Protein 5EQW (pdb70)

Secondary structure (DSSP, 8-state):
-HHHHHHHHHHHHHT---BTHHHHHHHHHHH--TT--HHHHHHH--HHHHHHHTTT-SS-SSSS--EESS---TTPPTT-EE--HHHHHHHHHHHHH--HHHHH-HHHHHHHHHHH-/-HHHHHHHHHHHHHT---BTHHHHHHHHHHH--TT--HHHHHHH--HHHHHHHGGG-SS-SSSS--EESS---TTPPTT-EE--HHHHHHHHHHHHH--HHHHH-HHHHHHHHHHHH-/-HHHHHHHHHHHHHT---BTHHHHHHHHHHH--TT--HHHHHHH--HHHHHHHGGG-SS-SSSS--EESS---TTPPTT-EE--HHHHHHHHHHHHH--HHHHHSHHHHHHHHHHH-/-HHHHHHHHHHHHHT---BTHHHHHHHHHHH--TT--HHHHHHH--HHHHHHHGGG-SS-SSSS--EESS---TTPPTT-EE--HHHHHHHHHHHHH--HHHHHSHHHHHHHHHHH-/-HHHHHHHHHHHHHT---BTHHHHHHHHHHH--TT--HHHHHHH--HHHHHHHGGG-SS-SSSS--EESS---TTPPTT-EE--HHHHHHHHHHHHH--HHHHH-HHHHHHHHHHHH-

Solvent-accessible surface area: 28548 Å² total

Organism: NCBI:txid1797140

Nearest PDB structures (foldseek):
  5eqw-assembly2_B  TM=1.005E+00  e=5.609E-17  Acidianus tailed spindle virus
  7kzt-assembly1_B  TM=2.880E-01  e=4.302E+00  Homo sapiens
  5eqw-assembly2_B  TM=1.004E+00  e=5.416E-17  Acidianus tailed spindle virus
  5eqw-assembly2_B  TM=1.005E+00  e=1.153E-17  Acidianus tailed spindle virus
  7kzt-assembly1_B  TM=2.924E-01  e=6.254E+00  Homo sapiens

Radius of gyration: 39.7 Å; Cα contacts (8 Å, |Δi|>4): 879; chains: 5; bounding box: 91×104×75 Å

Sequence (587 aa):
DYAGGVLAILTQYFNNVVGYPEVSLKLAGEEANSREGINQKEIVHQVETIRRASEPIRQGRGFHDAYVYFASVPENAPPNSIALPPQAQSEVQAKLTELQQKLANRNPQGVAEEEQELADYAGGVLAILTQYFNNVVGYPEVSLKLAGEEANSREGINQKEIVHQVEETIRRASEPIRQGRGFHDAYVYFASVPENAPPNSIALPPQAQSEVQAKLTELQKLANRNPQGVAEEEQELATDYAGGVLAILTQYFNNVVGYPEVSLKLAGEEANSREGINQKEIVHQVETIRRASEPIRQGRGFHDAYVYFASVPENAPPNSIALPPQAQSEVQAKLTELQQKLANRNPQGVAEEEQELADYAGGVLAILTQYFNNVVGYPEVSLKLAGEEANSREGINQKEIVHQVEETIRRASEPIRQGRGFHDAYVYFASVPENAPPNSIALPPQAQSEVQAKLTELQQKLANRNPQGVAEEEQELADYAGGVLAILTQYFNNVVGYPEVSLKLAGEEANSREGINQKEIVHQVEETIRRASEPIRQGRGFHDAYVYFASVPENAPPNSIALPPQAQSEVQAKLTELQQKLANRNPQGVAEEEQELAT

InterPro domains:
  IPR054511 RNAP inhibitory protein/P131-like [PF22238] (11-118)

Structure (mmCIF, N/CA/C/O backbone):
data_5EQW
#
_entry.id   5EQW
#
_cell.length_a   97.780
_cell.length_b   41.672
_cell.length_c   97.690
_cell.angle_alpha   90.00
_cell.angle_beta   108.64
_cell.angle_gamma   90.00
#
_symmetry.space_group_name_H-M   'P 1 2 1'
#
loop_
_entity.id
_entity.type
_entity.pdbx_description
1 polymer 'Putative major coat protein'
2 non-polymer 'NITRATE ION'
3 water water
#
loop_
_atom_site.group_PDB
_atom_site.id
_atom_site.type_symbol
_atom_site.label_atom_id
_atom_site.label_alt_id
_atom_site.label_comp_id
_atom_site.label_asym_id
_atom_site.label_entity_id
_atom_site.label_seq_id
_atom_site.pdbx_PDB_ins_code
_atom_site.Cartn_x
_atom_site.Cartn_y
_atom_site.Cartn_z
_atom_site.occupancy
_atom_site.B_iso_or_equiv
_atom_site.auth_seq_id
_atom_site.auth_comp_id
_atom_site.auth_asym_id
_atom_site.auth_atom_id
_atom_site.pdbx_PDB_model_num
ATOM 1 N N . ASP A 1 17 ? 34.698 54.710 18.773 1.00 31.71 10 ASP A N 1
ATOM 2 C CA . ASP A 1 17 ? 34.678 54.655 20.234 1.00 24.61 10 ASP A CA 1
ATOM 3 C C . ASP A 1 17 ? 33.509 55.475 20.757 1.00 28.12 10 ASP A C 1
ATOM 4 O O . ASP A 1 17 ? 33.688 56.543 21.345 1.00 22.48 10 ASP A O 1
ATOM 9 N N . TYR A 1 18 ? 32.302 54.971 20.537 1.00 22.64 11 TYR A N 1
ATOM 10 C CA . TYR A 1 18 ? 31.110 55.738 20.845 1.00 17.24 11 TYR A CA 1
ATOM 11 C C . TYR A 1 18 ? 30.926 55.916 22.349 1.00 21.85 11 TYR A C 1
ATOM 12 O O . TYR A 1 18 ? 30.475 56.963 22.792 1.00 18.46 11 TYR A O 1
ATOM 21 N N . ALA A 1 19 ? 31.262 54.892 23.130 1.00 16.19 12 ALA A N 1
ATOM 22 C CA . ALA A 1 19 ? 31.208 55.013 24.583 1.00 15.29 12 ALA A CA 1
ATOM 23 C C . ALA A 1 19 ? 32.158 56.101 25.067 1.00 19.63 12 ALA A C 1
ATOM 24 O O . ALA A 1 19 ? 31.834 56.852 25.983 1.00 17.37 12 ALA A O 1
ATOM 26 N N . GLY A 1 20 ? 33.337 56.177 24.457 1.00 18.11 13 GLY A N 1
ATOM 27 C CA . GLY A 1 20 ? 34.287 57.233 24.789 1.00 14.85 13 GLY A CA 1
ATOM 28 C C . GLY A 1 20 ? 33.724 58.596 24.431 1.00 18.87 13 GLY A C 1
ATOM 29 O O . GLY A 1 20 ? 33.906 59.584 25.170 1.00 13.34 13 GLY A O 1
ATOM 30 N N . GLY A 1 21 ? 33.055 58.658 23.285 1.00 15.62 14 GLY A N 1
ATOM 31 C CA . GLY A 1 21 ? 32.423 59.891 22.836 1.00 15.43 14 GLY A CA 1
ATOM 32 C C . GLY A 1 21 ? 31.394 60.363 23.842 1.00 18.03 14 GLY A C 1
ATOM 33 O O . GLY A 1 21 ? 31.263 61.567 24.093 1.00 15.68 14 GLY A O 1
ATOM 34 N N . VAL A 1 22 ? 30.646 59.417 24.410 1.00 12.44 15 VAL A N 1
ATOM 35 C CA . VAL A 1 22 ? 29.663 59.770 25.429 1.00 15.13 15 VAL A CA 1
ATOM 36 C C . VAL A 1 22 ? 30.332 60.368 26.670 1.00 15.62 15 VAL A C 1
ATOM 37 O O . VAL A 1 22 ? 29.851 61.374 27.210 1.00 13.60 15 VAL A O 1
ATOM 41 N N . LEU A 1 23 ? 31.447 59.776 27.098 1.00 11.22 16 LEU A N 1
ATOM 42 C CA . LEU A 1 23 ? 32.186 60.286 28.244 1.00 11.15 16 LEU A CA 1
ATOM 43 C C . LEU A 1 23 ? 32.609 61.729 27.996 1.00 13.06 16 LEU A C 1
ATOM 44 O O . LEU A 1 23 ? 32.488 62.577 28.887 1.00 12.36 16 LEU A O 1
ATOM 49 N N . ALA A 1 24 ? 33.088 62.004 26.785 1.00 11.71 17 ALA A N 1
ATOM 50 C CA . ALA A 1 24 ? 33.559 63.357 26.464 1.00 11.74 17 ALA A CA 1
ATOM 51 C C . ALA A 1 24 ? 32.412 64.352 26.558 1.00 16.52 17 ALA A C 1
ATOM 52 O O . ALA A 1 24 ? 32.595 65.464 27.057 1.00 14.37 17 ALA A O 1
ATOM 54 N N . ILE A 1 25 ? 31.236 63.938 26.089 1.00 11.17 18 ILE A N 1
ATOM 55 C CA . ILE A 1 25 ? 30.044 64.773 26.128 1.00 12.52 18 ILE A CA 1
ATOM 56 C C . ILE A 1 25 ? 29.627 65.043 27.571 1.00 13.02 18 ILE A C 1
ATOM 57 O O . ILE A 1 25 ? 29.345 66.177 27.940 1.00 12.11 18 ILE A O 1
ATOM 62 N N . LEU A 1 26 ? 29.610 64.005 28.400 1.00 11.85 19 LEU A N 1
ATOM 63 C CA . LEU A 1 26 ? 29.254 64.198 29.809 1.00 12.00 19 LEU A CA 1
ATOM 64 C C . LEU A 1 26 ? 30.254 65.077 30.543 1.00 10.42 19 LEU A C 1
ATOM 65 O O . LEU A 1 26 ? 29.881 65.835 31.436 1.00 13.99 19 LEU A O 1
ATOM 70 N N . THR A 1 27 ? 31.528 64.985 30.167 1.00 10.48 20 THR A N 1
ATOM 71 C CA . THR A 1 27 ? 32.557 65.823 30.764 1.00 11.39 20 THR A CA 1
ATOM 72 C C . THR A 1 27 ? 32.243 67.298 30.481 1.00 11.58 20 THR A C 1
ATOM 73 O O . THR A 1 27 ? 32.278 68.131 31.382 1.00 12.83 20 THR A O 1
ATOM 77 N N . GLN A 1 28 ? 31.898 67.607 29.235 1.00 15.27 21 GLN A N 1
ATOM 78 C CA . GLN A 1 28 ? 31.562 68.987 28.880 1.00 13.93 21 GLN A CA 1
ATOM 79 C C . GLN A 1 28 ? 30.309 69.460 29.607 1.00 11.53 21 GLN A C 1
ATOM 80 O O . GLN A 1 28 ? 30.205 70.627 29.988 1.00 17.15 21 GLN A O 1
ATOM 86 N N . TYR A 1 29 ? 29.353 68.558 29.791 1.00 10.37 22 TYR A N 1
ATOM 87 C CA . TYR A 1 29 ? 28.101 68.907 30.462 1.00 15.31 22 TYR A CA 1
ATOM 88 C C . TYR A 1 29 ? 28.344 69.222 31.932 1.00 16.17 22 TYR A C 1
ATOM 89 O O . TYR A 1 29 ? 27.901 70.256 32.439 1.00 14.52 22 TYR A O 1
ATOM 98 N N . PHE A 1 30 ? 29.076 68.343 32.613 1.00 12.06 23 PHE A N 1
ATOM 99 C CA . PHE A 1 30 ? 29.341 68.532 34.033 1.00 14.82 23 PHE A CA 1
ATOM 100 C C . PHE A 1 30 ? 30.243 69.728 34.305 1.00 19.10 23 PHE A C 1
ATOM 101 O O . PHE A 1 30 ? 30.267 70.237 35.425 1.00 18.25 23 PHE A O 1
ATOM 109 N N . ASN A 1 31 ? 30.980 70.169 33.285 1.00 16.40 24 ASN A N 1
ATOM 110 C CA . ASN A 1 31 ? 31.844 71.325 33.415 1.00 14.76 24 ASN A CA 1
ATOM 111 C C . ASN A 1 31 ? 31.169 72.596 32.897 1.00 17.22 24 ASN A C 1
ATOM 112 O O . ASN A 1 31 ? 31.824 73.627 32.731 1.00 16.78 24 ASN A O 1
ATOM 117 N N . ASN A 1 32 ? 29.864 72.496 32.640 1.00 16.97 25 ASN A N 1
ATOM 118 C CA . ASN A 1 32 ? 29.032 73.645 32.269 1.00 15.79 25 ASN A CA 1
ATOM 119 C C . ASN A 1 32 ? 29.486 74.303 30.978 1.00 19.36 25 ASN A C 1
ATOM 120 O O . ASN A 1 32 ? 29.313 75.508 30.789 1.00 22.00 25 ASN A O 1
ATOM 138 N N . VAL A 1 34 ? 28.620 72.777 27.926 1.00 15.45 27 VAL A N 1
ATOM 139 C CA A VAL A 1 34 ? 27.506 72.456 27.038 0.55 14.93 27 VAL A CA 1
ATOM 140 C CA B VAL A 1 34 ? 27.502 72.495 27.037 0.45 14.06 27 VAL A CA 1
ATOM 141 C C . VAL A 1 34 ? 26.232 72.299 27.864 1.00 15.99 27 VAL A C 1
ATOM 142 O O . VAL A 1 34 ? 26.246 71.652 28.901 1.00 15.00 27 VAL A O 1
ATOM 149 N N . GLY A 1 35 ? 25.133 72.892 27.416 1.00 16.71 28 GLY A N 1
ATOM 150 C CA . GLY A 1 35 ? 23.880 72.740 28.128 1.00 17.31 28 GLY A CA 1
ATOM 151 C C . GLY A 1 35 ? 22.877 71.921 27.329 1.00 14.46 28 GLY A C 1
ATOM 152 O O . GLY A 1 35 ? 23.164 71.460 26.233 1.00 15.13 28 GLY A O 1
ATOM 153 N N . TYR A 1 36 ? 21.703 71.752 27.901 1.00 12.15 29 TYR A N 1
ATOM 154 C CA . TYR A 1 36 ? 20.544 71.210 27.194 1.00 15.16 29 TYR A CA 1
ATOM 155 C C . TYR A 1 36 ? 19.895 72.334 26.372 1.00 17.37 29 TYR A C 1
ATOM 156 O O . TYR A 1 36 ? 19.743 73.457 26.871 1.00 16.94 29 TYR A O 1
ATOM 165 N N . PRO A 1 37 ? 19.463 72.051 25.132 1.00 14.62 30 PRO A N 1
ATOM 166 C CA . PRO A 1 37 ? 19.363 70.744 24.479 1.00 16.39 30 PRO A CA 1
ATOM 167 C C . PRO A 1 37 ? 20.604 70.285 23.722 1.00 17.88 30 PRO A C 1
ATOM 168 O O . PRO A 1 37 ? 20.555 69.177 23.187 1.00 16.59 30 PRO A O 1
ATOM 172 N N . GLU A 1 38 ? 21.680 71.071 23.663 1.00 16.08 31 GLU A N 1
ATOM 173 C CA . GLU A 1 38 ? 22.846 70.640 22.882 1.00 15.94 31 GLU A CA 1
ATOM 174 C C . GLU A 1 38 ? 23.390 69.295 23.363 1.00 17.98 31 GLU A C 1
ATOM 175 O O . GLU A 1 38 ? 23.672 68.413 22.558 1.00 14.80 31 GLU A O 1
ATOM 181 N N . VAL A 1 39 ? 23.489 69.129 24.677 1.00 13.68 32 VAL A N 1
ATOM 182 C CA . VAL A 1 39 ? 24.031 67.900 25.238 1.00 14.60 32 VAL A CA 1
ATOM 183 C C . VAL A 1 39 ? 23.188 66.696 24.806 1.00 12.72 32 VAL A C 1
ATOM 184 O O . VAL A 1 39 ? 23.732 65.620 24.525 1.00 15.68 32 VAL A O 1
ATOM 188 N N . SER A 1 40 ? 21.878 66.867 24.710 1.00 13.14 33 SER A N 1
ATOM 189 C CA . SER A 1 40 ? 21.007 65.739 24.366 1.00 17.17 33 SER A CA 1
ATOM 190 C C . SER A 1 40 ? 21.126 65.387 22.884 1.00 16.16 33 SER A C 1
ATOM 191 O O . SER A 1 40 ? 21.021 64.224 22.498 1.00 16.27 33 SER A O 1
ATOM 194 N N . LEU A 1 41 ? 21.326 66.405 22.054 1.00 14.95 34 LEU A N 1
ATOM 195 C CA . LEU A 1 41 ? 21.563 66.193 20.636 1.00 16.06 34 LEU A CA 1
ATOM 196 C C . LEU A 1 41 ? 22.885 65.461 20.416 1.00 15.95 34 LEU A C 1
ATOM 197 O O . LEU A 1 41 ? 22.967 64.581 19.573 1.00 16.74 34 LEU A O 1
ATOM 202 N N . LYS A 1 42 ? 23.922 65.840 21.155 1.00 15.26 35 LYS A N 1
ATOM 203 C CA . LYS A 1 42 ? 25.219 65.177 21.007 1.00 15.42 35 LYS A CA 1
ATOM 204 C C . LYS A 1 42 ? 25.094 63.720 21.428 1.00 15.89 35 LYS A C 1
ATOM 205 O O . LYS A 1 42 ? 25.633 62.825 20.760 1.00 15.90 35 LYS A O 1
ATOM 211 N N . LEU A 1 43 ? 24.380 63.475 22.522 1.00 13.98 36 LEU A N 1
ATOM 212 C CA . LEU A 1 43 ? 24.175 62.081 22.969 1.00 13.84 36 LEU A CA 1
ATOM 213 C C . LEU A 1 43 ? 23.345 61.300 21.965 1.00 16.99 36 LEU A C 1
ATOM 214 O O . LEU A 1 43 ? 23.602 60.116 21.725 1.00 18.01 36 LEU A O 1
ATOM 219 N N . ALA A 1 44 ? 22.337 61.947 21.386 1.00 15.24 37 ALA A N 1
ATOM 220 C CA . ALA A 1 44 ? 21.514 61.285 20.382 1.00 18.22 37 ALA A CA 1
ATOM 221 C C . ALA A 1 44 ? 22.345 60.917 19.161 1.00 18.25 37 ALA A C 1
ATOM 222 O O . ALA A 1 44 ? 22.056 59.934 18.482 1.00 20.91 37 ALA A O 1
ATOM 224 N N . GLY A 1 45 ? 23.357 61.725 18.865 1.00 17.84 38 GLY A N 1
ATOM 225 C CA . GLY A 1 45 ? 24.268 61.411 17.781 1.00 19.40 38 GLY A CA 1
ATOM 226 C C . GLY A 1 45 ? 24.990 60.097 18.037 1.00 21.30 38 GLY A C 1
ATOM 227 O O . GLY A 1 45 ? 25.121 59.261 17.146 1.00 21.90 38 GLY A O 1
ATOM 228 N N . GLU A 1 46 ? 25.456 59.918 19.265 1.00 18.50 39 GLU A N 1
ATOM 229 C CA . GLU A 1 46 ? 26.150 58.687 19.632 1.00 19.02 39 GLU A CA 1
ATOM 230 C C . GLU A 1 46 ? 25.198 57.500 19.681 1.00 19.42 39 GLU A C 1
ATOM 231 O O . GLU A 1 46 ? 25.562 56.400 19.291 1.00 20.88 39 GLU A O 1
ATOM 237 N N . GLU A 1 47 ? 23.983 57.746 20.156 1.00 21.47 40 GLU A N 1
ATOM 238 C CA . GLU A 1 47 ? 22.933 56.739 20.233 1.00 23.85 40 GLU A CA 1
ATOM 239 C C . GLU A 1 47 ? 22.656 56.124 18.858 1.00 29.14 40 GLU A C 1
ATOM 240 O O . GLU A 1 47 ? 22.488 54.908 18.727 1.00 29.00 40 GLU A O 1
ATOM 246 N N . ALA A 1 48 ? 22.630 56.976 17.837 1.00 21.31 41 ALA A N 1
ATOM 247 C CA . ALA A 1 48 ? 22.414 56.545 16.462 1.00 26.71 41 ALA A CA 1
ATOM 248 C C . ALA A 1 48 ? 23.596 55.732 15.945 1.00 27.18 41 ALA A C 1
ATOM 249 O O . ALA A 1 48 ? 23.413 54.756 15.215 1.00 28.49 41 ALA A O 1
ATOM 251 N N . ASN A 1 49 ? 24.808 56.152 16.299 1.00 24.69 42 ASN A N 1
ATOM 252 C CA . ASN A 1 49 ? 26.012 55.410 15.924 1.00 26.53 42 ASN A CA 1
ATOM 253 C C . ASN A 1 49 ? 25.986 53.999 16.504 1.00 27.13 42 ASN A C 1
ATOM 254 O O . ASN A 1 49 ? 26.311 53.015 15.830 1.00 29.49 42 ASN A O 1
ATOM 267 N N . SER A 1 51 ? 23.340 52.317 17.531 1.00 26.46 44 SER A N 1
ATOM 268 C CA . SER A 1 51 ? 22.250 51.552 16.931 1.00 28.62 44 SER A CA 1
ATOM 269 C C . SER A 1 51 ? 22.621 51.053 15.534 1.00 38.38 44 SER A C 1
ATOM 270 O O . SER A 1 51 ? 22.242 49.953 15.128 1.00 32.58 44 SER A O 1
ATOM 273 N N . ARG A 1 52 ? 23.364 51.866 14.793 1.00 33.30 45 ARG A N 1
ATOM 274 C CA . ARG A 1 52 ? 23.797 51.473 13.458 1.00 33.81 45 ARG A CA 1
ATOM 275 C C . ARG A 1 52 ? 24.723 50.261 13.525 1.00 40.26 45 ARG A C 1
ATOM 276 O O . ARG A 1 52 ? 24.709 49.411 12.635 1.00 51.31 45 ARG A O 1
ATOM 284 N N . GLU A 1 53 ? 25.521 50.176 14.586 1.00 34.80 46 GLU A N 1
ATOM 285 C CA . GLU A 1 53 ? 26.475 49.080 14.724 1.00 37.00 46 GLU A CA 1
ATOM 286 C C . GLU A 1 53 ? 25.904 47.953 15.565 1.00 37.14 46 GLU A C 1
ATOM 287 O O . GLU A 1 53 ? 26.624 47.029 15.943 1.00 38.78 46 GLU A O 1
ATOM 293 N N . GLY A 1 54 ? 24.609 48.025 15.856 1.00 37.74 47 GLY A N 1
ATOM 294 C CA . GLY A 1 54 ? 23.932 46.957 16.570 1.00 36.16 47 GLY A CA 1
ATOM 295 C C . GLY A 1 54 ? 24.300 46.866 18.043 1.00 34.58 47 GLY A C 1
ATOM 296 O O . GLY A 1 54 ? 24.093 45.839 18.685 1.00 35.60 47 GLY A O 1
ATOM 305 N N . ILE A 1 56 ? 23.031 47.502 20.959 1.00 29.68 49 ILE A N 1
ATOM 306 C CA . ILE A 1 56 ? 21.739 47.822 21.565 1.00 28.25 49 ILE A CA 1
ATOM 307 C C . ILE A 1 56 ? 21.796 48.153 23.067 1.00 26.55 49 ILE A C 1
ATOM 308 O O . ILE A 1 56 ? 21.128 49.082 23.518 1.00 24.71 49 ILE A O 1
ATOM 313 N N . ASN A 1 57 ? 22.579 47.400 23.836 1.00 21.69 50 ASN A N 1
ATOM 314 C CA . ASN A 1 57 ? 22.736 47.693 25.256 1.00 21.62 50 ASN A CA 1
ATOM 315 C C . ASN A 1 57 ? 23.233 49.093 25.472 1.00 19.34 50 ASN A C 1
ATOM 316 O O . ASN A 1 57 ? 22.682 49.850 26.280 1.00 19.18 50 ASN A O 1
ATOM 321 N N . GLN A 1 58 ? 24.282 49.438 24.735 1.00 18.41 51 GLN A N 1
ATOM 322 C CA . GLN A 1 58 ? 24.833 50.790 24.823 1.00 16.15 51 GLN A CA 1
ATOM 323 C C . GLN A 1 58 ? 23.837 51.835 24.344 1.00 15.68 51 GLN A C 1
ATOM 324 O O . GLN A 1 58 ? 23.724 52.885 24.963 1.00 16.68 51 GLN A O 1
ATOM 330 N N . LYS A 1 59 ? 23.127 51.558 23.251 1.00 16.36 52 LYS A N 1
ATOM 331 C CA . LYS A 1 59 ? 22.124 52.500 22.759 1.00 16.82 52 LYS A CA 1
ATOM 332 C C . LYS A 1 59 ? 21.082 52.790 23.832 1.00 21.45 52 LYS A C 1
ATOM 333 O O . LYS A 1 59 ? 20.700 53.944 24.062 1.00 19.86 52 LYS A O 1
ATOM 339 N N . GLU A 1 60 ? 20.614 51.727 24.478 1.00 18.45 53 GLU A N 1
ATOM 340 C CA . GLU A 1 60 ? 19.571 51.850 25.491 1.00 19.49 53 GLU A CA 1
ATOM 341 C C . GLU A 1 60 ? 20.057 52.648 26.697 1.00 18.29 53 GLU A C 1
ATOM 342 O O . GLU A 1 60 ? 19.296 53.419 27.282 1.00 18.43 53 GLU A O 1
ATOM 348 N N . ILE A 1 61 ? 21.328 52.478 27.055 1.00 17.44 54 ILE A N 1
ATOM 349 C CA . ILE A 1 61 ? 21.902 53.238 28.159 1.00 16.64 54 ILE A CA 1
ATOM 350 C C . ILE A 1 61 ? 21.920 54.724 27.829 1.00 16.85 54 ILE A C 1
ATOM 351 O O . ILE A 1 61 ? 21.524 55.566 28.649 1.00 16.28 54 ILE A O 1
ATOM 356 N N . VAL A 1 62 ? 22.365 55.060 26.624 1.00 14.42 55 VAL A N 1
ATOM 357 C CA . VAL A 1 62 ? 22.437 56.485 26.249 1.00 13.57 55 VAL A CA 1
ATOM 358 C C . VAL A 1 62 ? 21.039 57.102 26.116 1.00 15.43 55 VAL A C 1
ATOM 359 O O . VAL A 1 62 ? 20.827 58.281 26.456 1.00 16.69 55 VAL A O 1
ATOM 363 N N . HIS A 1 63 ? 20.084 56.313 25.634 1.00 16.08 56 HIS A N 1
ATOM 364 C CA . HIS A 1 63 ? 18.689 56.754 25.578 1.00 17.47 56 HIS A CA 1
ATOM 365 C C . HIS A 1 63 ? 18.224 57.169 26.976 1.00 17.67 56 HIS A C 1
ATOM 366 O O . HIS A 1 63 ? 17.559 58.181 27.146 1.00 20.41 56 HIS A O 1
ATOM 373 N N . GLN A 1 64 ? 18.588 56.384 27.984 1.00 16.47 57 GLN A N 1
ATOM 374 C CA . GLN A 1 64 ? 18.210 56.728 29.352 1.00 17.13 57 GLN A CA 1
ATOM 375 C C . GLN A 1 64 ? 18.900 58.003 29.821 1.00 16.56 57 GLN A C 1
ATOM 376 O O . GLN A 1 64 ? 18.321 58.770 30.591 1.00 18.96 57 GLN A O 1
ATOM 390 N N . VAL A 1 66 ? 19.682 60.538 27.896 1.00 14.03 59 VAL A N 1
ATOM 391 C CA . VAL A 1 66 ? 18.928 61.632 27.276 1.00 16.92 59 VAL A CA 1
ATOM 392 C C . VAL A 1 66 ? 17.630 61.920 28.020 1.00 16.98 59 VAL A C 1
ATOM 393 O O . VAL A 1 66 ? 17.316 63.091 28.296 1.00 17.76 59 VAL A O 1
ATOM 397 N N . GLU A 1 67 ? 16.888 60.862 28.352 1.00 16.78 60 GLU A N 1
ATOM 398 C CA . GLU A 1 67 ? 15.643 60.991 29.100 1.00 24.02 60 GLU A CA 1
ATOM 399 C C . GLU A 1 67 ? 15.878 61.644 30.458 1.00 19.85 60 GLU A C 1
ATOM 400 O O . GLU A 1 67 ? 15.101 62.500 30.880 1.00 24.37 60 GLU A O 1
ATOM 406 N N . THR A 1 68 ? 16.964 61.256 31.122 1.00 15.38 61 THR A N 1
ATOM 407 C CA . THR A 1 68 ? 17.302 61.816 32.432 1.00 15.41 61 THR A CA 1
ATOM 408 C C . THR A 1 68 ? 17.506 63.330 32.359 1.00 17.05 61 THR A C 1
ATOM 409 O O . THR A 1 68 ? 16.942 64.090 33.155 1.00 18.22 61 THR A O 1
ATOM 413 N N . ILE A 1 69 ? 18.296 63.765 31.388 1.00 15.93 62 ILE A N 1
ATOM 414 C CA . ILE A 1 69 ? 18.567 65.190 31.242 1.00 13.99 62 ILE A CA 1
ATOM 415 C C . ILE A 1 69 ? 17.306 65.925 30.773 1.00 15.85 62 ILE A C 1
ATOM 416 O O . ILE A 1 69 ? 16.995 67.029 31.264 1.00 16.61 62 ILE A O 1
ATOM 421 N N . ARG A 1 70 ? 16.562 65.324 29.845 1.00 15.61 63 ARG A N 1
ATOM 422 C CA . ARG A 1 70 ? 15.347 65.978 29.335 1.00 17.17 63 ARG A CA 1
ATOM 423 C C . ARG A 1 70 ? 14.317 66.194 30.444 1.00 23.04 63 ARG A C 1
ATOM 424 O O . ARG A 1 70 ? 13.737 67.276 30.571 1.00 24.01 63 ARG A O 1
ATOM 432 N N . ARG A 1 71 ? 14.073 65.162 31.242 1.00 23.42 64 ARG A N 1
ATOM 433 C CA . ARG A 1 71 ? 13.035 65.257 32.268 1.00 21.15 64 ARG A CA 1
ATOM 434 C C . ARG A 1 71 ? 13.379 66.270 33.371 1.00 25.02 64 ARG A C 1
ATOM 435 O O . ARG A 1 71 ? 12.484 66.850 33.972 1.00 29.69 64 ARG A O 1
ATOM 443 N N . ALA A 1 72 ? 14.664 66.522 33.602 1.00 22.47 65 ALA A N 1
ATOM 444 C CA . ALA A 1 72 ? 15.074 67.493 34.610 1.00 19.57 65 ALA A CA 1
ATOM 445 C C . ALA A 1 72 ? 15.097 68.907 34.045 1.00 20.96 65 ALA A C 1
ATOM 446 O O . ALA A 1 72 ? 14.925 69.877 34.782 1.00 26.27 65 ALA A O 1
ATOM 448 N N . SER A 1 73 ? 15.300 69.021 32.735 1.00 16.43 66 SER A N 1
ATOM 449 C CA . SER A 1 73 ? 15.567 70.318 32.104 1.00 17.14 66 SER A CA 1
ATOM 450 C C . SER A 1 73 ? 14.362 70.943 31.422 1.00 21.78 66 SER A C 1
ATOM 451 O O . SER A 1 73 ? 14.107 72.144 31.546 1.00 19.53 66 SER A O 1
ATOM 454 N N . GLU A 1 74 ? 13.632 70.119 30.681 1.00 22.69 67 GLU A N 1
ATOM 455 C CA . GLU A 1 74 ? 12.460 70.584 29.939 1.00 25.07 67 GLU A CA 1
ATOM 456 C C . GLU A 1 74 ? 11.396 71.281 30.801 1.00 30.87 67 GLU A C 1
ATOM 457 O O . GLU A 1 74 ? 10.869 72.316 30.392 1.00 52.20 67 GLU A O 1
ATOM 463 N N . PRO A 1 75 ? 11.079 70.742 31.996 1.00 24.17 68 PRO A N 1
ATOM 464 C CA . PRO A 1 75 ? 9.988 71.398 32.729 1.00 30.42 68 PRO A CA 1
ATOM 465 C C . PRO A 1 75 ? 10.331 72.764 33.336 1.00 29.53 68 PRO A C 1
ATOM 466 O O . PRO A 1 75 ? 9.409 73.530 33.612 1.00 33.33 68 PRO A O 1
ATOM 470 N N . ILE A 1 76 ? 11.611 73.071 33.525 1.00 27.09 69 ILE A N 1
ATOM 471 C CA . ILE A 1 76 ? 12.003 74.330 34.166 1.00 27.36 69 ILE A CA 1
ATOM 472 C C . ILE A 1 76 ? 12.586 75.342 33.197 1.00 24.12 69 ILE A C 1
ATOM 473 O O . ILE A 1 76 ? 12.899 76.479 33.564 1.00 26.52 69 ILE A O 1
ATOM 478 N N . ARG A 1 77 ? 12.713 74.913 31.953 1.00 22.85 70 ARG A N 1
ATOM 479 C CA . ARG A 1 77 ? 13.307 75.716 30.908 1.00 21.86 70 ARG A CA 1
ATOM 480 C C . ARG A 1 77 ? 12.531 77.012 30.676 1.00 23.16 70 ARG A C 1
ATOM 481 O O . ARG A 1 77 ? 11.306 76.993 30.617 1.00 22.34 70 ARG A O 1
ATOM 489 N N . GLN A 1 78 ? 13.242 78.134 30.550 1.00 22.30 71 GLN A N 1
ATOM 490 C CA . GLN A 1 78 ? 12.599 79.439 30.378 1.00 20.53 71 GLN A CA 1
ATOM 491 C C . GLN A 1 78 ? 12.425 79.791 28.904 1.00 21.44 71 GLN A C 1
ATOM 492 O O . GLN A 1 78 ? 12.647 80.927 28.479 1.00 23.99 71 GLN A O 1
ATOM 498 N N . GLY A 1 79 ? 11.997 78.803 28.126 1.00 23.41 72 GLY A N 1
ATOM 499 C CA . GLY A 1 79 ? 11.849 78.978 26.698 1.00 26.07 72 GLY A CA 1
ATOM 500 C C . GLY A 1 79 ? 11.721 77.632 26.018 1.00 26.27 72 GLY A C 1
ATOM 501 O O . GLY A 1 79 ? 11.421 76.624 26.651 1.00 23.22 72 GLY A O 1
ATOM 502 N N . ARG A 1 80 ? 11.953 77.626 24.715 1.00 23.66 73 ARG A N 1
ATOM 503 C CA . ARG A 1 80 ? 11.828 76.420 23.914 1.00 19.85 73 ARG A CA 1
ATOM 504 C C . ARG A 1 80 ? 12.742 76.514 22.701 1.00 25.29 73 ARG A C 1
ATOM 505 O O . ARG A 1 80 ? 13.288 77.575 22.412 1.00 26.41 73 ARG A O 1
ATOM 513 N N . GLY A 1 81 ? 12.905 75.405 21.988 1.00 18.79 74 GLY A N 1
ATOM 514 C CA . GLY A 1 81 ? 13.686 75.428 20.769 1.00 23.26 74 GLY A CA 1
ATOM 515 C C . GLY A 1 81 ? 15.161 75.149 20.973 1.00 18.02 74 GLY A C 1
ATOM 516 O O . GLY A 1 81 ? 15.557 74.499 21.945 1.00 17.13 74 GLY A O 1
ATOM 517 N N . PHE A 1 82 ? 15.982 75.666 20.067 1.00 16.37 75 PHE A N 1
ATOM 518 C CA . PHE A 1 82 ? 17.354 75.200 19.952 1.00 16.57 75 PHE A CA 1
ATOM 519 C C . PHE A 1 82 ? 18.405 76.293 19.854 1.00 16.31 75 PHE A C 1
ATOM 520 O O . PHE A 1 82 ? 19.574 75.998 19.615 1.00 15.64 75 PHE A O 1
ATOM 528 N N . HIS A 1 83 ? 18.009 77.550 20.038 1.00 20.53 76 HIS A N 1
ATOM 529 C CA . HIS A 1 83 ? 18.985 78.632 19.949 1.00 15.73 76 HIS A CA 1
ATOM 530 C C . HIS A 1 83 ? 19.062 79.491 21.206 1.00 21.71 76 HIS A C 1
ATOM 531 O O . HIS A 1 83 ? 19.954 80.331 21.309 1.00 19.66 76 HIS A O 1
ATOM 538 N N . ASP A 1 84 ? 18.145 79.300 22.157 1.00 15.65 77 ASP A N 1
ATOM 539 C CA . ASP A 1 84 ? 18.292 79.999 23.432 1.00 14.56 77 ASP A CA 1
ATOM 540 C C . ASP A 1 84 ? 17.630 79.258 24.581 1.00 13.89 77 ASP A C 1
ATOM 541 O O . ASP A 1 84 ? 17.194 78.111 24.428 1.00 14.10 77 ASP A O 1
ATOM 546 N N . ALA A 1 85 ? 17.591 79.902 25.746 1.00 13.93 78 ALA A N 1
ATOM 547 C CA . ALA A 1 85 ? 16.984 79.296 26.933 1.00 15.83 78 ALA A CA 1
ATOM 548 C C . ALA A 1 85 ? 17.566 77.921 27.265 1.00 15.12 78 ALA A C 1
ATOM 549 O O . ALA A 1 85 ? 16.821 76.988 27.576 1.00 18.63 78 ALA A O 1
ATOM 551 N N . TYR A 1 86 ? 18.889 77.791 27.211 1.00 12.12 79 TYR A N 1
ATOM 552 C CA . TYR A 1 86 ? 19.519 76.510 27.507 1.00 15.52 79 TYR A CA 1
ATOM 553 C C . TYR A 1 86 ? 19.429 76.207 28.991 1.00 13.87 79 TYR A C 1
ATOM 554 O O . TYR A 1 86 ? 19.244 77.110 29.805 1.00 15.80 79 TYR A O 1
ATOM 563 N N . VAL A 1 87 ? 19.543 74.934 29.345 1.00 14.74 80 VAL A N 1
ATOM 564 C CA . VAL A 1 87 ? 19.597 74.552 30.751 1.00 15.05 80 VAL A CA 1
ATOM 565 C C . VAL A 1 87 ? 20.928 73.869 31.021 1.00 16.05 80 VAL A C 1
ATOM 566 O O . VAL A 1 87 ? 21.171 72.761 30.561 1.00 14.99 80 VAL A O 1
ATOM 570 N N . TYR A 1 88 ? 21.804 74.555 31.740 1.00 14.44 81 TYR A N 1
ATOM 571 C CA . TYR A 1 88 ? 23.123 74.027 32.052 1.00 15.16 81 TYR A CA 1
ATOM 572 C C . TYR A 1 88 ? 23.101 73.197 33.328 1.00 12.19 81 TYR A C 1
ATOM 573 O O . TYR A 1 88 ? 22.160 73.294 34.129 1.00 14.30 81 TYR A O 1
ATOM 582 N N . PHE A 1 89 ? 24.131 72.377 33.523 1.00 11.84 82 PHE A N 1
ATOM 583 C CA . PHE A 1 89 ? 24.136 71.505 34.683 1.00 16.43 82 PHE A CA 1
ATOM 584 C C . PHE A 1 89 ? 24.178 72.288 35.992 1.00 16.20 82 PHE A C 1
ATOM 585 O O . PHE A 1 89 ? 23.285 72.130 36.821 1.00 16.50 82 PHE A O 1
ATOM 593 N N . ALA A 1 90 ? 25.182 73.137 36.194 1.00 16.20 83 ALA A N 1
ATOM 594 C CA . ALA A 1 90 ? 25.299 73.756 37.517 1.00 18.27 83 ALA A CA 1
ATOM 595 C C . ALA A 1 90 ? 25.594 75.241 37.471 1.00 20.41 83 ALA A C 1
ATOM 596 O O . ALA A 1 90 ? 25.388 75.946 38.463 1.00 21.99 83 ALA A O 1
ATOM 598 N N . SER A 1 91 ? 26.085 75.713 36.333 1.00 19.35 84 SER A N 1
ATOM 599 C CA . SER A 1 91 ? 26.432 77.121 36.192 1.00 17.89 84 SER A CA 1
ATOM 600 C C . SER A 1 91 ? 26.229 77.600 34.761 1.00 17.91 84 SER A C 1
ATOM 601 O O . SER A 1 91 ? 26.450 76.838 33.826 1.00 20.55 84 SER A O 1
ATOM 604 N N . VAL A 1 92 ? 25.799 78.855 34.592 1.00 15.46 85 VAL A N 1
ATOM 605 C CA . VAL A 1 92 ? 25.581 79.391 33.245 1.00 14.30 85 VAL A CA 1
ATOM 606 C C . VAL A 1 92 ? 26.816 80.145 32.781 1.00 21.62 85 VAL A C 1
ATOM 607 O O . VAL A 1 92 ? 27.168 81.165 33.359 1.00 17.58 85 VAL A O 1
ATOM 611 N N . PRO A 1 93 ? 27.470 79.657 31.721 1.00 16.27 86 PRO A N 1
ATOM 612 C CA . PRO A 1 93 ? 28.692 80.286 31.213 1.00 16.82 86 PRO A CA 1
ATOM 613 C C . PRO A 1 93 ? 28.403 81.613 30.492 1.00 19.37 86 PRO A C 1
ATOM 614 O O . PRO A 1 93 ? 27.268 81.874 30.092 1.00 20.76 86 PRO A O 1
ATOM 618 N N . GLU A 1 94 ? 29.430 82.429 30.302 1.00 17.81 87 GLU A N 1
ATOM 619 C CA . GLU A 1 94 ? 29.209 83.762 29.739 1.00 23.19 87 GLU A CA 1
ATOM 620 C C . GLU A 1 94 ? 28.911 83.740 28.240 1.00 22.74 87 GLU A C 1
ATOM 621 O O . GLU A 1 94 ? 28.579 84.771 27.664 1.00 27.90 87 GLU A O 1
ATOM 627 N N . ASN A 1 95 ? 29.025 82.578 27.603 1.00 17.98 88 ASN A N 1
ATOM 628 C CA . ASN A 1 95 ? 28.689 82.480 26.186 1.00 26.91 88 ASN A CA 1
ATOM 629 C C . ASN A 1 95 ? 27.300 81.887 25.974 1.00 23.46 88 ASN A C 1
ATOM 630 O O . ASN A 1 95 ? 26.895 81.615 24.845 1.00 26.10 88 ASN A O 1
ATOM 635 N N . ALA A 1 96 ? 26.571 81.682 27.070 1.00 15.98 89 ALA A N 1
ATOM 636 C CA . ALA A 1 96 ? 25.210 81.153 26.989 1.00 18.58 89 ALA A CA 1
ATOM 637 C C . ALA A 1 96 ? 24.256 82.156 26.346 1.00 14.32 89 ALA A C 1
ATOM 638 O O . ALA A 1 96 ? 24.385 83.353 26.525 1.00 15.92 89 ALA A O 1
ATOM 640 N N . PRO A 1 97 ? 23.285 81.654 25.583 1.00 13.95 90 PRO A N 1
ATOM 641 C CA . PRO A 1 97 ? 22.281 82.531 24.969 1.00 14.38 90 PRO A CA 1
ATOM 642 C C . PRO A 1 97 ? 21.282 83.076 25.995 1.00 19.31 90 PRO A C 1
ATOM 643 O O . PRO A 1 97 ? 21.268 82.632 27.139 1.00 14.91 90 PRO A O 1
ATOM 647 N N . PRO A 1 98 ? 20.457 84.053 25.596 1.00 16.28 91 PRO A N 1
ATOM 648 C CA . PRO A 1 98 ? 19.507 84.664 26.536 1.00 21.01 91 PRO A CA 1
ATOM 649 C C . PRO A 1 98 ? 18.598 83.649 27.231 1.00 25.48 91 PRO A C 1
ATOM 650 O O . PRO A 1 98 ? 18.299 82.613 26.642 1.00 17.16 91 PRO A O 1
ATOM 654 N N . ASN A 1 99 ? 18.174 83.963 28.454 1.00 18.86 92 ASN A N 1
ATOM 655 C CA . ASN A 1 99 ? 17.220 83.148 29.209 1.00 21.59 92 ASN A CA 1
ATOM 656 C C . ASN A 1 99 ? 17.733 81.767 29.585 1.00 17.63 92 ASN A C 1
ATOM 657 O O . ASN A 1 99 ? 16.949 80.898 29.934 1.00 19.60 92 ASN A O 1
ATOM 662 N N . SER A 1 100 ? 19.046 81.573 29.541 1.00 15.87 93 SER A N 1
ATOM 663 C CA . SER A 1 100 ? 19.620 80.312 29.994 1.00 15.41 93 SER A CA 1
ATOM 664 C C . SER A 1 100 ? 19.659 80.265 31.517 1.00 16.45 93 SER A C 1
ATOM 665 O O . SER A 1 100 ? 19.844 81.296 32.177 1.00 17.54 93 SER A O 1
ATOM 668 N N . ILE A 1 101 ? 19.466 79.066 32.060 1.00 15.47 94 ILE A N 1
ATOM 669 C CA . ILE A 1 101 ? 19.486 78.805 33.495 1.00 16.87 94 ILE A CA 1
ATOM 670 C C . ILE A 1 101 ? 20.304 77.563 33.771 1.00 19.41 94 ILE A C 1
ATOM 671 O O . ILE A 1 101 ? 20.779 76.892 32.848 1.00 18.22 94 ILE A O 1
ATOM 676 N N . ALA A 1 102 ? 20.480 77.267 35.049 1.00 14.44 95 ALA A N 1
ATOM 677 C CA . ALA A 1 102 ? 21.091 76.012 35.445 1.00 16.75 95 ALA A CA 1
ATOM 678 C C . ALA A 1 102 ? 20.110 75.215 36.302 1.00 17.77 95 ALA A C 1
ATOM 679 O O . ALA A 1 102 ? 19.153 75.768 36.861 1.00 18.19 95 ALA A O 1
ATOM 681 N N . LEU A 1 103 ? 20.339 73.906 36.385 1.00 19.87 96 LEU A N 1
ATOM 682 C CA . LEU A 1 103 ? 19.547 73.047 37.254 1.00 21.27 96 LEU A CA 1
ATOM 683 C C . LEU A 1 103 ? 19.658 73.523 38.685 1.00 16.92 96 LEU A C 1
ATOM 684 O O . LEU A 1 103 ? 20.703 74.030 39.091 1.00 19.04 96 LEU A O 1
ATOM 689 N N . PRO A 1 104 ? 18.571 73.394 39.452 1.00 18.49 97 PRO A N 1
ATOM 690 C CA . PRO A 1 104 ? 18.622 73.660 40.893 1.00 22.65 97 PRO A CA 1
ATOM 691 C C . PRO A 1 104 ? 19.456 72.590 41.595 1.00 28.95 97 PRO A C 1
ATOM 692 O O . PRO A 1 104 ? 19.591 71.491 41.051 1.00 20.03 97 PRO A O 1
ATOM 696 N N . PRO A 1 105 ? 20.007 72.899 42.779 1.00 27.89 98 PRO A N 1
ATOM 697 C CA . PRO A 1 105 ? 20.907 71.981 43.487 1.00 23.98 98 PRO A CA 1
ATOM 698 C C . PRO A 1 105 ? 20.379 70.548 43.613 1.00 21.90 98 PRO A C 1
ATOM 699 O O . PRO A 1 105 ? 21.143 69.608 43.368 1.00 23.82 98 PRO A O 1
ATOM 703 N N . GLN A 1 106 ? 19.107 70.373 43.961 1.00 25.89 99 GLN A N 1
ATOM 704 C CA . GLN A 1 106 ? 18.577 69.023 44.148 1.00 31.80 99 GLN A CA 1
ATOM 705 C C . GLN A 1 106 ? 18.541 68.251 42.834 1.00 28.57 99 GLN A C 1
ATOM 706 O O . 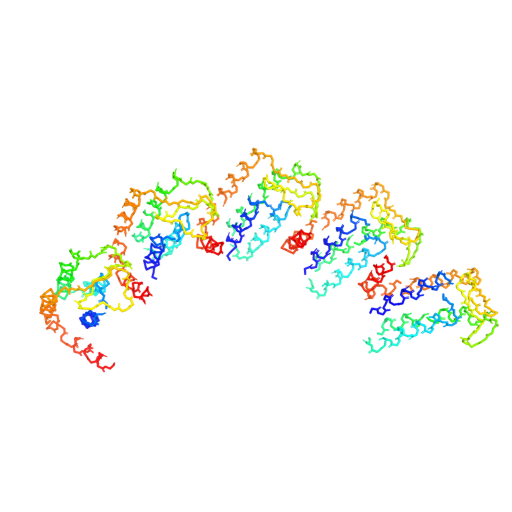GLN A 1 106 ? 18.877 67.068 42.798 1.00 23.87 99 GLN A O 1
ATOM 712 N N . ALA A 1 107 ? 18.148 68.927 41.759 1.00 24.19 100 ALA A N 1
ATOM 713 C CA . ALA A 1 107 ? 18.149 68.323 40.429 1.00 21.95 100 ALA A CA 1
ATOM 714 C C . ALA A 1 107 ? 19.574 68.002 39.981 1.00 20.38 100 ALA A C 1
ATOM 715 O O . ALA A 1 107 ? 19.802 66.984 39.322 1.00 20.09 100 ALA A O 1
ATOM 717 N N . GLN A 1 108 ? 20.533 68.867 40.325 1.00 16.55 101 GLN A N 1
ATOM 718 C CA . GLN A 1 108 ? 21.933 68.581 40.000 1.00 17.46 101 GLN A CA 1
ATOM 719 C C . GLN A 1 108 ? 22.340 67.230 40.572 1.00 17.40 101 GLN A C 1
ATOM 720 O O . GLN A 1 108 ? 22.905 66.388 39.862 1.00 15.90 101 GLN A O 1
ATOM 726 N N . SER A 1 109 ? 22.053 67.034 41.860 1.00 15.54 102 SER A N 1
ATOM 727 C CA . SER A 1 109 ? 22.426 65.791 42.524 1.00 15.56 102 SER A CA 1
ATOM 728 C C . SER A 1 109 ? 21.749 64.573 41.903 1.00 23.03 102 SER A C 1
ATOM 729 O O . SER A 1 109 ? 22.393 63.542 41.685 1.00 16.00 102 SER A O 1
ATOM 732 N N . GLU A 1 110 ? 20.461 64.699 41.596 1.00 17.46 103 GLU A N 1
ATOM 733 C CA . GLU A 1 110 ? 19.706 63.581 41.049 1.00 17.60 103 GLU A CA 1
ATOM 734 C C . GLU A 1 110 ? 20.188 63.229 39.651 1.00 16.72 103 GLU A C 1
ATOM 735 O O . GLU A 1 110 ? 20.417 62.052 39.337 1.00 16.28 103 GLU A O 1
ATOM 741 N N . VAL A 1 111 ? 20.379 64.246 38.819 1.00 14.56 104 VAL A N 1
ATOM 742 C CA . VAL A 1 111 ? 20.848 64.018 37.454 1.00 17.24 104 VAL A CA 1
ATOM 743 C C . VAL A 1 111 ? 22.250 63.398 37.442 1.00 16.97 104 VAL A C 1
ATOM 744 O O . VAL A 1 111 ? 22.521 62.460 36.688 1.00 16.61 104 VAL A O 1
ATOM 748 N N . GLN A 1 112 ? 23.147 63.904 38.277 1.00 13.01 105 GLN A N 1
ATOM 749 C CA . GLN A 1 112 ? 24.512 63.396 38.243 1.00 15.90 105 GLN A CA 1
ATOM 750 C C . GLN A 1 112 ? 24.590 61.963 38.757 1.00 13.63 105 GLN A C 1
ATOM 751 O O . GLN A 1 112 ? 25.362 61.159 38.240 1.00 15.50 105 GLN A O 1
ATOM 757 N N . ALA A 1 113 ? 23.801 61.642 39.776 1.00 14.88 106 ALA A N 1
ATOM 758 C CA . ALA A 1 113 ? 23.831 60.283 40.307 1.00 14.64 106 ALA A CA 1
ATOM 759 C C . ALA A 1 113 ? 23.382 59.286 39.244 1.00 15.49 106 ALA A C 1
ATOM 760 O O . ALA A 1 113 ? 24.010 58.242 39.045 1.00 16.52 106 ALA A O 1
ATOM 762 N N . LYS A 1 114 ? 22.296 59.621 38.559 1.00 14.17 107 LYS A N 1
ATOM 763 C CA . LYS A 1 114 ? 21.756 58.744 37.531 1.00 15.24 107 LYS A CA 1
ATOM 764 C C . LYS A 1 114 ? 22.707 58.639 36.356 1.00 14.01 107 LYS A C 1
ATOM 765 O O . LYS A 1 114 ? 22.932 57.552 35.837 1.00 13.32 107 LYS A O 1
ATOM 771 N N . LEU A 1 115 ? 23.256 59.771 35.922 1.00 12.32 108 LEU A N 1
ATOM 772 C CA . LEU A 1 115 ? 24.181 59.754 34.780 1.00 11.84 108 LEU A CA 1
ATOM 773 C C . LEU A 1 115 ? 25.447 58.974 35.133 1.00 14.56 108 LEU A C 1
ATOM 774 O O . LEU A 1 115 ? 26.014 58.279 34.281 1.00 13.44 108 LEU A O 1
ATOM 779 N N . THR A 1 116 ? 25.873 59.065 36.391 1.00 11.94 109 THR A N 1
ATOM 780 C CA . THR A 1 116 ? 27.073 58.344 36.821 1.00 14.22 109 THR A CA 1
ATOM 781 C C . THR A 1 116 ? 26.804 56.847 36.779 1.00 14.19 109 THR A C 1
ATOM 782 O O . THR A 1 116 ? 27.642 56.074 36.310 1.00 18.22 109 THR A O 1
ATOM 786 N N . GLU A 1 117 ? 25.624 56.431 37.241 1.00 13.54 110 GLU A N 1
ATOM 787 C CA . GLU A 1 117 ? 25.247 55.024 37.151 1.00 14.68 110 GLU A CA 1
ATOM 788 C C . GLU A 1 117 ? 25.231 54.524 35.720 1.00 14.41 110 GLU A C 1
ATOM 789 O O . GLU A 1 117 ? 25.705 53.414 35.426 1.00 14.78 110 GLU A O 1
ATOM 795 N N . LEU A 1 118 ? 24.673 55.344 34.836 1.00 14.07 111 LEU A N 1
ATOM 796 C CA . LEU A 1 118 ? 24.543 54.970 33.437 1.00 13.30 111 LEU A CA 1
ATOM 797 C C . LEU A 1 118 ? 25.918 54.914 32.801 1.00 12.47 111 LEU A C 1
ATOM 798 O O . LEU A 1 118 ? 26.208 54.016 32.013 1.00 12.77 111 LEU A O 1
ATOM 811 N N . GLN A 1 120 ? 28.656 54.212 34.312 1.00 12.78 113 GLN A N 1
ATOM 812 C CA A GLN A 1 120 ? 29.320 53.006 34.800 0.54 13.95 113 GLN A CA 1
ATOM 813 C CA B GLN A 1 120 ? 29.307 53.004 34.809 0.46 13.95 113 GLN A CA 1
ATOM 814 C C . GLN A 1 120 ? 28.884 51.800 33.988 1.00 19.76 113 GLN A C 1
ATOM 815 O O . GLN A 1 120 ? 29.696 50.947 33.666 1.00 14.97 113 GLN A O 1
ATOM 826 N N . LYS A 1 121 ? 27.599 51.738 33.656 1.00 15.35 114 LYS A N 1
ATOM 827 C CA . LYS A 1 121 ? 27.118 50.616 32.862 1.00 16.50 114 LYS A CA 1
ATOM 828 C C . LYS A 1 121 ? 27.787 50.631 31.492 1.00 19.09 114 LYS A C 1
ATOM 829 O O . LYS A 1 121 ? 28.181 49.584 30.988 1.00 17.82 114 LYS A O 1
ATOM 835 N N . LEU A 1 122 ? 27.943 51.822 30.906 1.00 13.68 115 LEU A N 1
ATOM 836 C CA . LEU A 1 122 ? 28.600 51.940 29.600 1.00 13.52 115 LEU A CA 1
ATOM 837 C C . LEU A 1 122 ? 30.061 51.526 29.662 1.00 15.26 115 LEU A C 1
ATOM 838 O O . LEU A 1 122 ? 30.555 50.809 28.784 1.00 18.73 115 LEU A O 1
ATOM 843 N N . ALA A 1 123 ? 30.749 51.975 30.708 1.00 12.77 116 ALA A N 1
ATOM 844 C CA . ALA A 1 123 ? 32.160 51.656 30.868 1.00 14.11 116 ALA A CA 1
ATOM 845 C C . ALA A 1 123 ? 32.336 50.158 31.030 1.00 19.71 116 ALA A C 1
ATOM 846 O O . ALA A 1 123 ? 33.308 49.594 30.534 1.00 18.48 116 ALA A O 1
ATOM 848 N N . ASN A 1 124 ? 31.389 49.506 31.704 1.00 15.11 117 ASN A N 1
ATOM 849 C CA . ASN A 1 124 ? 31.479 48.056 31.880 1.00 16.81 117 ASN A CA 1
ATOM 850 C C . ASN A 1 124 ? 31.270 47.291 30.575 1.00 21.77 117 ASN A C 1
ATOM 851 O O . ASN A 1 124 ? 31.826 46.206 30.403 1.00 22.28 117 ASN A O 1
ATOM 856 N N . ARG A 1 125 ? 30.484 47.856 29.660 1.00 21.32 118 ARG A N 1
ATOM 857 C CA . ARG A 1 125 ? 30.258 47.239 28.357 1.00 20.57 118 ARG A CA 1
ATOM 858 C C . ARG A 1 125 ? 31.461 47.426 27.432 1.00 23.09 118 ARG A C 1
ATOM 859 O O . ARG A 1 125 ? 31.796 46.532 26.636 1.00 20.00 118 ARG A O 1
ATOM 867 N N . ASN A 1 126 ? 32.090 48.597 27.516 1.00 16.82 119 ASN A N 1
ATOM 868 C CA . ASN A 1 126 ? 33.239 48.905 26.674 1.00 15.06 119 ASN A CA 1
ATOM 869 C C . ASN A 1 126 ? 34.352 49.529 27.496 1.00 18.37 119 ASN A C 1
ATOM 870 O O . ASN A 1 126 ? 34.609 50.729 27.376 1.00 15.31 119 ASN A O 1
ATOM 875 N N . PRO A 1 127 ? 35.004 48.732 28.360 1.00 15.21 120 PRO A N 1
ATOM 876 C CA . PRO A 1 127 ? 36.041 49.307 29.220 1.00 17.99 120 PRO A CA 1
ATOM 877 C C . PRO A 1 127 ? 37.229 49.825 28.416 1.00 18.87 120 PRO A C 1
ATOM 878 O O . PRO A 1 127 ? 37.760 50.867 28.788 1.00 18.65 120 PRO A O 1
ATOM 882 N N . GLN A 1 128 ? 37.639 49.128 27.354 1.00 16.61 121 GLN A N 1
ATOM 883 C CA . GLN A 1 128 ? 38.770 49.614 26.568 1.00 18.15 121 GLN A CA 1
ATOM 884 C C . GLN A 1 128 ? 38.430 50.960 25.927 1.00 17.82 121 GLN A C 1
ATOM 885 O O . GLN A 1 128 ? 39.256 51.872 25.918 1.00 21.13 121 GLN A O 1
ATOM 891 N N . GLY A 1 129 ? 37.200 51.100 25.435 1.00 18.24 122 GLY A N 1
ATOM 892 C CA . GLY A 1 129 ? 36.793 52.325 24.768 1.00 23.69 122 GLY A CA 1
ATOM 893 C C . GLY A 1 129 ? 36.759 53.500 25.730 1.00 18.73 122 GLY A C 1
ATOM 894 O O . GLY A 1 129 ? 37.175 54.615 25.411 1.00 14.95 122 GLY A O 1
ATOM 895 N N . VAL A 1 130 ? 36.274 53.254 26.932 1.00 14.82 123 VAL A N 1
ATOM 896 C CA . VAL A 1 130 ? 36.215 54.340 27.915 1.00 15.32 123 VAL A CA 1
ATOM 897 C C . VAL A 1 130 ? 37.603 54.704 28.439 1.00 12.63 123 VAL A C 1
ATOM 898 O O . VAL A 1 130 ? 37.913 55.902 28.620 1.00 14.93 123 VAL A O 1
ATOM 902 N N . ALA A 1 131 ? 38.447 53.697 28.652 1.00 13.96 124 ALA A N 1
ATOM 903 C CA . ALA A 1 131 ? 39.823 53.931 29.100 1.00 14.87 124 ALA A CA 1
ATOM 904 C C . ALA A 1 131 ? 40.583 54.769 28.076 1.00 20.04 124 ALA A C 1
ATOM 905 O O . ALA A 1 131 ? 41.337 55.688 28.432 1.00 17.57 124 ALA A O 1
ATOM 907 N N . GLU A 1 132 ? 40.352 54.474 26.800 1.00 19.42 125 GLU A N 1
ATOM 908 C CA . GLU A 1 132 ? 41.011 55.220 25.733 1.00 23.56 125 GLU A CA 1
ATOM 909 C C . GLU A 1 132 ? 40.575 56.671 25.760 1.00 20.16 125 GLU A C 1
ATOM 910 O O . GLU A 1 132 ? 41.386 57.562 25.518 1.00 24.45 125 GLU A O 1
ATOM 916 N N . GLU A 1 133 ? 39.303 56.914 26.060 1.00 15.08 126 GLU A N 1
ATOM 917 C CA . GLU A 1 133 ? 38.830 58.286 26.141 1.00 15.26 126 GLU A CA 1
ATOM 918 C C . GLU A 1 133 ? 39.469 58.973 27.332 1.00 16.41 126 GLU A C 1
ATOM 919 O O . GLU A 1 133 ? 39.850 60.131 27.249 1.00 20.61 126 GLU A O 1
ATOM 925 N N . GLU A 1 134 ? 39.599 58.257 28.446 1.00 15.88 127 GLU A N 1
ATOM 926 C CA . GLU A 1 134 ? 40.254 58.846 29.613 1.00 19.66 127 GLU A CA 1
ATOM 927 C C . GLU A 1 134 ? 41.708 59.199 29.287 1.00 20.33 127 GLU A C 1
ATOM 928 O O . GLU A 1 134 ? 42.211 60.249 29.694 1.00 25.86 127 GLU A O 1
ATOM 934 N N . GLN A 1 135 ? 42.368 58.339 28.514 1.00 19.02 128 GLN A N 1
ATOM 935 C CA . GLN A 1 135 ? 43.728 58.610 28.047 1.00 24.86 128 GLN A CA 1
ATOM 936 C C . GLN A 1 135 ? 43.772 59.844 27.137 1.00 27.27 128 GLN A C 1
ATOM 937 O O . GLN A 1 135 ? 44.661 60.694 27.266 1.00 29.12 128 GLN A O 1
ATOM 943 N N . GLU A 1 136 ? 42.833 59.918 26.197 1.00 22.32 129 GLU A N 1
ATOM 944 C CA . GLU A 1 136 ? 42.753 61.040 25.268 1.00 29.43 129 GLU A CA 1
ATOM 945 C C . GLU A 1 136 ? 42.468 62.347 25.998 1.00 29.10 129 GLU A C 1
ATOM 946 O O . GLU A 1 136 ? 43.014 63.393 25.642 1.00 32.77 129 GLU A O 1
ATOM 952 N N . LEU A 1 137 ? 41.605 62.289 27.010 1.00 25.08 130 LEU A N 1
ATOM 953 C CA . LEU A 1 137 ? 41.271 63.488 27.783 1.00 28.17 130 LEU A CA 1
ATOM 954 C C . LEU A 1 137 ? 42.495 64.014 28.522 1.00 34.97 130 LEU A C 1
ATOM 955 O O . LEU A 1 137 ? 42.627 65.220 28.746 1.00 38.06 130 LEU A O 1
ATOM 960 N N . ALA A 1 138 ? 43.381 63.104 28.913 1.00 38.89 131 ALA A N 1
ATOM 961 C CA . ALA A 1 138 ? 44.632 63.492 29.556 1.00 36.85 131 ALA A CA 1
ATOM 962 C C . ALA A 1 138 ? 45.672 63.877 28.511 1.00 30.65 131 ALA A C 1
ATOM 963 O O . ALA A 1 138 ? 46.360 64.887 28.655 1.00 36.66 131 ALA A O 1
ATOM 965 N N . ASP B 1 17 ? 48.654 37.947 23.813 1.00 29.11 10 ASP B N 1
ATOM 966 C CA . ASP B 1 17 ? 49.476 37.885 25.016 1.00 26.24 10 ASP B CA 1
ATOM 967 C C . ASP B 1 17 ? 48.826 38.697 26.123 1.00 28.94 10 ASP B C 1
ATOM 968 O O . ASP B 1 17 ? 49.292 39.782 26.491 1.00 22.04 10 ASP B O 1
ATOM 973 N N . TYR B 1 18 ? 47.732 38.173 26.659 1.00 18.96 11 TYR B N 1
ATOM 974 C CA . TYR B 1 18 ? 46.955 38.937 27.616 1.00 15.68 11 TYR B CA 1
ATOM 975 C C . TYR B 1 18 ? 47.703 39.141 28.932 1.00 16.73 11 TYR B C 1
ATOM 976 O O . TYR B 1 18 ? 47.622 40.215 29.529 1.00 17.75 11 TYR B O 1
ATOM 985 N N . ALA B 1 19 ? 48.435 38.127 29.383 1.00 16.50 12 ALA B N 1
ATOM 986 C CA . ALA B 1 19 ? 49.242 38.273 30.591 1.00 14.64 12 ALA B CA 1
ATOM 987 C C . ALA B 1 19 ? 50.287 39.372 30.400 1.00 17.26 12 ALA B C 1
ATOM 988 O O . ALA B 1 19 ? 50.573 40.127 31.326 1.00 16.05 12 ALA B O 1
ATOM 990 N N . GLY B 1 20 ? 50.865 39.435 29.205 1.00 16.07 13 GLY B N 1
ATOM 991 C CA . GLY B 1 20 ? 51.816 40.491 28.882 1.00 18.48 13 GLY B CA 1
ATOM 992 C C . GLY B 1 20 ? 51.130 41.846 28.928 1.00 18.53 13 GLY B C 1
ATOM 993 O O . GLY B 1 20 ? 51.688 42.823 29.435 1.00 17.26 13 GLY B O 1
ATOM 994 N N . GLY B 1 21 ? 49.908 41.909 28.411 1.00 17.10 14 GLY B N 1
ATOM 995 C CA . GLY B 1 21 ? 49.145 43.147 28.437 1.00 21.44 14 GLY B CA 1
ATOM 996 C C . GLY B 1 21 ? 48.901 43.661 29.845 1.00 19.88 14 GLY B C 1
ATOM 997 O O . GLY B 1 21 ? 48.965 44.866 30.109 1.00 15.41 14 GLY B O 1
ATOM 998 N N . VAL B 1 22 ? 48.608 42.740 30.755 1.00 12.66 15 VAL B N 1
ATOM 999 C CA . VAL B 1 22 ? 48.395 43.084 32.155 1.00 10.20 15 VAL B CA 1
ATOM 1000 C C . VAL B 1 22 ? 49.688 43.637 32.769 1.00 11.26 15 VAL B C 1
ATOM 1001 O O . VAL B 1 22 ? 49.654 44.632 33.492 1.00 11.55 15 VAL B O 1
ATOM 1005 N N . LEU B 1 23 ? 50.828 43.009 32.473 1.00 11.87 16 LEU B N 1
ATOM 1006 C CA . LEU B 1 23 ? 52.102 43.537 32.966 1.00 10.67 16 LEU B CA 1
ATOM 1007 C C . LEU B 1 23 ? 52.312 44.970 32.477 1.00 13.86 16 LEU B C 1
ATOM 1008 O O . LEU B 1 23 ? 52.759 45.829 33.240 1.00 15.30 16 LEU B O 1
ATOM 1013 N N . ALA B 1 24 ? 51.974 45.231 31.219 1.00 12.89 17 ALA B N 1
ATOM 1014 C CA . ALA B 1 24 ? 52.158 46.572 30.666 1.00 12.75 17 ALA B CA 1
ATOM 1015 C C . ALA B 1 24 ? 51.297 47.566 31.427 1.00 15.05 17 ALA B C 1
ATOM 1016 O O . ALA B 1 24 ? 51.734 48.669 31.721 1.00 16.11 17 ALA B O 1
ATOM 1018 N N . ILE B 1 25 ? 50.081 47.148 31.752 1.00 11.14 18 ILE B N 1
ATOM 1019 C CA . ILE B 1 25 ? 49.147 47.990 32.493 1.00 13.44 18 ILE B CA 1
ATOM 1020 C C . ILE B 1 25 ? 49.670 48.274 33.896 1.00 17.54 18 ILE B C 1
ATOM 1021 O O . ILE B 1 25 ? 49.673 49.419 34.341 1.00 11.87 18 ILE B O 1
ATOM 1026 N N . LEU B 1 26 ? 50.134 47.242 34.594 1.00 10.65 19 LEU B N 1
ATOM 1027 C CA . LEU B 1 26 ? 50.658 47.446 35.942 1.00 10.42 19 LEU B CA 1
ATOM 1028 C C . LEU B 1 26 ? 51.895 48.325 35.952 1.00 13.04 19 LEU B C 1
ATOM 1029 O O . LEU B 1 26 ? 52.123 49.060 36.911 1.00 14.25 19 LEU B O 1
ATOM 1034 N N . THR B 1 27 ? 52.711 48.215 34.907 1.00 11.58 20 THR B N 1
ATOM 1035 C CA . THR B 1 27 ? 53.909 49.047 34.786 1.00 11.25 20 THR B CA 1
ATOM 1036 C C . THR B 1 27 ? 53.501 50.506 34.714 1.00 14.36 20 THR B C 1
ATOM 1037 O O . THR B 1 27 ? 54.089 51.350 35.389 1.00 14.77 20 THR B O 1
ATOM 1041 N N . GLN B 1 28 ? 52.482 50.794 33.909 1.00 12.20 21 GLN B N 1
ATOM 1042 C CA . GLN B 1 28 ? 51.999 52.171 33.792 1.00 13.55 21 GLN B CA 1
ATOM 1043 C C . GLN B 1 28 ? 51.419 52.658 35.112 1.00 14.62 21 GLN B C 1
ATOM 1044 O O . GLN B 1 28 ? 51.590 53.816 35.491 1.00 16.56 21 GLN B O 1
ATOM 1050 N N . TYR B 1 29 ? 50.748 51.763 35.823 1.00 10.86 22 TYR B N 1
ATOM 1051 C CA . TYR B 1 29 ? 50.143 52.116 37.100 1.00 11.09 22 TYR B CA 1
ATOM 1052 C C . TYR B 1 29 ? 51.213 52.439 38.147 1.00 10.64 22 TYR B C 1
ATOM 1053 O O . TYR B 1 29 ? 51.166 53.477 38.823 1.00 12.40 22 TYR B O 1
ATOM 1062 N N . PHE B 1 30 ? 52.202 51.567 38.276 1.00 10.58 23 PHE B N 1
ATOM 1063 C CA . PHE B 1 30 ? 53.241 51.769 39.282 1.00 12.20 23 PHE B CA 1
ATOM 1064 C C . PHE B 1 30 ? 54.115 52.975 38.964 1.00 18.10 23 PHE B C 1
ATOM 1065 O O . PHE B 1 30 ? 54.757 53.520 39.853 1.00 20.39 23 PHE B O 1
ATOM 1073 N N . ASN B 1 31 ? 54.125 53.395 37.700 1.00 15.73 24 ASN B N 1
ATOM 1074 C CA . ASN B 1 31 ? 54.904 54.567 37.292 1.00 16.45 24 ASN B CA 1
ATOM 1075 C C . ASN B 1 31 ? 54.038 55.825 37.268 1.00 17.23 24 ASN B C 1
ATOM 1076 O O . ASN B 1 31 ? 54.459 56.867 36.751 1.00 16.37 24 ASN B O 1
ATOM 1081 N N . ASN B 1 32 ? 52.842 55.712 37.842 1.00 15.75 25 ASN B N 1
ATOM 1082 C CA . ASN B 1 32 ? 51.933 56.846 38.025 1.00 16.09 25 ASN B CA 1
ATOM 1083 C C . ASN B 1 32 ? 51.497 57.495 36.711 1.00 19.99 25 ASN B C 1
ATOM 1084 O O . ASN B 1 32 ? 51.256 58.711 36.654 1.00 25.60 25 ASN B O 1
ATOM 1102 N N . VAL B 1 34 ? 48.975 55.963 34.758 1.00 16.06 27 VAL B N 1
ATOM 1103 C CA A VAL B 1 34 ? 47.553 55.678 34.670 0.56 15.28 27 VAL B CA 1
ATOM 1104 C CA B VAL B 1 34 ? 47.562 55.631 34.661 0.44 16.31 27 VAL B CA 1
ATOM 1105 C C . VAL B 1 34 ? 47.003 55.482 36.078 1.00 17.72 27 VAL B C 1
ATOM 1106 O O . VAL B 1 34 ? 47.627 54.837 36.921 1.00 13.94 27 VAL B O 1
ATOM 1113 N N . GLY B 1 35 ? 45.850 56.078 36.356 1.00 13.95 28 GLY B N 1
ATOM 1114 C CA . GLY B 1 35 ? 45.249 55.936 37.669 1.00 13.10 28 GLY B CA 1
ATOM 1115 C C . GLY B 1 35 ? 43.982 55.108 37.632 1.00 16.43 28 GLY B C 1
ATOM 1116 O O . GLY B 1 35 ? 43.578 54.605 36.584 1.00 15.96 28 GLY B O 1
ATOM 1117 N N . TYR B 1 36 ? 43.369 54.946 38.795 1.00 9.91 29 TYR B N 1
ATOM 1118 C CA . TYR B 1 36 ? 42.025 54.378 38.913 1.00 9.47 29 TYR B CA 1
ATOM 1119 C C . TYR B 1 36 ? 41.031 55.501 38.608 1.00 14.13 29 TYR B C 1
ATOM 1120 O O . TYR B 1 36 ? 41.230 56.609 39.090 1.00 13.26 29 TYR B O 1
ATOM 1129 N N . PRO B 1 37 ? 39.947 55.229 37.855 1.00 10.03 30 PRO B N 1
ATOM 1130 C CA . PRO B 1 37 ? 39.469 53.918 37.383 1.00 11.78 30 PRO B CA 1
ATOM 1131 C C . PRO B 1 37 ? 40.035 53.458 36.039 1.00 18.41 30 PRO B C 1
ATOM 1132 O O . PRO B 1 37 ? 39.713 52.330 35.647 1.00 13.33 30 PRO B O 1
ATOM 1136 N N . GLU B 1 38 ? 40.861 54.259 35.360 1.00 12.05 31 GLU B N 1
ATOM 1137 C CA . GLU B 1 38 ? 41.357 53.836 34.043 1.00 13.98 31 GLU B CA 1
ATOM 1138 C C . GLU B 1 38 ? 42.099 52.497 34.115 1.00 11.90 31 GLU B C 1
ATOM 1139 O O . GLU B 1 38 ? 41.870 51.609 33.288 1.00 13.31 31 GLU B O 1
ATOM 1145 N N . VAL B 1 39 ? 42.952 52.325 35.123 1.00 10.20 32 VAL B N 1
ATOM 1146 C CA . VAL B 1 39 ? 43.727 51.088 35.237 1.00 16.00 32 VAL B CA 1
ATOM 1147 C C . VAL B 1 39 ? 42.799 49.878 35.359 1.00 13.79 32 VAL B C 1
ATOM 1148 O O . VAL B 1 39 ? 43.064 48.815 34.779 1.00 14.68 32 VAL B O 1
ATOM 1152 N N . SER B 1 40 ? 41.684 50.050 36.060 1.00 11.88 33 SER B N 1
ATOM 1153 C CA . SER B 1 40 ? 40.739 48.959 36.290 1.00 11.90 33 SER B CA 1
ATOM 1154 C C . SER B 1 40 ? 39.966 48.624 35.018 1.00 12.04 33 SER B C 1
ATOM 1155 O O . SER B 1 40 ? 39.653 47.463 34.746 1.00 13.10 33 SER B O 1
ATOM 1158 N N . LEU B 1 41 ? 39.657 49.635 34.223 1.00 11.34 34 LEU B N 1
ATOM 1159 C CA . LEU B 1 41 ? 39.010 49.388 32.946 1.00 11.44 34 LEU B CA 1
ATOM 1160 C C . LEU B 1 41 ? 39.950 48.639 32.002 1.00 12.77 34 LEU B C 1
ATOM 1161 O O . LEU B 1 41 ? 39.517 47.743 31.274 1.00 15.75 34 LEU B O 1
ATOM 1166 N N . LYS B 1 42 ? 41.221 49.028 31.992 1.00 13.42 35 LYS B N 1
ATOM 1167 C CA . LYS B 1 42 ? 42.181 48.349 31.124 1.00 11.69 35 LYS B CA 1
ATOM 1168 C C . LYS B 1 42 ? 42.340 46.891 31.558 1.00 16.66 35 LYS B C 1
ATOM 1169 O O . LYS B 1 42 ? 42.371 45.994 30.697 1.00 14.15 35 LYS B O 1
ATOM 1175 N N . LEU B 1 43 ? 42.411 46.648 32.869 1.00 14.08 36 LEU B N 1
ATOM 1176 C CA . LEU B 1 43 ? 42.530 45.277 33.370 1.00 13.53 36 LEU B CA 1
ATOM 1177 C C . LEU B 1 43 ? 41.266 44.474 33.044 1.00 16.27 36 LEU B C 1
ATOM 1178 O O . LEU B 1 43 ? 41.349 43.301 32.672 1.00 15.91 36 LEU B O 1
ATOM 1183 N N . ALA B 1 44 ? 40.099 45.103 33.174 1.00 12.31 37 ALA B N 1
ATOM 1184 C CA . ALA B 1 44 ? 38.842 44.453 32.818 1.00 14.35 37 ALA B CA 1
ATOM 1185 C C . ALA B 1 44 ? 38.811 44.113 31.332 1.00 15.31 37 ALA B C 1
ATOM 1186 O O . ALA B 1 44 ? 38.214 43.101 30.945 1.00 21.80 37 ALA B O 1
ATOM 1188 N N . GLY B 1 45 ? 39.450 44.941 30.503 1.00 15.95 38 GLY B N 1
ATOM 1189 C CA . GLY B 1 45 ? 39.556 44.657 29.078 1.00 16.37 38 GLY B CA 1
ATOM 1190 C C . GLY B 1 45 ? 40.304 43.352 28.862 1.00 23.08 38 GLY B C 1
ATOM 1191 O O . GLY B 1 45 ? 39.866 42.492 28.095 1.00 23.42 38 GLY B O 1
ATOM 1192 N N . GLU B 1 46 ? 41.414 43.182 29.576 1.00 16.62 39 GLU B N 1
ATOM 1193 C CA . GLU B 1 46 ? 42.179 41.934 29.483 1.00 16.78 39 GLU B CA 1
ATOM 1194 C C . GLU B 1 46 ? 41.426 40.753 30.091 1.00 20.29 39 GLU B C 1
ATOM 1195 O O . GLU B 1 46 ? 41.502 39.625 29.584 1.00 20.95 39 GLU B O 1
ATOM 1201 N N . GLU B 1 47 ? 40.715 41.007 31.184 1.00 16.91 40 GLU B N 1
ATOM 1202 C CA . GLU B 1 47 ? 39.908 39.985 31.840 1.00 23.75 40 GLU B CA 1
ATOM 1203 C C . GLU B 1 47 ? 38.882 39.418 30.860 1.00 27.47 40 GLU B C 1
ATOM 1204 O O . GLU B 1 47 ? 38.635 38.212 30.833 1.00 27.59 40 GLU B O 1
ATOM 1210 N N . ALA B 1 48 ? 38.292 40.296 30.053 1.00 25.38 41 ALA B N 1
ATOM 1211 C CA . ALA B 1 48 ? 37.326 39.867 29.044 1.00 30.22 41 ALA B CA 1
ATOM 1212 C C . ALA B 1 48 ? 38.004 39.049 27.959 1.00 24.39 41 ALA B C 1
ATOM 1213 O O . ALA B 1 48 ? 37.442 38.051 27.492 1.00 28.49 41 ALA B O 1
ATOM 1215 N N . ASN B 1 49 ? 39.208 39.460 27.561 1.00 19.98 42 ASN B N 1
ATOM 1216 C CA . ASN B 1 49 ? 39.961 38.714 26.553 1.00 24.82 42 ASN B CA 1
ATOM 1217 C C . ASN B 1 49 ? 40.212 37.288 27.024 1.00 27.41 42 ASN B C 1
ATOM 1218 O O . ASN B 1 49 ? 40.037 36.320 26.274 1.00 25.44 42 ASN B O 1
ATOM 1231 N N . SER B 1 51 ? 38.697 35.544 29.461 1.00 24.79 44 SER B N 1
ATOM 1232 C CA . SER B 1 51 ? 37.465 34.778 29.642 1.00 31.53 44 SER B CA 1
ATOM 1233 C C . SER B 1 51 ? 36.960 34.181 28.328 1.00 38.91 44 SER B C 1
ATOM 1234 O O . SER B 1 51 ? 36.534 33.029 28.284 1.00 31.17 44 SER B O 1
ATOM 1237 N N . ARG B 1 52 ? 37.017 34.964 27.256 1.00 25.35 45 ARG B N 1
ATOM 1238 C CA . ARG B 1 52 ? 36.538 34.507 25.957 1.00 27.81 45 ARG B CA 1
ATOM 1239 C C . ARG B 1 52 ? 37.398 33.388 25.386 1.00 36.30 45 ARG B C 1
ATOM 1240 O O . ARG B 1 52 ? 36.914 32.570 24.602 1.00 43.96 45 ARG B O 1
ATOM 1248 N N . GLU B 1 53 ? 38.669 33.335 25.772 1.00 30.99 46 GLU B N 1
ATOM 1249 C CA . GLU B 1 53 ? 39.526 32.246 25.303 1.00 32.86 46 GLU B CA 1
ATOM 1250 C C . GLU B 1 53 ? 39.663 31.139 26.340 1.00 34.94 46 GLU B C 1
ATOM 1251 O O . GLU B 1 53 ? 40.516 30.256 26.211 1.00 37.37 46 GLU B O 1
ATOM 1257 N N . GLY B 1 54 ? 38.812 31.189 27.359 1.00 31.13 47 GLY B N 1
ATOM 1258 C CA . GLY B 1 54 ? 38.723 30.117 28.337 1.00 31.85 47 GLY B CA 1
ATOM 1259 C C . GLY B 1 54 ? 39.894 30.042 29.295 1.00 31.17 47 GLY B C 1
ATOM 1260 O O . GLY B 1 54 ? 40.155 28.998 29.897 1.00 32.87 47 GLY B O 1
ATOM 1269 N N . ILE B 1 56 ? 40.473 30.749 32.404 1.00 28.09 49 ILE B N 1
ATOM 1270 C CA . ILE B 1 56 ? 39.777 31.071 33.643 1.00 25.20 49 ILE B CA 1
ATOM 1271 C C . ILE B 1 56 ? 40.710 31.375 34.814 1.00 24.25 49 ILE B C 1
ATOM 1272 O O . ILE B 1 56 ? 40.451 32.280 35.597 1.00 22.15 49 ILE B O 1
ATOM 1277 N N . ASN B 1 57 ? 41.790 30.615 34.960 1.00 18.41 50 ASN B N 1
ATOM 1278 C CA . ASN B 1 57 ? 42.751 30.920 36.015 1.00 18.25 50 ASN B CA 1
ATOM 1279 C C . ASN B 1 57 ? 43.284 32.333 35.893 1.00 16.10 50 ASN B C 1
ATOM 1280 O O . ASN B 1 57 ? 43.311 33.092 36.858 1.00 16.05 50 ASN B O 1
ATOM 1285 N N . GLN B 1 58 ? 43.712 32.676 34.689 1.00 14.68 51 GLN B N 1
ATOM 1286 C CA . GLN B 1 58 ? 44.250 34.025 34.447 1.00 13.20 51 GLN B CA 1
ATOM 1287 C C . GLN B 1 58 ? 43.174 35.086 34.669 1.00 16.35 51 GLN B C 1
ATOM 1288 O O . GLN B 1 58 ? 43.446 36.119 35.279 1.00 15.33 51 GLN B O 1
ATOM 1294 N N . LYS B 1 59 ? 41.958 34.830 34.197 1.00 13.66 52 LYS B N 1
ATOM 1295 C CA . LYS B 1 59 ? 40.845 35.760 34.417 1.00 14.07 52 LYS B CA 1
ATOM 1296 C C . LYS B 1 59 ? 40.629 36.005 35.907 1.00 16.22 52 LYS B C 1
ATOM 1297 O O . LYS B 1 59 ? 40.442 37.135 36.343 1.00 17.10 52 LYS B O 1
ATOM 1303 N N . GLU B 1 60 ? 40.634 34.932 36.693 1.00 15.80 53 GLU B N 1
ATOM 1304 C CA . GLU B 1 60 ? 40.394 35.060 38.122 1.00 16.73 53 GLU B CA 1
ATOM 1305 C C . GLU B 1 60 ? 41.481 35.846 38.828 1.00 15.52 53 GLU B C 1
ATOM 1306 O O . GLU B 1 60 ? 41.203 36.567 39.770 1.00 16.49 53 GLU B O 1
ATOM 1312 N N . ILE B 1 61 ? 42.720 35.693 38.383 1.00 14.69 54 ILE B N 1
ATOM 1313 C CA . ILE B 1 61 ? 43.824 36.459 38.945 1.00 14.03 54 ILE B CA 1
ATOM 1314 C C . ILE B 1 61 ? 43.641 37.949 38.656 1.00 16.36 54 ILE B C 1
ATOM 1315 O O . ILE B 1 61 ? 43.800 38.780 39.547 1.00 12.69 54 ILE B O 1
ATOM 1320 N N . VAL B 1 62 ? 43.290 38.286 37.419 1.00 12.20 55 VAL B N 1
ATOM 1321 C CA . VAL B 1 62 ? 43.107 39.699 37.056 1.00 11.66 55 VAL B CA 1
ATOM 1322 C C . VAL B 1 62 ? 41.905 40.303 37.785 1.00 15.40 55 VAL B C 1
ATOM 1323 O O . VAL B 1 62 ? 41.947 41.479 38.166 1.00 12.25 55 VAL B O 1
ATOM 1327 N N . HIS B 1 63 ? 40.850 39.510 37.990 1.00 13.79 56 HIS B N 1
ATOM 1328 C CA . HIS B 1 63 ? 39.702 39.949 38.782 1.00 14.44 56 HIS B CA 1
ATOM 1329 C C . HIS B 1 63 ? 40.156 40.367 40.176 1.00 16.24 56 HIS B C 1
ATOM 1330 O O . HIS B 1 63 ? 39.737 41.410 40.694 1.00 15.84 56 HIS B O 1
ATOM 1337 N N . GLN B 1 64 ? 41.045 39.575 40.771 1.00 13.75 57 GLN B N 1
ATOM 1338 C CA . GLN B 1 64 ? 41.566 39.890 42.098 1.00 13.87 57 GLN B CA 1
ATOM 1339 C C . GLN B 1 64 ? 42.382 41.188 42.081 1.00 12.71 57 GLN B C 1
ATOM 1340 O O . GLN B 1 64 ? 42.309 41.982 43.025 1.00 16.30 57 GLN B O 1
ATOM 1354 N N . VAL B 1 66 ? 41.876 43.758 40.073 1.00 11.93 59 VAL B N 1
ATOM 1355 C CA . VAL B 1 66 ? 40.886 44.815 40.002 1.00 13.18 59 VAL B CA 1
ATOM 1356 C C . VAL B 1 66 ? 40.267 45.117 41.366 1.00 14.45 59 VAL B C 1
ATOM 1357 O O . VAL B 1 66 ? 40.140 46.287 41.756 1.00 16.61 59 VAL B O 1
ATOM 1361 N N . GLU B 1 67 ? 39.873 44.074 42.094 1.00 15.73 60 GLU B N 1
ATOM 1362 C CA A GLU B 1 67 ? 39.276 44.252 43.417 0.42 15.08 60 GLU B CA 1
ATOM 1363 C CA B GLU B 1 67 ? 39.259 44.297 43.399 0.58 14.16 60 GLU B CA 1
ATOM 1364 C C . GLU B 1 67 ? 40.267 44.907 44.364 1.00 16.06 60 GLU B C 1
ATOM 1365 O O . GLU B 1 67 ? 39.898 45.747 45.188 1.00 16.51 60 GLU B O 1
ATOM 1376 N N . THR B 1 68 ? 41.528 44.505 44.244 1.00 14.57 61 THR B N 1
ATOM 1377 C CA . THR B 1 68 ? 42.589 45.042 45.100 1.00 13.54 61 THR B CA 1
ATOM 1378 C C . THR B 1 68 ? 42.719 46.552 44.899 1.00 14.91 61 THR B C 1
ATOM 1379 O O . THR B 1 68 ? 42.768 47.314 45.869 1.00 16.03 61 THR B O 1
ATOM 1383 N N . ILE B 1 69 ? 42.773 46.977 43.641 1.00 13.53 62 ILE B N 1
ATOM 1384 C CA . ILE B 1 69 ? 42.888 48.405 43.343 1.00 11.99 62 ILE B CA 1
ATOM 1385 C C . ILE B 1 69 ? 41.597 49.121 43.714 1.00 14.01 62 ILE B C 1
ATOM 1386 O O . ILE B 1 69 ? 41.630 50.230 44.267 1.00 12.99 62 ILE B O 1
ATOM 1391 N N . ARG B 1 70 ? 40.456 48.499 43.427 1.00 12.54 63 ARG B N 1
ATOM 1392 C CA . ARG B 1 70 ? 39.177 49.135 43.759 1.00 15.87 63 ARG B CA 1
ATOM 1393 C C . ARG B 1 70 ? 39.028 49.371 45.253 1.00 13.13 63 ARG B C 1
ATOM 1394 O O . ARG B 1 70 ? 38.625 50.464 45.671 1.00 13.55 63 ARG B O 1
ATOM 1402 N N . ARG B 1 71 ? 39.333 48.355 46.059 1.00 13.57 64 ARG B N 1
ATOM 1403 C CA . ARG B 1 71 ? 39.109 48.461 47.504 1.00 17.10 64 ARG B CA 1
ATOM 1404 C C . ARG B 1 71 ? 40.014 49.511 48.133 1.00 17.19 64 ARG B C 1
ATOM 1405 O O . ARG B 1 71 ? 39.634 50.158 49.108 1.00 20.02 64 ARG B O 1
ATOM 1413 N N . ALA B 1 72 ? 41.184 49.729 47.538 1.00 14.82 65 ALA B N 1
ATOM 1414 C CA . ALA B 1 72 ? 42.117 50.729 48.049 1.00 14.47 65 ALA B CA 1
ATOM 1415 C C . ALA B 1 72 ? 41.800 52.143 47.549 1.00 18.61 65 ALA B C 1
ATOM 1416 O O . ALA B 1 72 ? 42.173 53.118 48.190 1.00 20.55 65 ALA B O 1
ATOM 1418 N N . SER B 1 73 ? 41.149 52.240 46.392 1.00 15.38 66 SER B N 1
ATOM 1419 C CA . SER B 1 73 ? 40.946 53.525 45.704 1.00 14.06 66 SER B CA 1
ATOM 1420 C C . SER B 1 73 ? 39.565 54.155 45.852 1.00 14.91 66 SER B C 1
ATOM 1421 O O . SER B 1 73 ? 39.448 55.358 46.097 1.00 15.83 66 SER B O 1
ATOM 1424 N N . GLU B 1 74 ? 38.523 53.359 45.638 1.00 15.04 67 GLU B N 1
ATOM 1425 C CA . GLU B 1 74 ? 37.154 53.867 45.639 1.00 16.50 67 GLU B CA 1
ATOM 1426 C C . GLU B 1 74 ? 36.746 54.573 46.945 1.00 16.51 67 GLU B C 1
ATOM 1427 O O . GLU B 1 74 ? 36.126 55.631 46.896 1.00 17.96 67 GLU B O 1
ATOM 1433 N N . PRO B 1 75 ? 37.083 54.002 48.117 1.00 15.19 68 PRO B N 1
ATOM 1434 C CA . PRO B 1 75 ? 36.583 54.662 49.333 1.00 25.64 68 PRO B CA 1
ATOM 1435 C C . PRO B 1 75 ? 37.262 55.984 49.680 1.00 19.43 68 PRO B C 1
ATOM 1436 O O . PRO B 1 75 ? 36.708 56.717 50.502 1.00 17.01 68 PRO B O 1
ATOM 1440 N N . ILE B 1 76 ? 38.431 56.270 49.109 1.00 16.33 69 ILE B N 1
ATOM 1441 C CA . ILE B 1 76 ? 39.129 57.528 49.427 1.00 15.59 69 ILE B CA 1
ATOM 1442 C C . ILE B 1 76 ? 39.053 58.539 48.297 1.00 17.52 69 ILE B C 1
ATOM 1443 O O . ILE B 1 76 ? 39.541 59.671 48.409 1.00 18.64 69 ILE B O 1
ATOM 1448 N N . ARG B 1 77 ? 38.424 58.132 47.203 1.00 13.69 70 ARG B N 1
ATOM 1449 C CA . ARG B 1 77 ? 38.367 58.942 45.998 1.00 15.43 70 ARG B CA 1
ATOM 1450 C C . ARG B 1 77 ? 37.670 60.280 46.209 1.00 12.44 70 ARG B C 1
ATOM 1451 O O . ARG B 1 77 ? 36.606 60.329 46.809 1.00 13.64 70 ARG B O 1
ATOM 1459 N N . GLN B 1 78 ? 38.260 61.356 45.686 1.00 13.91 71 GLN B N 1
ATOM 1460 C CA . GLN B 1 78 ? 37.667 62.686 45.873 1.00 18.95 71 GLN B CA 1
ATOM 1461 C C . GLN B 1 78 ? 36.707 63.025 44.754 1.00 21.90 71 GLN B C 1
ATOM 1462 O O . GLN B 1 78 ? 36.692 64.143 44.248 1.00 20.14 71 GLN B O 1
ATOM 1468 N N . GLY B 1 79 ? 35.885 62.058 44.381 1.00 14.52 72 GLY B N 1
ATOM 1469 C CA . GLY B 1 79 ? 34.936 62.252 43.312 1.00 14.21 72 GLY B CA 1
ATOM 1470 C C . GLY B 1 79 ? 34.381 60.910 42.901 1.00 18.96 72 GLY B C 1
ATOM 1471 O O . GLY B 1 79 ? 34.555 59.923 43.605 1.00 18.74 72 GLY B O 1
ATOM 1472 N N . ARG B 1 80 ? 33.739 60.880 41.745 1.00 14.67 73 ARG B N 1
ATOM 1473 C CA . ARG B 1 80 ? 33.087 59.682 41.256 1.00 13.55 73 ARG B CA 1
ATOM 1474 C C . ARG B 1 80 ? 33.054 59.746 39.736 1.00 17.81 73 ARG B C 1
ATOM 1475 O O . ARG B 1 80 ? 33.353 60.782 39.134 1.00 20.75 73 ARG B O 1
ATOM 1483 N N . GLY B 1 81 ? 32.707 58.638 39.104 1.00 15.08 74 GLY B N 1
ATOM 1484 C CA . GLY B 1 81 ? 32.566 58.658 37.666 1.00 20.67 74 GLY B CA 1
ATOM 1485 C C . GLY B 1 81 ? 33.879 58.375 36.966 1.00 17.83 74 GLY B C 1
ATOM 1486 O O . GLY B 1 81 ? 34.768 57.703 37.492 1.00 14.62 74 GLY B O 1
ATOM 1487 N N . PHE B 1 82 ? 34.010 58.906 35.759 1.00 13.52 75 PHE B N 1
ATOM 1488 C CA . PHE B 1 82 ? 35.071 58.452 34.875 1.00 12.45 75 PHE B CA 1
ATOM 1489 C C . PHE B 1 82 ? 35.860 59.557 34.197 1.00 16.55 75 PHE B C 1
ATOM 1490 O O . PHE B 1 82 ? 36.700 59.266 33.351 1.00 14.33 75 PHE B O 1
ATOM 1498 N N . HIS B 1 83 ? 35.626 60.810 34.571 1.00 15.84 76 HIS B N 1
ATOM 1499 C CA . HIS B 1 83 ? 36.346 61.894 33.889 1.00 15.08 76 HIS B CA 1
ATOM 1500 C C . HIS B 1 83 ? 37.227 62.750 34.791 1.00 15.75 76 HIS B C 1
ATOM 1501 O O . HIS B 1 83 ? 38.005 63.576 34.282 1.00 17.00 76 HIS B O 1
ATOM 1508 N N . ASP B 1 84 ? 37.140 62.560 36.109 1.00 12.66 77 ASP B N 1
ATOM 1509 C CA . ASP B 1 84 ? 38.060 63.278 36.994 1.00 13.34 77 ASP B CA 1
ATOM 1510 C C . ASP B 1 84 ? 38.269 62.515 38.305 1.00 12.68 77 ASP B C 1
ATOM 1511 O O . ASP B 1 84 ? 37.860 61.354 38.417 1.00 10.97 77 ASP B O 1
ATOM 1516 N N . ALA B 1 85 ? 38.965 63.128 39.258 1.00 11.32 78 ALA B N 1
ATOM 1517 C CA . ALA B 1 85 ? 39.188 62.515 40.569 1.00 13.12 78 ALA B CA 1
ATOM 1518 C C . ALA B 1 85 ? 39.809 61.119 40.499 1.00 12.14 78 ALA B C 1
ATOM 1519 O O . ALA B 1 85 ? 39.350 60.193 41.177 1.00 11.98 78 ALA B O 1
ATOM 1521 N N . TYR B 1 86 ? 40.849 60.971 39.687 1.00 10.02 79 TYR B N 1
ATOM 1522 C CA . TYR B 1 86 ? 41.533 59.686 39.560 1.00 8.65 79 TYR B CA 1
ATOM 1523 C C . TYR B 1 86 ? 42.324 59.409 40.831 1.00 10.20 79 TYR B C 1
ATOM 1524 O O . TYR B 1 86 ? 42.666 60.336 41.562 1.00 12.18 79 TYR B O 1
ATOM 1533 N N . VAL B 1 87 ? 42.614 58.133 41.089 1.00 10.66 80 VAL B N 1
ATOM 1534 C CA . VAL B 1 87 ? 43.452 57.765 42.225 1.00 10.11 80 VAL B CA 1
ATOM 1535 C C . VAL B 1 87 ? 44.685 57.069 41.669 1.00 13.04 80 VAL B C 1
ATOM 1536 O O . VAL B 1 87 ? 44.585 55.972 41.129 1.00 12.48 80 VAL B O 1
ATOM 1540 N N . TYR B 1 88 ? 45.823 57.748 41.748 1.00 9.80 81 TYR B N 1
ATOM 1541 C CA . TYR B 1 88 ? 47.091 57.225 41.237 1.00 10.19 81 TYR B CA 1
ATOM 1542 C C . TYR B 1 88 ? 47.808 56.435 42.305 1.00 10.94 81 TYR B C 1
ATOM 1543 O O . TYR B 1 88 ? 47.485 56.543 43.486 1.00 12.89 81 TYR B O 1
ATOM 1552 N N . PHE B 1 89 ? 48.784 55.637 41.890 1.00 11.52 82 PHE B N 1
ATOM 1553 C CA . PHE B 1 89 ? 49.471 54.765 42.837 1.00 9.63 82 PHE B CA 1
ATOM 1554 C C . PHE B 1 89 ? 50.265 55.547 43.898 1.00 16.40 82 PHE B C 1
ATOM 1555 O O . PHE B 1 89 ? 50.049 55.355 45.091 1.00 14.44 82 PHE B O 1
ATOM 1563 N N . ALA B 1 90 ? 51.188 56.415 43.476 1.00 14.44 83 ALA B N 1
ATOM 1564 C CA . ALA B 1 90 ? 52.076 57.056 44.451 1.00 11.78 83 ALA B CA 1
ATOM 1565 C C . ALA B 1 90 ? 52.273 58.536 44.214 1.00 23.40 83 ALA B C 1
ATOM 1566 O O . ALA B 1 90 ? 52.708 59.271 45.109 1.00 19.74 83 ALA B O 1
ATOM 1568 N N . SER B 1 91 ? 51.981 58.978 43.002 1.00 13.97 84 SER B N 1
ATOM 1569 C CA . SER B 1 91 ? 52.143 60.395 42.691 1.00 15.73 84 SER B CA 1
ATOM 1570 C C . SER B 1 91 ? 51.146 60.841 41.641 1.00 18.88 84 SER B C 1
ATOM 1571 O O . SER B 1 91 ? 50.803 60.080 40.751 1.00 18.92 84 SER B O 1
ATOM 1574 N N . VAL B 1 92 ? 50.683 62.084 41.743 1.00 15.73 85 VAL B N 1
ATOM 1575 C CA . VAL B 1 92 ? 49.739 62.610 40.764 1.00 16.15 85 VAL B CA 1
ATOM 1576 C C . VAL B 1 92 ? 50.461 63.359 39.653 1.00 20.24 85 VAL B C 1
ATOM 1577 O O . VAL B 1 92 ? 51.126 64.372 39.908 1.00 17.37 85 VAL B O 1
ATOM 1581 N N . PRO B 1 93 ? 50.350 62.867 38.407 1.00 14.51 86 PRO B N 1
ATOM 1582 C CA . PRO B 1 93 ? 51.051 63.501 37.290 1.00 16.81 86 PRO B CA 1
ATOM 1583 C C . PRO B 1 93 ? 50.406 64.832 36.902 1.00 21.06 86 PRO B C 1
ATOM 1584 O O . PRO B 1 93 ? 49.256 65.094 37.266 1.00 15.58 86 PRO B O 1
ATOM 1588 N N . GLU B 1 94 ? 51.134 65.646 36.152 1.00 24.31 87 GLU B N 1
ATOM 1589 C CA . GLU B 1 94 ? 50.659 66.984 35.812 1.00 23.77 87 GLU B CA 1
ATOM 1590 C C . GLU B 1 94 ? 49.545 66.977 34.777 1.00 23.96 87 GLU B C 1
ATOM 1591 O O . GLU B 1 94 ? 48.915 68.004 34.550 1.00 32.08 87 GLU B O 1
ATOM 1597 N N . ASN B 1 95 ? 49.259 65.823 34.181 1.00 18.80 88 ASN B N 1
ATOM 1598 C CA . ASN B 1 95 ? 48.144 65.746 33.239 1.00 23.36 88 ASN B CA 1
ATOM 1599 C C . ASN B 1 95 ? 46.876 65.170 33.882 1.00 25.45 88 ASN B C 1
ATOM 1600 O O . ASN B 1 95 ? 45.859 64.971 33.210 1.00 22.13 88 ASN B O 1
ATOM 1605 N N . ALA B 1 96 ? 46.919 64.939 35.191 1.00 14.98 89 ALA B N 1
ATOM 1606 C CA . ALA B 1 96 ? 45.768 64.366 35.879 1.00 14.35 89 ALA B CA 1
ATOM 1607 C C . ALA B 1 96 ? 44.612 65.350 35.904 1.00 13.11 89 ALA B C 1
ATOM 1608 O O . ALA B 1 96 ? 44.825 66.553 35.982 1.00 15.96 89 ALA B O 1
ATOM 1610 N N . PRO B 1 97 ? 43.380 64.836 35.822 1.00 12.00 90 PRO B N 1
ATOM 1611 C CA . PRO B 1 97 ? 42.194 65.694 35.890 1.00 11.70 90 PRO B CA 1
ATOM 1612 C C . PRO B 1 97 ? 42.001 66.236 37.305 1.00 11.20 90 PRO B C 1
ATOM 1613 O O . PRO B 1 97 ? 42.695 65.799 38.228 1.00 12.09 90 PRO B O 1
ATOM 1617 N N . PRO B 1 98 ? 41.100 67.212 37.469 1.00 14.62 91 PRO B N 1
ATOM 1618 C CA . PRO B 1 98 ? 40.891 67.807 38.795 1.00 16.05 91 PRO B CA 1
ATOM 1619 C C . PRO B 1 98 ? 40.568 66.790 39.889 1.00 14.59 91 PRO B C 1
ATOM 1620 O O . PRO B 1 98 ? 40.005 65.732 39.602 1.00 12.31 91 PRO B O 1
ATOM 1624 N N . ASN B 1 99 ? 40.946 67.130 41.122 1.00 13.46 92 ASN B N 1
ATOM 1625 C CA . ASN B 1 99 ? 40.624 66.338 42.312 1.00 13.07 92 ASN B CA 1
ATOM 1626 C C . ASN B 1 99 ? 41.282 64.972 42.338 1.00 17.09 92 ASN B C 1
ATOM 1627 O O . ASN B 1 99 ? 40.870 64.109 43.104 1.00 15.50 92 ASN B O 1
ATOM 1632 N N . SER B 1 100 ? 42.322 64.781 41.535 1.00 12.12 93 SER B N 1
ATOM 1633 C CA . SER B 1 100 ? 43.052 63.518 41.573 1.00 9.17 93 SER B CA 1
ATOM 1634 C C . SER B 1 100 ? 43.976 63.460 42.795 1.00 12.20 93 SER B C 1
ATOM 1635 O O . SER B 1 100 ? 44.487 64.483 43.272 1.00 15.44 93 SER B O 1
ATOM 1638 N N . ILE B 1 101 ? 44.155 62.250 43.317 1.00 15.41 94 ILE B N 1
ATOM 1639 C CA . ILE B 1 101 ? 45.000 62.009 44.482 1.00 13.38 94 ILE B CA 1
ATOM 1640 C C . ILE B 1 101 ? 45.863 60.778 44.255 1.00 13.70 94 ILE B C 1
ATOM 1641 O O . ILE B 1 101 ? 45.713 60.091 43.246 1.00 13.13 94 ILE B O 1
ATOM 1646 N N . ALA B 1 102 ? 46.762 60.506 45.197 1.00 14.04 95 ALA B N 1
ATOM 1647 C CA . ALA B 1 102 ? 47.537 59.258 45.173 1.00 9.86 95 ALA B CA 1
ATOM 1648 C C . ALA B 1 102 ? 47.260 58.448 46.430 1.00 11.63 95 ALA B C 1
ATOM 1649 O O . ALA B 1 102 ? 46.830 58.996 47.441 1.00 16.79 95 ALA B O 1
ATOM 1651 N N . LEU B 1 103 ? 47.502 57.137 46.367 1.00 11.51 96 LEU B N 1
ATOM 1652 C CA . LEU B 1 103 ? 47.366 56.300 47.559 1.00 13.43 96 LEU B CA 1
ATOM 1653 C C . LEU B 1 103 ? 48.307 56.766 48.654 1.00 14.65 96 LEU B C 1
ATOM 1654 O O . LEU B 1 103 ? 49.434 57.179 48.368 1.00 15.71 96 LEU B O 1
ATOM 1659 N N . PRO B 1 104 ? 47.849 56.712 49.913 1.00 15.44 97 PRO B N 1
ATOM 1660 C CA . PRO B 1 104 ? 48.765 56.995 51.021 1.00 21.70 97 PRO B CA 1
ATOM 1661 C C . PRO B 1 104 ? 49.832 55.909 51.085 1.00 28.56 97 PRO B C 1
ATOM 1662 O O . PRO B 1 104 ? 49.591 54.805 50.575 1.00 20.84 97 PRO B O 1
ATOM 1666 N N . PRO B 1 105 ? 50.997 56.220 51.679 1.00 22.32 98 PRO B N 1
ATOM 1667 C CA . PRO B 1 105 ? 52.163 55.328 51.701 1.00 23.46 98 PRO B CA 1
ATOM 1668 C C . PRO B 1 105 ? 51.868 53.895 52.147 1.00 15.79 98 PRO B C 1
ATOM 1669 O O . PRO B 1 105 ? 52.383 52.970 51.511 1.00 21.01 98 PRO B O 1
ATOM 1673 N N . GLN B 1 106 ? 51.088 53.707 53.213 1.00 16.58 99 GLN B N 1
ATOM 1674 C CA . GLN B 1 106 ? 50.823 52.349 53.689 1.00 25.62 99 GLN B CA 1
ATOM 1675 C C . GLN B 1 106 ? 50.001 51.572 52.667 1.00 30.21 99 GLN B C 1
ATOM 1676 O O . GLN B 1 106 ? 50.270 50.397 52.410 1.00 22.30 99 GLN B O 1
ATOM 1682 N N . ALA B 1 107 ? 49.020 52.242 52.067 1.00 18.00 100 ALA B N 1
ATOM 1683 C CA . ALA B 1 107 ? 48.187 51.627 51.035 1.00 16.46 100 ALA B CA 1
ATOM 1684 C C . ALA B 1 107 ? 49.026 51.272 49.809 1.00 15.85 100 ALA B C 1
ATOM 1685 O O . ALA B 1 107 ? 48.779 50.247 49.169 1.00 16.49 100 ALA B O 1
ATOM 1687 N N . GLN B 1 108 ? 50.005 52.114 49.474 1.00 18.42 101 GLN B N 1
ATOM 1688 C CA . GLN B 1 108 ? 50.914 51.798 48.369 1.00 17.02 101 GLN B CA 1
ATOM 1689 C C . GLN B 1 108 ? 51.610 50.468 48.589 1.00 21.79 101 GLN B C 1
ATOM 1690 O O . GLN B 1 108 ? 51.629 49.613 47.714 1.00 16.90 101 GLN B O 1
ATOM 1696 N N . SER B 1 109 ? 52.189 50.318 49.772 1.00 17.17 102 SER B N 1
ATOM 1697 C CA . SER B 1 109 ? 52.920 49.110 50.118 1.00 12.17 102 SER B CA 1
ATOM 1698 C C . SER B 1 109 ? 52.000 47.902 50.084 1.00 22.22 102 SER B C 1
ATOM 1699 O O . SER B 1 109 ? 52.377 46.846 49.575 1.00 21.02 102 SER B O 1
ATOM 1702 N N . GLU B 1 110 ? 50.789 48.059 50.605 1.00 17.28 103 GLU B N 1
ATOM 1703 C CA . GLU B 1 110 ? 49.855 46.937 50.655 1.00 16.35 103 GLU B CA 1
ATOM 1704 C C . GLU B 1 110 ? 49.389 46.530 49.253 1.00 20.78 103 GLU B C 1
ATOM 1705 O O . GLU B 1 110 ? 49.383 45.344 48.908 1.00 17.46 103 GLU B O 1
ATOM 1711 N N . VAL B 1 111 ? 49.025 47.521 48.439 1.00 14.10 104 VAL B N 1
ATOM 1712 C CA . VAL B 1 111 ? 48.565 47.278 47.083 1.00 12.36 104 VAL B CA 1
ATOM 1713 C C . VAL B 1 111 ? 49.673 46.683 46.232 1.00 15.79 104 VAL B C 1
ATOM 1714 O O . VAL B 1 111 ? 49.448 45.722 45.477 1.00 13.82 104 VAL B O 1
ATOM 1718 N N . GLN B 1 112 ? 50.877 47.234 46.348 1.00 10.44 105 GLN B N 1
ATOM 1719 C CA . GLN B 1 112 ? 51.964 46.723 45.520 1.00 12.15 105 GLN B CA 1
ATOM 1720 C C . GLN B 1 112 ? 52.342 45.295 45.906 1.00 15.67 105 GLN B C 1
ATOM 1721 O O . GLN B 1 112 ? 52.644 44.491 45.026 1.00 17.09 105 GLN B O 1
ATOM 1727 N N . ALA B 1 113 ? 52.322 44.974 47.198 1.00 14.13 106 ALA B N 1
ATOM 1728 C CA . ALA B 1 113 ? 52.651 43.613 47.634 1.00 17.18 106 ALA B CA 1
ATOM 1729 C C . ALA B 1 113 ? 51.653 42.623 47.047 1.00 16.08 106 ALA B C 1
ATOM 1730 O O . ALA B 1 113 ? 52.041 41.565 46.555 1.00 18.50 106 ALA B O 1
ATOM 1732 N N . LYS B 1 114 ? 50.368 42.966 47.113 1.00 13.71 107 LYS B N 1
ATOM 1733 C CA . LYS B 1 114 ? 49.323 42.096 46.590 1.00 16.09 107 LYS B CA 1
ATOM 1734 C C . LYS B 1 114 ? 49.366 41.984 45.070 1.00 13.70 107 LYS B C 1
ATOM 1735 O O . LYS B 1 114 ? 49.269 40.887 44.513 1.00 14.52 107 LYS B O 1
ATOM 1741 N N . LEU B 1 115 ? 49.512 43.111 44.383 1.00 12.06 108 LEU B N 1
ATOM 1742 C CA . LEU B 1 115 ? 49.546 43.068 42.930 1.00 12.51 108 LEU B CA 1
ATOM 1743 C C . LEU B 1 115 ? 50.761 42.298 42.422 1.00 16.36 108 LEU B C 1
ATOM 1744 O O . LEU B 1 115 ? 50.678 41.629 41.400 1.00 13.39 108 LEU B O 1
ATOM 1749 N N . THR B 1 116 ? 51.879 42.397 43.134 1.00 14.20 109 THR B N 1
ATOM 1750 C CA . THR B 1 116 ? 53.090 41.695 42.733 1.00 17.21 109 THR B CA 1
ATOM 1751 C C . THR B 1 116 ? 52.902 40.187 42.897 1.00 13.63 109 THR B C 1
ATOM 1752 O O . THR B 1 116 ? 53.324 39.411 42.031 1.00 17.53 109 THR B O 1
ATOM 1756 N N . GLU B 1 117 ? 52.276 39.773 43.999 1.00 11.73 110 GLU B N 1
ATOM 1757 C CA . GLU B 1 117 ? 51.976 38.349 44.247 1.00 12.51 110 GLU B CA 1
ATOM 1758 C C . GLU B 1 117 ? 51.087 37.805 43.136 1.00 14.30 110 GLU B C 1
ATOM 1759 O O . GLU B 1 117 ? 51.286 36.684 42.641 1.00 14.92 110 GLU B O 1
ATOM 1765 N N . LEU B 1 118 ? 50.096 38.608 42.753 1.00 12.97 111 LEU B N 1
ATOM 1766 C CA . LEU B 1 118 ? 49.152 38.219 41.714 1.00 13.71 111 LEU B CA 1
ATOM 1767 C C . LEU B 1 118 ? 49.843 38.165 40.360 1.00 14.40 111 LEU B C 1
ATOM 1768 O O . LEU B 1 118 ? 49.607 37.243 39.579 1.00 14.30 111 LEU B O 1
ATOM 1781 N N . GLN B 1 120 ? 52.945 37.463 39.846 1.00 13.42 113 GLN B N 1
ATOM 1782 C CA . GLN B 1 120 ? 53.743 36.234 39.860 1.00 13.89 113 GLN B CA 1
ATOM 1783 C C . GLN B 1 120 ? 52.908 35.027 39.476 1.00 13.22 113 GLN B C 1
ATOM 1784 O O . GLN B 1 120 ? 53.383 34.146 38.755 1.00 13.65 113 GLN B O 1
ATOM 1790 N N . LYS B 1 121 ? 51.679 34.980 39.980 1.00 13.11 114 LYS B N 1
ATOM 1791 C CA . LYS B 1 121 ? 50.780 33.872 39.675 1.00 14.73 114 LYS B CA 1
ATOM 1792 C C . LYS B 1 121 ? 50.450 33.870 38.193 1.00 17.45 114 LYS B C 1
ATOM 1793 O O . LYS B 1 121 ? 50.392 32.818 37.557 1.00 19.17 114 LYS B O 1
ATOM 1799 N N . LEU B 1 122 ? 50.233 35.058 37.643 1.00 13.54 115 LEU B N 1
ATOM 1800 C CA . LEU B 1 122 ? 49.971 35.178 36.218 1.00 13.94 115 LEU B CA 1
ATOM 1801 C C . LEU B 1 122 ? 51.199 34.756 35.396 1.00 13.08 115 LEU B C 1
ATOM 1802 O O . LEU B 1 122 ? 51.076 34.016 34.416 1.00 18.91 115 LEU B O 1
ATOM 1807 N N . ALA B 1 123 ? 52.385 35.195 35.809 1.00 13.15 116 ALA B N 1
ATOM 1808 C CA . ALA B 1 123 ? 53.617 34.830 35.104 1.00 18.00 116 ALA B CA 1
ATOM 1809 C C . ALA B 1 123 ? 53.899 33.337 35.189 1.00 21.41 116 ALA B C 1
ATOM 1810 O O . ALA B 1 123 ? 54.464 32.764 34.264 1.00 22.44 116 ALA B O 1
ATOM 1812 N N . ASN B 1 124 ? 53.543 32.699 36.300 1.00 18.06 117 ASN B N 1
ATOM 1813 C CA . ASN B 1 124 ? 53.791 31.260 36.406 1.00 19.58 117 ASN B CA 1
ATOM 1814 C C . ASN B 1 124 ? 52.870 30.491 35.462 1.00 21.34 117 ASN B C 1
ATOM 1815 O O . ASN B 1 124 ? 53.206 29.387 35.025 1.00 24.18 117 ASN B O 1
ATOM 1820 N N . ARG B 1 125 ? 51.701 31.062 35.174 1.00 22.05 118 ARG B N 1
ATOM 1821 C CA . ARG B 1 125 ? 50.764 30.451 34.233 1.00 20.83 118 ARG B CA 1
ATOM 1822 C C . ARG B 1 125 ? 51.188 30.656 32.779 1.00 25.11 118 ARG B C 1
ATOM 1823 O O . ARG B 1 125 ? 51.079 29.756 31.941 1.00 23.69 118 ARG B O 1
ATOM 1831 N N . ASN B 1 126 ? 51.698 31.841 32.479 1.00 18.50 119 ASN B N 1
ATOM 1832 C CA . ASN B 1 126 ? 52.105 32.137 31.113 1.00 14.76 119 ASN B CA 1
ATOM 1833 C C . ASN B 1 126 ? 53.476 32.782 31.114 1.00 17.56 119 ASN B C 1
ATOM 1834 O O . ASN B 1 126 ? 53.612 33.975 30.827 1.00 17.71 119 ASN B O 1
ATOM 1839 N N . PRO B 1 127 ? 54.507 31.997 31.436 1.00 19.55 120 PRO B N 1
ATOM 1840 C CA . PRO B 1 127 ? 55.837 32.603 31.523 1.00 16.82 120 PRO B CA 1
ATOM 1841 C C . PRO B 1 127 ? 56.336 33.125 30.184 1.00 22.95 120 PRO B C 1
ATOM 1842 O O . PRO B 1 127 ? 56.978 34.179 30.172 1.00 21.26 120 PRO B O 1
ATOM 1846 N N . GLN B 1 128 ? 56.060 32.419 29.092 1.00 20.75 121 GLN B N 1
ATOM 1847 C CA . GLN B 1 128 ? 56.533 32.870 27.791 1.00 20.32 121 GLN B CA 1
ATOM 1848 C C . GLN B 1 128 ? 55.915 34.234 27.462 1.00 19.25 121 GLN B C 1
ATOM 1849 O O . GLN B 1 128 ? 56.594 35.117 26.951 1.00 22.07 121 GLN B O 1
ATOM 1855 N N . GLY B 1 129 ? 54.638 34.397 27.786 1.00 19.00 122 GLY B N 1
ATOM 1856 C CA . GLY B 1 129 ? 53.925 35.630 27.495 1.00 22.25 122 GLY B CA 1
ATOM 1857 C C . GLY B 1 129 ? 54.439 36.799 28.304 1.00 16.72 122 GLY B C 1
ATOM 1858 O O . GLY B 1 129 ? 54.597 37.912 27.790 1.00 17.71 122 GLY B O 1
ATOM 1859 N N . VAL B 1 130 ? 54.719 36.564 29.578 1.00 16.35 123 VAL B N 1
ATOM 1860 C CA . VAL B 1 130 ? 55.217 37.653 30.416 1.00 17.46 123 VAL B CA 1
ATOM 1861 C C . VAL B 1 130 ? 56.659 37.982 30.022 1.00 17.26 123 VAL B C 1
ATOM 1862 O O . VAL B 1 130 ? 57.058 39.136 30.012 1.00 18.62 123 VAL B O 1
ATOM 1866 N N .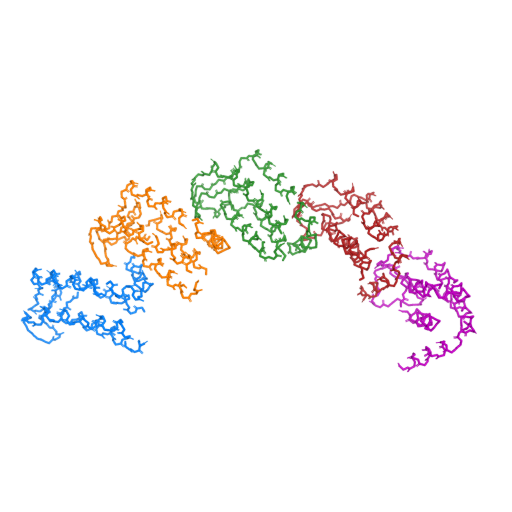 ALA B 1 131 ? 57.444 36.972 29.683 1.00 15.64 124 ALA B N 1
ATOM 1867 C CA . ALA B 1 131 ? 58.811 37.248 29.231 1.00 17.01 124 ALA B CA 1
ATOM 1868 C C . ALA B 1 131 ? 58.827 38.089 27.959 1.00 21.07 124 ALA B C 1
ATOM 1869 O O . ALA B 1 131 ? 59.683 38.972 27.794 1.00 21.04 124 ALA B O 1
ATOM 1871 N N . GLU B 1 132 ? 57.891 37.800 27.057 1.00 19.38 125 GLU B N 1
ATOM 1872 C CA . GLU B 1 132 ? 57.791 38.518 25.786 1.00 22.83 125 GLU B CA 1
ATOM 1873 C C . GLU B 1 132 ? 57.452 39.978 26.032 1.00 21.47 125 GLU B C 1
ATOM 1874 O O . GLU B 1 132 ? 57.943 40.860 25.332 1.00 23.29 125 GLU B O 1
ATOM 1880 N N . GLU B 1 133 ? 56.607 40.230 27.026 1.00 20.08 126 GLU B N 1
ATOM 1881 C CA . GLU B 1 133 ? 56.270 41.598 27.361 1.00 21.10 126 GLU B CA 1
ATOM 1882 C C . GLU B 1 133 ? 57.487 42.313 27.931 1.00 22.09 126 GLU B C 1
ATOM 1883 O O . GLU B 1 133 ? 57.703 43.499 27.657 1.00 22.71 126 GLU B O 1
ATOM 1889 N N . GLU B 1 134 ? 58.271 41.605 28.736 1.00 19.20 127 GLU B N 1
ATOM 1890 C CA . GLU B 1 134 ? 59.482 42.197 29.300 1.00 23.07 127 GLU B CA 1
ATOM 1891 C C . GLU B 1 134 ? 60.436 42.580 28.178 1.00 26.85 127 GLU B C 1
ATOM 1892 O O . GLU B 1 134 ? 61.082 43.644 28.237 1.00 23.26 127 GLU B O 1
ATOM 1898 N N . GLN B 1 135 ? 60.485 41.747 27.139 1.00 22.15 128 GLN B N 1
ATOM 1899 C CA . GLN B 1 135 ? 61.267 42.068 25.945 1.00 24.56 128 GLN B CA 1
ATOM 1900 C C . GLN B 1 135 ? 60.760 43.333 25.261 1.00 26.44 128 GLN B C 1
ATOM 1901 O O . GLN B 1 135 ? 61.543 44.210 24.879 1.00 28.43 128 GLN B O 1
ATOM 1907 N N . GLU B 1 136 ? 59.445 43.406 25.088 1.00 26.35 129 GLU B N 1
ATOM 1908 C CA . GLU B 1 136 ? 58.813 44.546 24.426 1.00 28.94 129 GLU B CA 1
ATOM 1909 C C . GLU B 1 136 ? 59.025 45.837 25.204 1.00 35.74 129 GLU B C 1
ATOM 1910 O O . GLU B 1 136 ? 59.260 46.891 24.611 1.00 32.81 129 GLU B O 1
ATOM 1916 N N . LEU B 1 137 ? 58.951 45.759 26.528 1.00 27.89 130 LEU B N 1
ATOM 1917 C CA . LEU B 1 137 ? 59.163 46.950 27.352 1.00 29.45 130 LEU B CA 1
ATOM 1918 C C . LEU B 1 137 ? 60.593 47.464 27.202 1.00 30.82 130 LEU B C 1
ATOM 1919 O O . LEU B 1 137 ? 60.847 48.667 27.290 1.00 35.45 130 LEU B O 1
ATOM 1924 N N . ALA B 1 138 ? 61.525 46.548 26.958 1.00 29.75 131 ALA B N 1
ATOM 1925 C CA . ALA B 1 138 ? 62.927 46.906 26.767 1.00 31.37 131 ALA B CA 1
ATOM 1926 C C . ALA B 1 138 ? 63.175 47.436 25.357 1.00 48.82 131 ALA B C 1
ATOM 1927 O O . ALA B 1 138 ? 64.150 48.145 25.111 1.00 63.36 131 ALA B O 1
ATOM 1929 N N . THR B 1 139 ? 62.281 47.087 24.438 1.00 49.24 132 THR B N 1
ATOM 1930 C CA . THR B 1 139 ? 62.431 47.449 23.034 1.00 47.10 132 THR B CA 1
ATOM 1931 C C . THR B 1 139 ? 61.300 48.358 22.573 1.00 55.87 132 THR B C 1
ATOM 1932 O O . THR B 1 139 ? 61.240 48.741 21.405 1.00 68.68 132 THR B O 1
ATOM 1936 N N . ASP C 1 17 ? 62.675 21.173 19.996 1.00 30.38 10 ASP C N 1
ATOM 1937 C CA . ASP C 1 17 ? 64.079 21.189 20.401 1.00 27.26 10 ASP C CA 1
ATOM 1938 C C . ASP C 1 17 ? 64.220 22.038 21.659 1.00 27.89 10 ASP C C 1
ATOM 1939 O O . ASP C 1 17 ? 64.816 23.117 21.632 1.00 23.16 10 ASP C O 1
ATOM 1944 N N . TYR C 1 18 ? 63.681 21.537 22.761 1.00 18.71 11 TYR C N 1
ATOM 1945 C CA . TYR C 1 18 ? 63.588 22.341 23.968 1.00 19.66 11 TYR C CA 1
ATOM 1946 C C . TYR C 1 18 ? 64.961 22.551 24.575 1.00 21.38 11 TYR C C 1
ATOM 1947 O O . TYR C 1 18 ? 65.267 23.641 25.042 1.00 19.79 11 TYR C O 1
ATOM 1956 N N . ALA C 1 19 ? 65.806 21.526 24.514 1.00 18.34 12 ALA C N 1
ATOM 1957 C CA . ALA C 1 19 ? 67.184 21.651 25.000 1.00 16.42 12 ALA C CA 1
ATOM 1958 C C . ALA C 1 19 ? 67.943 22.744 24.241 1.00 21.12 12 ALA C C 1
ATOM 1959 O O . ALA C 1 19 ? 68.688 23.520 24.838 1.00 16.02 12 ALA C O 1
ATOM 1961 N N . GLY C 1 20 ? 67.727 22.809 22.933 1.00 20.26 13 GLY C N 1
ATOM 1962 C CA . GLY C 1 20 ? 68.311 23.857 22.119 1.00 17.31 13 GLY C CA 1
ATOM 1963 C C . GLY C 1 20 ? 67.776 25.214 22.542 1.00 18.70 13 GLY C C 1
ATOM 1964 O O . GLY C 1 20 ? 68.517 26.197 22.578 1.00 18.89 13 GLY C O 1
ATOM 1965 N N . GLY C 1 21 ? 66.485 25.278 22.852 1.00 17.88 14 GLY C N 1
ATOM 1966 C CA . GLY C 1 21 ? 65.878 26.512 23.317 1.00 16.78 14 GLY C CA 1
ATOM 1967 C C . GLY C 1 21 ? 66.547 27.004 24.585 1.00 19.64 14 GLY C C 1
ATOM 1968 O O . GLY C 1 21 ? 66.774 28.204 24.760 1.00 18.65 14 GLY C O 1
ATOM 1969 N N . VAL C 1 22 ? 66.879 26.072 25.469 1.00 14.57 15 VAL C N 1
ATOM 1970 C CA . VAL C 1 22 ? 67.575 26.419 26.703 1.00 14.22 15 VAL C CA 1
ATOM 1971 C C . VAL C 1 22 ? 68.955 27.002 26.411 1.00 16.43 15 VAL C C 1
ATOM 1972 O O . VAL C 1 22 ? 69.355 27.980 27.033 1.00 14.12 15 VAL C O 1
ATOM 1976 N N . LEU C 1 23 ? 69.688 26.406 25.470 1.00 13.84 16 LEU C N 1
ATOM 1977 C CA . LEU C 1 23 ? 71.001 26.938 25.104 1.00 14.21 16 LEU C CA 1
ATOM 1978 C C . LEU C 1 23 ? 70.863 28.375 24.621 1.00 14.30 16 LEU C C 1
ATOM 1979 O O . LEU C 1 23 ? 71.658 29.235 24.998 1.00 16.58 16 LEU C O 1
ATOM 1984 N N . ALA C 1 24 ? 69.836 28.633 23.816 1.00 15.28 17 ALA C N 1
ATOM 1985 C CA . ALA C 1 24 ? 69.643 29.990 23.289 1.00 16.51 17 ALA C CA 1
ATOM 1986 C C . ALA C 1 24 ? 69.394 30.972 24.432 1.00 16.78 17 ALA C C 1
ATOM 1987 O O . ALA C 1 24 ? 69.898 32.092 24.414 1.00 18.09 17 ALA C O 1
ATOM 1989 N N . ILE C 1 25 ? 68.623 30.539 25.425 1.00 13.61 18 ILE C N 1
ATOM 1990 C CA . ILE C 1 25 ? 68.303 31.395 26.576 1.00 15.08 18 ILE C CA 1
ATOM 1991 C C . ILE C 1 25 ? 69.561 31.681 27.393 1.00 15.56 18 ILE C C 1
ATOM 1992 O O . ILE C 1 25 ? 69.832 32.831 27.750 1.00 13.27 18 ILE C O 1
ATOM 1997 N N . LEU C 1 26 ? 70.344 30.645 27.669 1.00 13.77 19 LEU C N 1
ATOM 1998 C CA . LEU C 1 26 ? 71.572 30.840 28.438 1.00 13.34 19 LEU C CA 1
ATOM 1999 C C . LEU C 1 26 ? 72.551 31.736 27.700 1.00 16.96 19 LEU C C 1
ATOM 2000 O O . LEU C 1 26 ? 73.272 32.504 28.323 1.00 18.05 19 LEU C O 1
ATOM 2005 N N . THR C 1 27 ? 72.578 31.633 26.371 1.00 14.40 20 THR C N 1
ATOM 2006 C CA . THR C 1 27 ? 73.457 32.480 25.570 1.00 15.70 20 THR C CA 1
ATOM 2007 C C . THR C 1 27 ? 73.087 33.943 25.762 1.00 15.89 20 THR C C 1
ATOM 2008 O O . THR C 1 27 ? 73.952 34.794 25.976 1.00 20.01 20 THR C O 1
ATOM 2012 N N . GLN C 1 28 ? 71.796 34.227 25.709 1.00 15.51 21 GLN C N 1
ATOM 2013 C CA . GLN C 1 28 ? 71.337 35.591 25.905 1.00 15.89 21 GLN C CA 1
ATOM 2014 C C . GLN C 1 28 ? 71.652 36.076 27.320 1.00 18.49 21 GLN C C 1
ATOM 2015 O O . GLN C 1 28 ? 72.012 37.238 27.521 1.00 17.26 21 GLN C O 1
ATOM 2021 N N . TYR C 1 29 ? 71.555 35.175 28.292 1.00 16.15 22 TYR C N 1
ATOM 2022 C CA . TYR C 1 29 ? 71.826 35.523 29.688 1.00 16.53 22 TYR C CA 1
ATOM 2023 C C . TYR C 1 29 ? 73.301 35.851 29.887 1.00 18.01 22 TYR C C 1
ATOM 2024 O O . TYR C 1 29 ? 73.655 36.883 30.458 1.00 15.93 22 TYR C O 1
ATOM 2033 N N . PHE C 1 30 ? 74.170 34.980 29.392 1.00 16.93 23 PHE C N 1
ATOM 2034 C CA . PHE C 1 30 ? 75.605 35.179 29.540 1.00 16.80 23 PHE C CA 1
ATOM 2035 C C . PHE C 1 30 ? 76.112 36.386 28.754 1.00 20.14 23 PHE C C 1
ATOM 2036 O O . PHE C 1 30 ? 77.158 36.945 29.079 1.00 21.22 23 PHE C O 1
ATOM 2044 N N . ASN C 1 31 ? 75.350 36.801 27.746 1.00 17.96 24 ASN C N 1
ATOM 2045 C CA . ASN C 1 31 ? 75.708 37.985 26.964 1.00 19.68 24 ASN C CA 1
ATOM 2046 C C . ASN C 1 31 ? 74.987 39.234 27.462 1.00 19.59 24 ASN C C 1
ATOM 2047 O O . ASN C 1 31 ? 74.982 40.269 26.793 1.00 21.16 24 ASN C O 1
ATOM 2052 N N . ASN C 1 32 ? 74.388 39.123 28.636 1.00 19.28 25 ASN C N 1
ATOM 2053 C CA . ASN C 1 32 ? 73.771 40.262 29.316 1.00 24.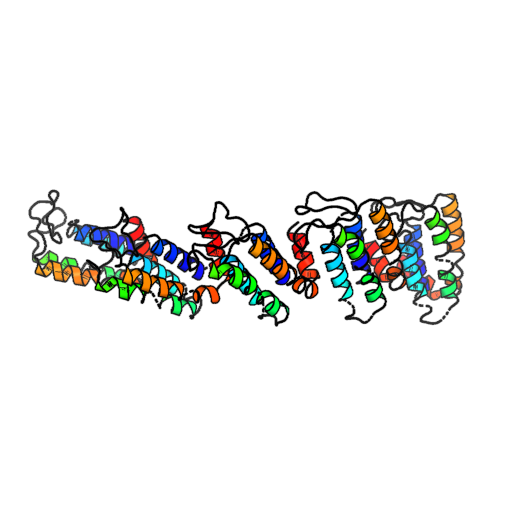98 25 ASN C CA 1
ATOM 2054 C C . ASN C 1 32 ? 72.639 40.912 28.509 1.00 23.97 25 ASN C C 1
ATOM 2055 O O . ASN C 1 32 ? 72.400 42.119 28.624 1.00 30.05 25 ASN C O 1
ATOM 2073 N N . VAL C 1 34 ? 69.519 39.392 28.469 1.00 22.10 27 VAL C N 1
ATOM 2074 C CA A VAL C 1 34 ? 68.328 39.025 29.236 0.63 18.68 27 VAL C CA 1
ATOM 2075 C CA B VAL C 1 34 ? 68.329 39.083 29.250 0.37 18.66 27 VAL C CA 1
ATOM 2076 C C . VAL C 1 34 ? 68.725 38.871 30.703 1.00 19.70 27 VAL C C 1
ATOM 2077 O O . VAL C 1 34 ? 69.712 38.201 31.010 1.00 19.84 27 VAL C O 1
ATOM 2084 N N . GLY C 1 35 ? 67.971 39.482 31.608 1.00 17.27 28 GLY C N 1
ATOM 2085 C CA . GLY C 1 35 ? 68.290 39.340 33.010 1.00 16.95 28 GLY C CA 1
ATOM 2086 C C . GLY C 1 35 ? 67.265 38.503 33.737 1.00 18.17 28 GLY C C 1
ATOM 2087 O O . GLY C 1 35 ? 66.330 37.980 33.134 1.00 17.83 28 GLY C O 1
ATOM 2088 N N . TYR C 1 36 ? 67.474 38.355 35.039 1.00 14.45 29 TYR C N 1
ATOM 2089 C CA . TYR C 1 36 ? 66.483 37.798 35.952 1.00 15.06 29 TYR C CA 1
ATOM 2090 C C . TYR C 1 36 ? 65.474 38.907 36.290 1.00 16.11 29 TYR C C 1
ATOM 2091 O O . TYR C 1 36 ? 65.879 40.029 36.555 1.00 17.78 29 TYR C O 1
ATOM 2100 N N . PRO C 1 37 ? 64.168 38.600 36.329 1.00 15.67 30 PRO C N 1
ATOM 2101 C CA . PRO C 1 37 ?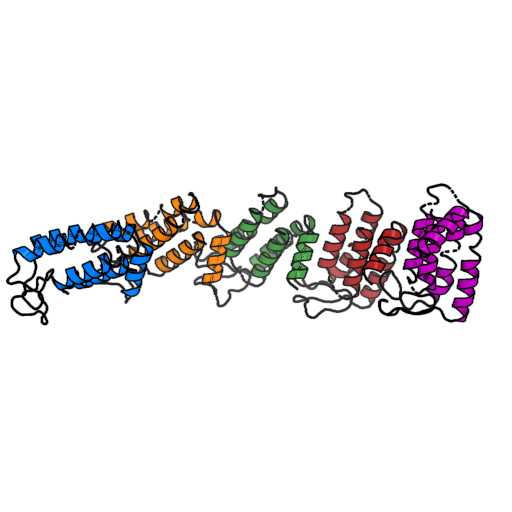 63.512 37.288 36.245 1.00 15.75 30 PRO C CA 1
ATOM 2102 C C . PRO C 1 37 ? 63.153 36.834 34.828 1.00 17.17 30 PRO C C 1
ATOM 2103 O O . PRO C 1 37 ? 62.609 35.731 34.674 1.00 17.26 30 PRO C O 1
ATOM 2107 N N . GLU C 1 38 ? 63.419 37.644 33.807 1.00 15.72 31 GLU C N 1
ATOM 2108 C CA . GLU C 1 38 ? 63.007 37.231 32.468 1.00 15.83 31 GLU C CA 1
ATOM 2109 C C . GLU C 1 38 ? 63.616 35.883 32.072 1.00 17.26 31 GLU C C 1
ATOM 2110 O O . GLU C 1 38 ? 62.916 35.028 31.512 1.00 16.50 31 GLU C O 1
ATOM 2116 N N . VAL C 1 39 ? 64.898 35.691 32.373 1.00 14.18 32 VAL C N 1
ATOM 2117 C CA . VAL C 1 39 ? 65.591 34.447 32.013 1.00 18.30 32 VAL C CA 1
ATOM 2118 C C . VAL C 1 39 ? 64.918 33.232 32.670 1.00 15.59 32 VAL C C 1
ATOM 2119 O O . VAL C 1 39 ? 64.792 32.167 32.055 1.00 18.80 32 VAL C O 1
ATOM 2123 N N . SER C 1 40 ? 64.435 33.389 33.898 1.00 14.29 33 SER C N 1
ATOM 2124 C CA . SER C 1 40 ? 63.808 32.281 34.610 1.00 14.43 33 SER C CA 1
ATOM 2125 C C . SER C 1 40 ? 62.434 31.963 34.037 1.00 14.85 33 SER C C 1
ATOM 2126 O O . SER C 1 40 ? 62.020 30.798 33.994 1.00 15.71 33 SER C O 1
ATOM 2129 N N . LEU C 1 41 ? 61.720 32.994 33.589 1.00 15.81 34 LEU C N 1
ATOM 2130 C CA . LEU C 1 41 ? 60.442 32.776 32.929 1.00 15.81 34 LEU C CA 1
ATOM 2131 C C . LEU C 1 41 ? 60.654 32.047 31.611 1.00 15.84 34 LEU C C 1
ATOM 2132 O O . LEU C 1 41 ? 59.880 31.150 31.256 1.00 16.99 34 LEU C O 1
ATOM 2137 N N . LYS C 1 42 ? 61.682 32.448 30.869 1.00 15.41 35 LYS C N 1
ATOM 2138 C CA . LYS C 1 42 ? 61.947 31.778 29.604 1.00 15.81 35 LYS C CA 1
ATOM 2139 C C . LYS C 1 42 ? 62.308 30.323 29.841 1.00 15.71 35 LYS C C 1
ATOM 2140 O O . LYS C 1 42 ? 61.831 29.446 29.111 1.00 16.63 35 LYS C O 1
ATOM 2146 N N . LEU C 1 43 ? 63.133 30.054 30.858 1.00 17.88 36 LEU C N 1
ATOM 2147 C CA . LEU C 1 43 ? 63.502 28.657 31.185 1.00 16.11 36 LEU C CA 1
ATOM 2148 C C . LEU C 1 43 ? 62.305 27.858 31.652 1.00 16.14 36 LEU C C 1
ATOM 2149 O O . LEU C 1 43 ? 62.165 26.670 31.303 1.00 21.58 36 LEU C O 1
ATOM 2154 N N . ALA C 1 44 ? 61.433 28.487 32.442 1.00 15.79 37 ALA C N 1
ATOM 2155 C CA . ALA C 1 44 ? 60.240 27.807 32.936 1.00 16.60 37 ALA C CA 1
ATOM 2156 C C . ALA C 1 44 ? 59.323 27.424 31.793 1.00 17.61 37 ALA C C 1
ATOM 2157 O O . ALA C 1 44 ? 58.640 26.401 31.860 1.00 18.65 37 ALA C O 1
ATOM 2159 N N . GLY C 1 45 ? 59.303 28.248 30.750 1.00 17.67 38 GLY C N 1
ATOM 2160 C CA . GLY C 1 45 ? 58.537 27.946 29.553 1.00 18.93 38 GLY C CA 1
ATOM 2161 C C . GLY C 1 45 ? 59.017 26.647 28.920 1.00 22.68 38 GLY C C 1
ATOM 2162 O O . GLY C 1 45 ? 58.218 25.812 28.489 1.00 20.98 38 GLY C O 1
ATOM 2163 N N . GLU C 1 46 ? 60.330 26.479 28.861 1.00 19.08 39 GLU C N 1
ATOM 2164 C CA . GLU C 1 46 ? 60.903 25.250 28.302 1.00 20.20 39 GLU C CA 1
ATOM 2165 C C . GLU C 1 4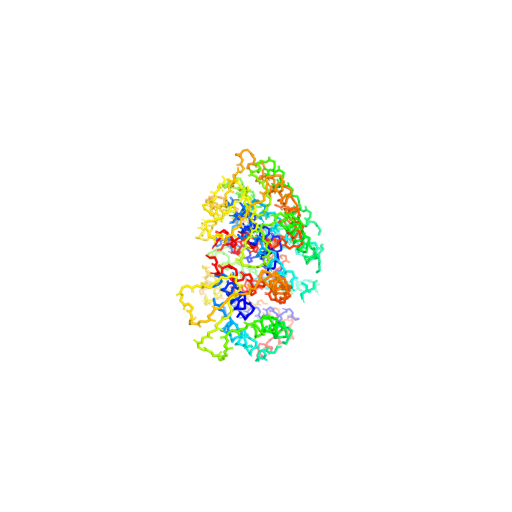6 ? 60.660 24.078 29.232 1.00 20.76 39 GLU C C 1
ATOM 2166 O O . GLU C 1 46 ? 60.454 22.942 28.789 1.00 23.85 39 GLU C O 1
ATOM 2172 N N . GLU C 1 47 ? 60.734 24.344 30.529 1.00 19.72 40 GLU C N 1
ATOM 2173 C CA . GLU C 1 47 ? 60.491 23.306 31.525 1.00 20.44 40 GLU C CA 1
ATOM 2174 C C . GLU C 1 47 ? 59.094 22.700 31.329 1.00 32.14 40 GLU C C 1
ATOM 2175 O O . GLU C 1 47 ? 58.912 21.483 31.416 1.00 28.47 40 GLU C O 1
ATOM 2181 N N . ALA C 1 48 ? 58.119 23.554 31.028 1.00 22.16 41 ALA C N 1
ATOM 2182 C CA . ALA C 1 48 ? 56.751 23.113 30.782 1.00 27.80 41 ALA C CA 1
ATOM 2183 C C . ALA C 1 48 ? 56.633 22.302 29.491 1.00 26.23 41 ALA C C 1
ATOM 2184 O O . ALA C 1 48 ? 55.941 21.269 29.451 1.00 26.44 41 ALA C O 1
ATOM 2186 N N . ASN C 1 49 ? 57.320 22.762 28.450 1.00 24.34 42 ASN C N 1
ATOM 2187 C CA . ASN C 1 49 ? 57.370 22.053 27.176 1.00 26.02 42 ASN C CA 1
ATOM 2188 C C . ASN C 1 49 ? 57.934 20.651 27.374 1.00 27.35 42 ASN C C 1
ATOM 2189 O O . ASN C 1 49 ? 57.413 19.676 26.829 1.00 29.47 42 ASN C O 1
ATOM 2202 N N . SER C 1 51 ? 58.171 18.892 30.299 1.00 28.34 44 SER C N 1
ATOM 2203 C CA . SER C 1 51 ? 57.273 18.126 31.154 1.00 38.13 44 SER C CA 1
ATOM 2204 C C . SER C 1 51 ? 56.114 17.579 30.326 1.00 37.33 44 SER C C 1
ATOM 2205 O O . SER C 1 51 ? 55.753 16.396 30.444 1.00 32.71 44 SER C O 1
ATOM 2208 N N . ARG C 1 52 ? 55.558 18.437 29.471 1.00 30.00 45 ARG C N 1
ATOM 2209 C CA . ARG C 1 52 ? 54.417 18.067 28.634 1.00 35.45 45 ARG C CA 1
ATOM 2210 C C . ARG C 1 52 ? 54.694 16.826 27.784 1.00 37.38 45 ARG C C 1
ATOM 2211 O O . ARG C 1 52 ? 53.815 15.978 27.601 1.00 40.31 45 ARG C O 1
ATOM 2219 N N . GLU C 1 53 ? 55.912 16.707 27.265 1.00 34.55 46 GLU C N 1
ATOM 2220 C CA . GLU C 1 53 ? 56.259 15.528 26.476 1.00 37.48 46 GLU C CA 1
ATOM 2221 C C . GLU C 1 53 ? 56.953 14.451 27.289 1.00 38.72 46 GLU C C 1
ATOM 2222 O O . GLU C 1 53 ? 57.509 13.502 26.731 1.00 41.34 46 GLU C O 1
ATOM 2228 N N . GLY C 1 54 ? 56.918 14.593 28.605 1.00 37.23 47 GLY C N 1
ATOM 2229 C CA . GLY C 1 54 ? 57.432 13.560 29.478 1.00 38.77 47 GLY C CA 1
ATOM 2230 C C . GLY C 1 54 ? 58.946 13.465 29.474 1.00 44.91 47 GLY C C 1
ATOM 2231 O O . GLY C 1 54 ? 59.500 12.413 29.767 1.00 41.39 47 GLY C O 1
ATOM 2240 N N . ILE C 1 56 ? 61.329 14.090 31.581 1.00 36.53 49 ILE C N 1
ATOM 2241 C CA . ILE C 1 56 ? 61.471 14.402 32.999 1.00 35.27 49 ILE C CA 1
ATOM 2242 C C . ILE C 1 56 ? 62.900 14.739 33.385 1.00 34.80 49 ILE C C 1
ATOM 2243 O O . ILE C 1 56 ? 63.140 15.685 34.154 1.00 32.53 49 ILE C O 1
ATOM 2248 N N . ASN C 1 57 ? 63.854 13.986 32.843 1.00 24.06 50 ASN C N 1
ATOM 2249 C CA . ASN C 1 57 ? 65.257 14.279 33.109 1.00 27.30 50 ASN C CA 1
ATOM 2250 C C . ASN C 1 57 ? 65.631 15.703 32.697 1.00 21.53 50 ASN C C 1
ATOM 2251 O O . ASN C 1 57 ? 66.265 16.415 33.469 1.00 21.40 50 ASN C O 1
ATOM 2256 N N . GLN C 1 58 ? 65.269 16.088 31.477 1.00 20.10 51 GLN C N 1
ATOM 2257 C CA . GLN C 1 58 ? 65.550 17.456 31.014 1.00 18.92 51 GLN C CA 1
ATOM 2258 C C . GLN C 1 58 ? 64.824 18.491 31.867 1.00 19.07 51 GLN C C 1
ATOM 2259 O O . GLN C 1 58 ? 65.401 19.521 32.206 1.00 17.70 51 GLN C O 1
ATOM 2265 N N . LYS C 1 59 ? 63.570 18.232 32.220 1.00 19.27 52 LYS C N 1
ATOM 2266 C CA . LYS C 1 59 ? 62.820 19.169 33.075 1.00 19.79 52 LYS C CA 1
ATOM 2267 C C . LYS C 1 59 ? 63.541 19.445 34.388 1.00 21.11 52 LYS C C 1
ATOM 2268 O O . LYS C 1 59 ? 63.688 20.596 34.814 1.00 19.94 52 LYS C O 1
ATOM 2274 N N . GLU C 1 60 ? 63.997 18.380 35.029 1.00 21.71 53 GLU C N 1
ATOM 2275 C CA . GLU C 1 60 ? 64.666 18.498 36.317 1.00 22.97 53 GLU C CA 1
ATOM 2276 C C . GLU C 1 60 ? 65.974 19.265 36.205 1.00 21.43 53 GLU C C 1
ATOM 2277 O O . GLU C 1 60 ? 66.327 20.016 37.107 1.00 21.77 53 GLU C O 1
ATOM 2283 N N . ILE C 1 61 ? 66.686 19.092 35.098 1.00 20.08 54 ILE C N 1
ATOM 2284 C CA . ILE C 1 61 ? 67.909 19.866 34.893 1.00 18.95 54 ILE C CA 1
ATOM 2285 C C . ILE C 1 61 ? 67.604 21.367 34.771 1.00 20.85 54 ILE C C 1
ATOM 2286 O O . ILE C 1 61 ? 68.250 22.200 35.410 1.00 17.26 54 ILE C O 1
ATOM 2291 N N . VAL C 1 62 ? 66.597 21.708 33.975 1.00 17.13 55 VAL C N 1
ATOM 2292 C CA . VAL C 1 62 ? 66.246 23.120 33.809 1.00 18.18 55 VAL C CA 1
ATOM 2293 C C . VAL C 1 62 ? 65.740 23.705 35.130 1.00 20.74 55 VAL C C 1
ATOM 2294 O O . VAL C 1 62 ? 66.019 24.866 35.445 1.00 18.63 55 VAL C O 1
ATOM 2298 N N . HIS C 1 63 ? 65.020 22.908 35.918 1.00 18.64 56 HIS C N 1
ATOM 2299 C CA . HIS C 1 63 ? 64.596 23.346 37.251 1.00 20.34 56 HIS C CA 1
ATOM 2300 C C . HIS C 1 63 ? 65.794 23.744 38.108 1.00 20.30 56 HIS C C 1
ATOM 2301 O O . HIS C 1 63 ? 65.743 24.743 38.826 1.00 20.74 56 HIS C O 1
ATOM 2308 N N . GLN C 1 64 ? 66.871 22.964 38.039 1.00 20.51 57 GLN C N 1
ATOM 2309 C CA . GLN C 1 64 ? 68.089 23.282 38.786 1.00 20.78 57 GLN C CA 1
ATOM 2310 C C . GLN C 1 64 ? 68.739 24.573 38.268 1.00 18.78 57 GLN C C 1
ATOM 2311 O O . GLN C 1 64 ? 69.308 25.334 39.048 1.00 22.79 57 GLN C O 1
ATOM 2325 N N . VAL C 1 66 ? 67.062 27.170 36.955 1.00 16.38 59 VAL C N 1
ATOM 2326 C CA . VAL C 1 66 ? 66.225 28.238 37.499 1.00 17.33 59 VAL C CA 1
ATOM 2327 C C . VAL C 1 66 ? 66.553 28.490 38.969 1.00 20.19 59 VAL C C 1
ATOM 2328 O O . VAL C 1 66 ? 66.683 29.641 39.393 1.00 20.66 59 VAL C O 1
ATOM 2332 N N . GLU C 1 67 ? 66.683 27.426 39.752 1.00 19.92 60 GLU C N 1
ATOM 2333 C CA . GLU C 1 67 ? 67.055 27.589 41.155 1.00 21.68 60 GLU C CA 1
ATOM 2334 C C . GLU C 1 67 ? 68.422 28.252 41.317 1.00 20.50 60 GLU C C 1
ATOM 2335 O O . GLU C 1 67 ? 68.613 29.086 42.203 1.00 23.96 60 GLU C O 1
ATOM 2341 N N . THR C 1 68 ? 69.370 27.876 40.466 1.00 20.26 61 THR C N 1
ATOM 2342 C CA . THR C 1 68 ? 70.721 28.436 40.524 1.00 22.72 61 THR C CA 1
ATOM 2343 C C . THR C 1 68 ? 70.687 29.953 40.311 1.00 22.08 61 THR C C 1
ATOM 2344 O O . THR C 1 68 ? 71.287 30.724 41.076 1.00 21.87 61 THR C O 1
ATOM 2348 N N . ILE C 1 69 ? 69.956 30.389 39.293 1.00 16.04 62 ILE C N 1
ATOM 2349 C CA . ILE C 1 69 ? 69.876 31.812 38.999 1.00 15.53 62 ILE C CA 1
ATOM 2350 C C . ILE C 1 69 ? 69.096 32.554 40.092 1.00 20.36 62 ILE C C 1
ATOM 2351 O O . ILE C 1 69 ? 69.465 33.666 40.479 1.00 20.02 62 ILE C O 1
ATOM 2356 N N . ARG C 1 70 ? 68.019 31.954 40.589 1.00 18.71 63 ARG C N 1
ATOM 2357 C CA . ARG C 1 70 ? 67.226 32.588 41.647 1.00 20.97 63 ARG C CA 1
ATOM 2358 C C . ARG C 1 70 ? 68.040 32.808 42.918 1.00 21.96 63 ARG C C 1
ATOM 2359 O O . ARG C 1 70 ? 67.997 33.882 43.521 1.00 22.92 63 ARG C O 1
ATOM 2367 N N . ARG C 1 71 ? 68.778 31.783 43.335 1.00 24.00 64 ARG C N 1
ATOM 2368 C CA . ARG C 1 71 ? 69.508 31.852 44.600 1.00 24.81 64 ARG C CA 1
ATOM 2369 C C . ARG C 1 71 ? 70.618 32.897 44.543 1.00 27.61 64 ARG C C 1
ATOM 2370 O O . ARG C 1 71 ? 70.979 33.491 45.557 1.00 27.94 64 ARG C O 1
ATOM 2378 N N . ALA C 1 72 ? 71.142 33.145 43.349 1.00 25.39 65 ALA C N 1
ATOM 2379 C CA . ALA C 1 72 ? 72.178 34.167 43.202 1.00 23.88 65 ALA C CA 1
ATOM 2380 C C . ALA C 1 72 ? 71.597 35.571 43.031 1.00 27.70 65 ALA C C 1
ATOM 2381 O O . ALA C 1 72 ? 72.266 36.555 43.356 1.00 27.70 65 ALA C O 1
ATOM 2383 N N . SER C 1 73 ? 70.368 35.668 42.518 1.00 21.34 66 SER C N 1
ATOM 2384 C CA . SER C 1 73 ? 69.805 36.958 42.105 1.00 20.26 66 SER C CA 1
ATOM 2385 C C . SER C 1 73 ? 68.855 37.570 43.120 1.00 23.68 66 SER C C 1
ATOM 2386 O O . SER C 1 73 ? 68.941 38.762 43.421 1.00 24.41 66 SER C O 1
ATOM 2389 N N . GLU C 1 74 ? 67.933 36.752 43.620 1.00 23.93 67 GLU C N 1
ATOM 2390 C CA . GLU C 1 74 ? 66.895 37.220 44.536 1.00 26.73 67 GLU C CA 1
ATOM 2391 C C . GLU C 1 74 ? 67.447 37.929 45.791 1.00 28.26 67 GLU C C 1
ATOM 2392 O O . GLU C 1 74 ? 66.948 38.994 46.158 1.00 30.21 67 GLU C O 1
ATOM 2398 N N . PRO C 1 75 ? 68.493 37.374 46.439 1.00 28.35 68 PRO C N 1
ATOM 2399 C CA . PRO C 1 75 ? 68.896 38.046 47.682 1.00 32.34 68 PRO C CA 1
ATOM 2400 C C . PRO C 1 75 ? 69.546 39.416 47.484 1.00 30.55 68 PRO C C 1
ATOM 2401 O O . PRO C 1 75 ? 69.522 40.227 48.416 1.00 31.12 68 PRO C O 1
ATOM 2405 N N . ILE C 1 76 ? 70.065 39.695 46.293 1.00 27.85 69 ILE C N 1
ATOM 2406 C CA . ILE C 1 76 ? 70.739 40.973 46.067 1.00 27.04 69 ILE C CA 1
ATOM 2407 C C . ILE C 1 76 ? 69.892 41.933 45.238 1.00 27.49 69 ILE C C 1
ATOM 2408 O O . ILE C 1 76 ? 70.251 43.101 45.059 1.00 29.20 69 ILE C O 1
ATOM 2413 N N . ARG C 1 77 ? 68.739 41.462 44.778 1.00 20.84 70 ARG C N 1
ATOM 2414 C CA . ARG C 1 77 ? 67.893 42.262 43.898 1.00 18.63 70 ARG C CA 1
ATOM 2415 C C . ARG C 1 77 ? 67.427 43.558 44.560 1.00 20.00 70 ARG C C 1
ATOM 2416 O O . ARG C 1 77 ? 67.022 43.560 45.719 1.00 24.02 70 ARG C O 1
ATOM 2424 N N . GLN C 1 78 ? 67.503 44.658 43.820 1.00 21.52 71 GLN C N 1
ATOM 2425 C CA . GLN C 1 78 ? 67.123 45.962 44.359 1.00 22.69 71 GLN C CA 1
ATOM 2426 C C . GLN C 1 78 ? 65.664 46.303 44.050 1.00 26.28 71 GLN C C 1
ATOM 2427 O O . GLN C 1 78 ? 65.340 47.430 43.654 1.00 27.26 71 GLN C O 1
ATOM 2433 N N . GLY C 1 79 ? 64.784 45.327 44.235 1.00 25.81 72 GLY C N 1
ATOM 2434 C CA . GLY C 1 79 ? 63.381 45.512 43.919 1.00 26.94 72 GLY C CA 1
ATOM 2435 C C . GLY C 1 79 ? 62.672 44.174 43.886 1.00 27.73 72 GLY C C 1
ATOM 2436 O O . GLY C 1 79 ? 63.169 43.196 44.435 1.00 25.05 72 GLY C O 1
ATOM 2437 N N . ARG C 1 80 ? 61.503 44.150 43.258 1.00 21.13 73 ARG C N 1
ATOM 2438 C CA . ARG C 1 80 ? 60.665 42.962 43.181 1.00 19.97 73 ARG C CA 1
ATOM 2439 C C . ARG C 1 80 ? 59.809 43.080 41.928 1.00 24.37 73 ARG C C 1
ATOM 2440 O O . ARG C 1 80 ? 59.777 44.136 41.295 1.00 26.02 73 ARG C O 1
ATOM 2448 N N . GLY C 1 81 ? 59.115 42.006 41.571 1.00 18.66 74 GLY C N 1
ATOM 2449 C CA . GLY C 1 81 ? 58.155 42.054 40.482 1.00 24.80 74 GLY C CA 1
ATOM 2450 C C . GLY C 1 81 ? 58.733 41.749 39.120 1.00 16.63 74 GLY C C 1
ATOM 2451 O O . GLY C 1 81 ? 59.750 41.062 39.003 1.00 16.42 74 GLY C O 1
ATOM 2452 N N . PHE C 1 82 ? 58.103 42.276 38.076 1.00 17.09 75 PHE C N 1
ATOM 2453 C CA . PHE C 1 82 ? 58.440 41.832 36.732 1.00 17.84 75 PHE C CA 1
ATOM 2454 C C . PHE C 1 82 ? 58.694 42.932 35.717 1.00 17.88 75 PHE C C 1
ATOM 2455 O O . PHE C 1 82 ? 58.872 42.643 34.546 1.00 17.00 75 PHE C O 1
ATOM 2463 N N . HIS C 1 83 ? 58.737 44.195 36.142 1.00 14.67 76 HIS C N 1
ATOM 2464 C CA . HIS C 1 83 ? 58.978 45.248 35.164 1.00 14.67 76 HIS C CA 1
ATOM 2465 C C . HIS C 1 83 ? 60.214 46.103 35.438 1.00 17.33 76 HIS C C 1
ATOM 2466 O O . HIS C 1 83 ? 60.569 46.927 34.604 1.00 21.28 76 HIS C O 1
ATOM 2473 N N . ASP C 1 84 ? 60.866 45.919 36.583 1.00 15.80 77 ASP C N 1
ATOM 2474 C CA . ASP C 1 84 ? 62.129 46.616 36.819 1.00 14.24 77 ASP C CA 1
ATOM 2475 C C . ASP C 1 84 ? 63.027 45.855 37.801 1.00 18.63 77 ASP C C 1
ATOM 2476 O O . ASP C 1 84 ? 62.731 44.714 38.163 1.00 18.13 77 ASP C O 1
ATOM 2481 N N . ALA C 1 85 ? 64.130 46.484 38.198 1.00 17.94 78 ALA C N 1
ATOM 2482 C CA . ALA C 1 85 ? 65.085 45.898 39.139 1.00 17.17 78 ALA C CA 1
ATOM 2483 C C . ALA C 1 85 ? 65.573 44.521 38.684 1.00 17.96 78 ALA C C 1
ATOM 2484 O O . ALA C 1 85 ? 65.669 43.595 39.487 1.00 16.76 78 ALA C O 1
ATOM 2486 N N . TYR C 1 86 ? 65.906 44.394 37.402 1.00 12.54 79 TYR C N 1
ATOM 2487 C CA . TYR C 1 86 ? 66.397 43.125 36.878 1.00 17.31 79 TYR C CA 1
ATOM 2488 C C . TYR C 1 86 ? 67.789 42.821 37.419 1.00 16.74 79 TYR C C 1
ATOM 2489 O O . TYR C 1 86 ? 68.506 43.720 37.846 1.00 19.68 79 TYR C O 1
ATOM 2498 N N . VAL C 1 87 ? 68.163 41.544 37.411 1.00 15.58 80 VAL C N 1
ATOM 2499 C CA . VAL C 1 87 ? 69.504 41.159 37.811 1.00 17.52 80 VAL C CA 1
ATOM 2500 C C . VAL C 1 87 ? 70.179 40.476 36.636 1.00 17.39 80 VAL C C 1
ATOM 2501 O O . VAL C 1 87 ? 69.815 39.361 36.259 1.00 16.62 80 VAL C O 1
ATOM 2505 N N . TYR C 1 88 ? 71.142 41.168 36.037 1.00 17.74 81 TYR C N 1
ATOM 2506 C CA . TYR C 1 88 ? 71.854 40.646 34.881 1.00 15.71 81 TYR C CA 1
ATOM 2507 C C . TYR C 1 88 ? 73.068 39.834 35.290 1.00 16.96 81 TYR C C 1
ATOM 2508 O O . TYR C 1 88 ? 73.516 39.900 36.437 1.00 17.96 81 TYR C O 1
ATOM 2517 N N . PHE C 1 89 ? 73.589 39.052 34.357 1.00 15.94 82 PHE C N 1
ATOM 2518 C CA . PHE C 1 89 ? 74.709 38.170 34.676 1.00 17.50 82 PHE C CA 1
ATOM 2519 C C . PHE C 1 89 ? 75.989 38.931 35.047 1.00 21.79 82 PHE C C 1
ATOM 2520 O O . PHE C 1 89 ? 76.545 38.723 36.126 1.00 19.75 82 PHE C O 1
ATOM 2528 N N . ALA C 1 90 ? 76.457 39.811 34.163 1.00 21.73 83 ALA C N 1
ATOM 2529 C CA . ALA C 1 90 ? 77.754 40.461 34.378 1.00 23.93 83 ALA C CA 1
ATOM 2530 C C . ALA C 1 90 ? 77.775 41.949 34.067 1.00 29.82 83 ALA C C 1
ATOM 2531 O O . ALA C 1 90 ? 78.684 42.669 34.496 1.00 27.17 83 ALA C O 1
ATOM 2533 N N . SER C 1 91 ? 76.805 42.410 33.286 1.00 20.77 84 SER C N 1
ATOM 2534 C CA . SER C 1 91 ? 76.753 43.819 32.909 1.00 21.33 84 SER C CA 1
ATOM 2535 C C . SER C 1 91 ? 75.316 44.270 32.692 1.00 21.93 84 SER C C 1
ATOM 2536 O O . SER C 1 91 ? 74.482 43.511 32.204 1.00 24.41 84 SER C O 1
ATOM 2539 N N . VAL C 1 92 ? 75.020 45.507 33.054 1.00 22.29 85 VAL C N 1
ATOM 2540 C CA . VAL C 1 92 ? 73.662 46.017 32.868 1.00 20.24 85 VAL C CA 1
ATOM 2541 C C . VAL C 1 92 ? 73.567 46.762 31.536 1.00 25.01 85 VAL C C 1
ATOM 2542 O O . VAL C 1 92 ? 74.275 47.748 31.312 1.00 24.18 85 VAL C O 1
ATOM 2546 N N . PRO C 1 93 ? 72.723 46.264 30.620 1.00 19.21 86 PRO C N 1
ATOM 2547 C CA . PRO C 1 93 ? 72.621 46.898 29.301 1.00 20.59 86 PRO C CA 1
ATOM 2548 C C . PRO C 1 93 ? 71.875 48.239 29.360 1.00 24.27 86 PRO C C 1
ATOM 2549 O O . PRO C 1 93 ? 71.167 48.527 30.332 1.00 19.35 86 PRO C O 1
ATOM 2553 N N . GLU C 1 94 ? 72.025 49.041 28.315 1.00 27.88 87 GLU C N 1
ATOM 2554 C CA . GLU C 1 94 ? 71.444 50.373 28.307 1.00 27.70 87 GLU C CA 1
ATOM 2555 C C . GLU C 1 94 ? 69.934 50.332 28.130 1.00 29.12 87 GLU C C 1
ATOM 2556 O O . GLU C 1 94 ? 69.269 51.355 28.263 1.00 39.19 87 GLU C O 1
ATOM 2562 N N . ASN C 1 95 ? 69.377 49.157 27.858 1.00 23.06 88 ASN C N 1
ATOM 2563 C CA . ASN C 1 95 ? 67.923 49.049 27.771 1.00 22.84 88 ASN C CA 1
ATOM 2564 C C . ASN C 1 95 ? 67.311 48.494 29.057 1.00 26.25 88 ASN C C 1
ATOM 2565 O O . ASN C 1 95 ? 66.109 48.222 29.116 1.00 29.18 88 ASN C O 1
ATOM 2570 N N . ALA C 1 96 ? 68.134 48.321 30.088 1.00 20.43 89 ALA C N 1
ATOM 2571 C CA . ALA C 1 96 ? 67.635 47.792 31.361 1.00 16.26 89 ALA C CA 1
ATOM 2572 C C . ALA C 1 96 ? 66.721 48.778 32.074 1.00 16.46 89 ALA C C 1
ATOM 2573 O O . ALA C 1 96 ? 66.947 49.976 32.035 1.00 16.62 89 ALA C O 1
ATOM 2575 N N . PRO C 1 97 ? 65.687 48.265 32.746 1.00 18.03 90 PRO C N 1
ATOM 2576 C CA . PRO C 1 97 ? 64.782 49.136 33.504 1.00 16.87 90 PRO C CA 1
ATOM 2577 C C . PRO C 1 97 ? 65.454 49.676 34.763 1.00 17.66 90 PRO C C 1
ATOM 2578 O O . PRO C 1 97 ? 66.545 49.223 35.107 1.00 18.83 90 PRO C O 1
ATOM 2582 N N . PRO C 1 98 ? 64.831 50.668 35.425 1.00 16.40 91 PRO C N 1
ATOM 2583 C CA . PRO C 1 98 ? 65.436 51.220 36.641 1.00 20.89 91 PRO C CA 1
ATOM 2584 C C . PRO C 1 98 ? 65.790 50.183 37.719 1.00 20.29 91 PRO C C 1
ATOM 2585 O O . PRO C 1 98 ? 65.145 49.131 37.822 1.00 20.73 91 PRO C O 1
ATOM 2589 N N . ASN C 1 99 ? 66.822 50.506 38.499 1.00 22.52 92 ASN C N 1
ATOM 2590 C CA . ASN C 1 99 ? 67.276 49.719 39.654 1.00 21.55 92 ASN C CA 1
ATOM 2591 C C . ASN C 1 99 ? 67.823 48.345 39.301 1.00 21.34 92 ASN C C 1
ATOM 2592 O O . ASN C 1 99 ? 67.954 47.486 40.168 1.00 21.25 92 ASN C O 1
ATOM 2597 N N . SER C 1 100 ? 68.174 48.151 38.036 1.00 17.97 93 SER C N 1
ATOM 2598 C CA . SER C 1 100 ? 68.778 46.900 37.605 1.00 18.52 93 SER C CA 1
ATOM 2599 C C . SER C 1 100 ? 70.253 46.855 38.012 1.00 19.59 93 SER C C 1
ATOM 2600 O O . SER C 1 100 ? 70.939 47.887 38.028 1.00 18.18 93 SER C O 1
ATOM 2603 N N . ILE C 1 101 ? 70.718 45.653 38.338 1.00 19.87 94 ILE C N 1
ATOM 2604 C CA . ILE C 1 101 ? 72.095 45.391 38.755 1.00 19.03 94 ILE C CA 1
ATOM 2605 C C . ILE C 1 101 ? 72.638 44.149 38.055 1.00 21.63 94 ILE C C 1
ATOM 2606 O O . ILE C 1 101 ? 71.905 43.448 37.364 1.00 18.37 94 ILE C O 1
ATOM 2611 N N . ALA C 1 102 ? 73.924 43.874 38.245 1.00 19.03 95 ALA C N 1
ATOM 2612 C CA . ALA C 1 102 ? 74.523 42.624 37.764 1.00 19.17 95 ALA C CA 1
ATOM 2613 C C . ALA C 1 102 ? 75.098 41.848 38.939 1.00 22.93 95 ALA C C 1
ATOM 2614 O O . ALA C 1 102 ? 75.399 42.431 39.984 1.00 23.90 95 ALA C O 1
ATOM 2616 N N . LEU C 1 103 ? 75.271 40.542 38.768 1.00 19.76 96 LEU C N 1
ATOM 2617 C CA . LEU C 1 103 ? 75.888 39.715 39.787 1.00 20.31 96 LEU C CA 1
ATOM 2618 C C . LEU C 1 103 ? 77.290 40.215 40.100 1.00 22.57 96 LEU C C 1
ATOM 2619 O O . LEU C 1 103 ? 77.998 40.692 39.210 1.00 25.97 96 LEU C O 1
ATOM 2624 N N . PRO C 1 104 ? 77.699 40.115 41.369 1.00 31.02 97 PRO C N 1
ATOM 2625 C CA . PRO C 1 104 ? 79.095 40.407 41.712 1.00 30.83 97 PRO C CA 1
ATOM 2626 C C . PRO C 1 104 ? 80.018 39.378 41.045 1.00 37.06 97 PRO C C 1
ATOM 2627 O O . PRO C 1 104 ? 79.539 38.316 40.649 1.00 31.62 97 PRO C O 1
ATOM 2631 N N . PRO C 1 105 ? 81.306 39.716 40.865 1.00 41.37 98 PRO C N 1
ATOM 2632 C CA . PRO C 1 105 ? 82.258 38.877 40.126 1.00 36.14 98 PRO C CA 1
ATOM 2633 C C . PRO C 1 105 ? 82.296 37.412 40.550 1.00 33.44 98 PRO C C 1
ATOM 2634 O O . PRO C 1 105 ? 82.312 36.511 39.709 1.00 33.34 98 PRO C O 1
ATOM 2638 N N . GLN C 1 106 ? 82.338 37.178 41.855 1.00 34.76 99 GLN C N 1
ATOM 2639 C CA . GLN C 1 106 ? 82.451 35.817 42.361 1.00 37.42 99 GLN C CA 1
ATOM 2640 C C . GLN C 1 106 ? 81.154 35.041 42.134 1.00 35.79 99 GLN C C 1
ATOM 2641 O O . GLN C 1 106 ? 81.185 33.838 41.860 1.00 38.30 99 GLN C O 1
ATOM 2647 N N . ALA C 1 107 ? 80.018 35.724 42.271 1.00 34.30 100 ALA C N 1
ATOM 2648 C CA . ALA C 1 107 ? 78.725 35.094 42.001 1.00 31.34 100 ALA C CA 1
ATOM 2649 C C . ALA C 1 107 ? 78.646 34.689 40.530 1.00 30.87 100 ALA C C 1
ATOM 2650 O O . ALA C 1 107 ? 78.092 33.642 40.197 1.00 33.29 100 ALA C O 1
ATOM 2652 N N . GLN C 1 108 ? 79.208 35.518 39.656 1.00 28.73 101 GLN C N 1
ATOM 2653 C CA . GLN C 1 108 ? 79.277 35.193 38.235 1.00 27.48 101 GLN C CA 1
ATOM 2654 C C . GLN C 1 108 ? 79.973 33.849 37.982 1.00 25.49 101 GLN C C 1
ATOM 2655 O O . GLN C 1 108 ? 79.451 32.993 37.256 1.00 24.18 101 GLN C O 1
ATOM 2661 N N . SER C 1 109 ? 81.147 33.669 38.586 1.00 25.74 102 SER C N 1
ATOM 2662 C CA . SER C 1 109 ? 81.924 32.446 38.393 1.00 24.89 102 SER C CA 1
ATOM 2663 C C . SER C 1 109 ? 81.151 31.225 38.852 1.00 24.48 102 SER C C 1
ATOM 2664 O O . SER C 1 109 ? 81.131 30.197 38.159 1.00 25.93 102 SER C O 1
ATOM 2667 N N . GLU C 1 110 ? 80.500 31.336 40.005 1.00 29.18 103 GLU C N 1
ATOM 2668 C CA . GLU C 1 110 ? 79.769 30.206 40.566 1.00 26.04 103 GLU C CA 1
ATOM 2669 C C . GLU C 1 110 ? 78.551 29.858 39.729 1.00 25.76 103 GLU C C 1
ATOM 2670 O O . GLU C 1 110 ? 78.299 28.687 39.443 1.00 26.10 103 GLU C O 1
ATOM 2676 N N . 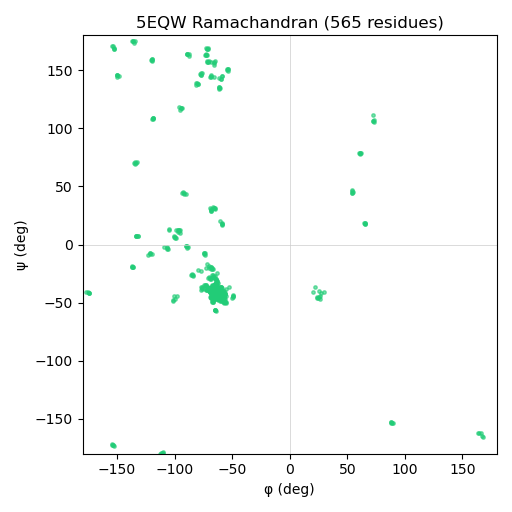VAL C 1 111 ? 77.801 30.873 39.332 1.00 23.37 104 VAL C N 1
ATOM 2677 C CA . VAL C 1 111 ? 76.623 30.658 38.503 1.00 22.80 104 VAL C CA 1
ATOM 2678 C C . VAL C 1 111 ? 76.997 30.112 37.128 1.00 21.82 104 VAL C C 1
ATOM 2679 O O . VAL C 1 111 ? 76.369 29.168 36.635 1.00 22.90 104 VAL C O 1
ATOM 2683 N N . GLN C 1 112 ? 78.027 30.676 36.507 1.00 21.45 105 GLN C N 1
ATOM 2684 C CA . GLN C 1 112 ? 78.405 30.195 35.186 1.00 20.79 105 GLN C CA 1
ATOM 2685 C C . GLN C 1 112 ? 78.940 28.758 35.257 1.00 21.13 105 GLN C C 1
ATOM 2686 O O . GLN C 1 112 ? 78.666 27.953 34.368 1.00 20.30 105 GLN C O 1
ATOM 2692 N N . ALA C 1 113 ? 79.707 28.431 36.299 1.00 22.99 106 ALA C N 1
ATOM 2693 C CA . ALA C 1 113 ? 80.226 27.075 36.437 1.00 24.05 106 ALA C CA 1
ATOM 2694 C C . ALA C 1 113 ? 79.077 26.086 36.594 1.00 21.46 106 ALA C C 1
ATOM 2695 O O . ALA C 1 113 ? 79.064 25.026 35.959 1.00 24.25 106 ALA C O 1
ATOM 2697 N N . LYS C 1 114 ? 78.115 26.438 37.438 1.00 21.40 107 LYS C N 1
ATOM 2698 C CA . LYS C 1 114 ? 76.978 25.558 37.694 1.00 20.98 107 LYS C CA 1
ATOM 2699 C C . LYS C 1 114 ? 76.061 25.423 36.478 1.00 19.71 107 LYS C C 1
ATOM 2700 O O . LYS C 1 114 ? 75.634 24.317 36.140 1.00 21.84 107 LYS C O 1
ATOM 2706 N N . LEU C 1 115 ? 75.760 26.534 35.815 1.00 19.10 108 LEU C N 1
ATOM 2707 C CA . LEU C 1 115 ? 74.882 26.490 34.649 1.00 18.43 108 LEU C CA 1
ATOM 2708 C C . LEU C 1 115 ? 75.517 25.686 33.514 1.00 17.71 108 LEU C C 1
ATOM 2709 O O . LEU C 1 115 ? 74.826 25.003 32.776 1.00 18.68 108 LEU C O 1
ATOM 2714 N N . THR C 1 116 ? 76.837 25.772 33.388 1.00 21.97 109 THR C N 1
ATOM 2715 C CA . THR C 1 116 ? 77.555 25.063 32.338 1.00 18.27 109 THR C CA 1
ATOM 2716 C C . THR C 1 116 ? 77.528 23.557 32.595 1.00 18.63 109 THR C C 1
ATOM 2717 O O . THR C 1 116 ? 77.372 22.759 31.670 1.00 18.71 109 THR C O 1
ATOM 2721 N N . GLU C 1 117 ? 77.700 23.171 33.856 1.00 19.28 110 GLU C N 1
ATOM 2722 C CA . GLU C 1 117 ? 77.625 21.764 34.241 1.00 20.57 110 GLU C CA 1
ATOM 2723 C C . GLU C 1 117 ? 76.242 21.218 33.893 1.00 19.96 110 GLU C C 1
ATOM 2724 O O . GLU C 1 117 ? 76.109 20.104 33.367 1.00 20.62 110 GLU C O 1
ATOM 2730 N N . LEU C 1 118 ? 75.219 22.021 34.180 1.00 19.13 111 LEU C N 1
ATOM 2731 C CA . LEU C 1 118 ? 73.845 21.625 33.908 1.00 19.01 111 LEU C CA 1
ATOM 2732 C C . LEU C 1 118 ? 73.594 21.564 32.399 1.00 17.84 111 LEU C C 1
ATOM 2733 O O . LEU C 1 118 ? 72.926 20.646 31.913 1.00 18.07 111 LEU C O 1
ATOM 2746 N N . GLN C 1 120 ? 75.747 20.860 30.160 1.00 18.09 113 GLN C N 1
ATOM 2747 C CA A GLN C 1 120 ? 76.410 19.638 29.709 0.37 19.52 113 GLN C CA 1
ATOM 2748 C CA B GLN C 1 120 ? 76.413 19.638 29.722 0.63 19.52 113 GLN C CA 1
ATOM 2749 C C . GLN C 1 120 ? 75.502 18.430 29.913 1.00 20.09 113 GLN C C 1
ATOM 2750 O O . GLN C 1 120 ? 75.441 17.534 29.062 1.00 20.87 113 GLN C O 1
ATOM 2761 N N . LYS C 1 121 ? 74.799 18.397 31.041 1.00 20.20 114 LYS C N 1
ATOM 2762 C CA . LYS C 1 121 ? 73.898 17.276 31.296 1.00 21.42 114 LYS C CA 1
ATOM 2763 C C . LYS C 1 121 ? 72.759 17.263 30.284 1.00 20.24 114 LYS C C 1
ATOM 2764 O O . LYS C 1 121 ? 72.362 16.197 29.798 1.00 21.90 114 LYS C O 1
ATOM 2770 N N . LEU C 1 122 ? 72.235 18.449 29.974 1.00 18.60 115 LEU C N 1
ATOM 2771 C CA . LEU C 1 122 ? 71.160 18.595 29.000 1.00 17.93 115 LEU C CA 1
ATOM 2772 C C . LEU C 1 122 ? 71.624 18.164 27.604 1.00 18.10 115 LEU C C 1
ATOM 2773 O O . LEU C 1 122 ? 70.924 17.428 26.891 1.00 21.28 115 LEU C O 1
ATOM 2778 N N . ALA C 1 123 ? 72.819 18.593 27.229 1.00 17.84 116 ALA C N 1
ATOM 2779 C CA . ALA C 1 123 ? 73.359 18.255 25.923 1.00 18.50 116 ALA C CA 1
ATOM 2780 C C . ALA C 1 123 ? 73.600 16.768 25.822 1.00 23.94 116 ALA C C 1
ATOM 2781 O O . ALA C 1 123 ? 73.436 16.178 24.755 1.00 23.25 116 ALA C O 1
ATOM 2783 N N . ASN C 1 124 ? 73.985 16.141 26.924 1.00 21.05 117 ASN C N 1
ATOM 2784 C CA . ASN C 1 124 ? 74.221 14.704 26.840 1.00 23.41 117 ASN C CA 1
ATOM 2785 C C . ASN C 1 124 ? 72.917 13.929 26.628 1.00 23.53 117 ASN C C 1
ATOM 2786 O O . ASN C 1 124 ? 72.934 12.858 25.995 1.00 26.56 117 ASN C O 1
ATOM 2791 N N . ARG C 1 125 ? 71.806 14.469 27.123 1.00 24.50 118 ARG C N 1
ATOM 2792 C CA . ARG C 1 125 ? 70.487 13.848 26.943 1.00 26.88 118 ARG C CA 1
ATOM 2793 C C . ARG C 1 125 ? 69.966 14.083 25.531 1.00 28.69 118 ARG C C 1
ATOM 2794 O O . ARG C 1 125 ? 69.351 13.208 24.935 1.00 26.50 118 ARG C O 1
ATOM 2802 N N . ASN C 1 126 ? 70.217 15.267 24.991 1.00 20.39 119 ASN C N 1
ATOM 2803 C CA . ASN C 1 126 ? 69.748 15.575 23.645 1.00 14.52 119 ASN C CA 1
ATOM 2804 C C . ASN C 1 126 ? 70.866 16.197 22.816 1.00 15.36 119 ASN C C 1
ATOM 2805 O O . ASN C 1 126 ? 70.840 17.394 22.515 1.00 17.46 119 ASN C O 1
ATOM 2810 N N . PRO C 1 127 ? 71.863 15.385 22.438 1.00 17.82 120 PRO C N 1
ATOM 2811 C CA . PRO C 1 127 ? 73.001 15.948 21.703 1.00 23.12 120 PRO C CA 1
ATOM 2812 C C . PRO C 1 127 ? 72.618 16.505 20.338 1.00 24.73 120 PRO C C 1
ATOM 2813 O O . PRO C 1 127 ? 73.112 17.572 19.974 1.00 19.97 120 PRO C O 1
ATOM 2817 N N . GLN C 1 128 ? 71.739 15.826 19.610 1.00 22.15 121 GLN C N 1
ATOM 2818 C CA . GLN C 1 128 ? 71.355 16.322 18.295 1.00 24.94 121 GLN C CA 1
ATOM 2819 C C . GLN C 1 128 ? 70.654 17.671 18.425 1.00 26.15 121 GLN C C 1
ATOM 2820 O O . GLN C 1 128 ? 70.888 18.581 17.624 1.00 23.93 121 GLN C O 1
ATOM 2826 N N . GLY C 1 129 ? 69.818 17.801 19.451 1.00 18.44 122 GLY C N 1
ATOM 2827 C CA . GLY C 1 129 ? 69.066 19.023 19.658 1.00 24.60 122 GLY C CA 1
ATOM 2828 C C . GLY C 1 129 ? 69.962 20.199 20.001 1.00 19.09 122 GLY C C 1
ATOM 2829 O O . GLY C 1 129 ? 69.760 21.322 19.523 1.00 19.60 122 GLY C O 1
ATOM 2830 N N . VAL C 1 130 ? 70.965 19.958 20.833 1.00 19.31 123 VAL C N 1
ATOM 2831 C CA . VAL C 1 130 ? 71.859 21.051 21.200 1.00 19.17 123 VAL C CA 1
ATOM 2832 C C . VAL C 1 130 ? 72.762 21.421 20.024 1.00 17.42 123 VAL C C 1
ATOM 2833 O O . VAL C 1 130 ? 72.980 22.604 19.756 1.00 17.13 123 VAL C O 1
ATOM 2837 N N . ALA C 1 131 ? 73.223 20.423 19.283 1.00 15.05 124 ALA C N 1
ATOM 2838 C CA . ALA C 1 131 ? 74.052 20.676 18.099 1.00 18.61 124 ALA C CA 1
ATOM 2839 C C . ALA C 1 131 ? 73.289 21.501 17.066 1.00 20.71 124 ALA C C 1
ATOM 2840 O O . ALA C 1 131 ? 73.845 22.414 16.443 1.00 19.93 124 ALA C O 1
ATOM 2842 N N . GLU C 1 132 ? 72.004 21.192 16.909 1.00 22.18 125 GLU C N 1
ATOM 2843 C CA . GLU C 1 132 ? 71.153 21.909 15.966 1.00 21.26 125 GLU C CA 1
ATOM 2844 C C . GLU C 1 132 ? 71.015 23.371 16.385 1.00 20.51 125 GLU C C 1
ATOM 2845 O O . GLU C 1 132 ? 70.954 24.256 15.530 1.00 23.73 125 GLU C O 1
ATOM 2851 N N . GLU C 1 133 ? 70.951 23.631 17.688 1.00 19.19 126 GLU C N 1
ATOM 2852 C CA . GLU C 1 133 ? 70.891 25.014 18.154 1.00 20.49 126 GLU C CA 1
ATOM 2853 C C . GLU C 1 133 ? 72.203 25.726 17.874 1.00 20.55 126 GLU C C 1
ATOM 2854 O O . GLU C 1 133 ? 72.214 26.890 17.472 1.00 24.23 126 GLU C O 1
ATOM 2860 N N . GLU C 1 134 ? 73.314 25.026 18.067 1.00 20.65 127 GLU C N 1
ATOM 2861 C CA . GLU C 1 134 ? 74.608 25.636 17.787 1.00 24.05 127 GLU C CA 1
ATOM 2862 C C . GLU C 1 134 ? 74.692 26.005 16.306 1.00 27.54 127 GLU C C 1
ATOM 2863 O O . GLU C 1 134 ? 75.179 27.080 15.947 1.00 26.35 127 GLU C O 1
ATOM 2869 N N . GLN C 1 135 ? 74.146 25.139 15.456 1.00 20.85 128 GLN C N 1
ATOM 2870 C CA . GLN C 1 135 ? 74.072 25.416 14.022 1.00 23.06 128 GLN C CA 1
ATOM 2871 C C . GLN C 1 135 ? 73.228 26.660 13.728 1.00 25.52 128 GLN C C 1
ATOM 2872 O O . GLN C 1 135 ? 73.634 27.538 12.952 1.00 27.51 128 GLN C O 1
ATOM 2878 N N . GLU C 1 136 ? 72.056 26.743 14.353 1.00 26.48 129 GLU C N 1
ATOM 2879 C CA . GLU C 1 136 ? 71.162 27.883 14.140 1.00 33.67 129 GLU C CA 1
ATOM 2880 C C . GLU C 1 136 ? 71.771 29.195 14.623 1.00 32.57 129 GLU C C 1
ATOM 2881 O O . GLU C 1 136 ? 71.603 30.241 13.984 1.00 34.10 129 GLU C O 1
ATOM 2887 N N . LEU C 1 137 ? 72.465 29.142 15.757 1.00 30.15 130 LEU C N 1
ATOM 2888 C CA . LEU C 1 137 ? 73.117 30.330 16.309 1.00 30.66 130 LEU C CA 1
ATOM 2889 C C . LEU C 1 137 ? 74.206 30.834 15.364 1.00 31.08 130 LEU C C 1
ATOM 2890 O O . LEU C 1 137 ? 74.500 32.025 15.320 1.00 36.75 130 LEU C O 1
ATOM 2895 N N . ALA C 1 138 ? 74.819 29.923 14.613 1.00 29.42 131 ALA C N 1
ATOM 2896 C CA . ALA C 1 138 ? 75.809 30.318 13.620 1.00 29.91 131 ALA C CA 1
ATOM 2897 C C . ALA C 1 138 ? 75.130 30.733 12.324 1.00 38.32 131 ALA C C 1
ATOM 2898 O O . ALA C 1 138 ? 75.461 31.770 11.750 1.00 55.29 131 ALA C O 1
ATOM 2900 N N . ASP D 1 17 ? 71.394 4.650 8.235 1.00 33.02 10 ASP D N 1
ATOM 2901 C CA . ASP D 1 17 ? 72.779 4.617 7.779 1.00 25.51 10 ASP D CA 1
ATOM 2902 C C . ASP D 1 17 ? 73.656 5.445 8.701 1.00 27.26 10 ASP D C 1
ATOM 2903 O O . ASP D 1 17 ? 74.179 6.487 8.305 1.00 21.55 10 ASP D O 1
ATOM 2908 N N . TYR D 1 18 ? 73.844 4.966 9.923 1.00 21.97 11 TYR D N 1
ATOM 2909 C CA . TYR D 1 18 ? 74.545 5.759 10.922 1.00 18.38 11 TYR D CA 1
ATOM 2910 C C . TYR D 1 18 ? 76.016 5.939 10.579 1.00 19.79 11 TYR D C 1
ATOM 2911 O O . TYR D 1 18 ? 76.591 6.986 10.854 1.00 18.88 11 TYR D O 1
ATOM 2920 N N . ALA D 1 19 ? 76.633 4.922 9.999 1.00 15.90 12 ALA D N 1
ATOM 2921 C CA . ALA D 1 19 ? 78.034 5.056 9.574 1.00 14.48 12 ALA D CA 1
ATOM 2922 C C . ALA D 1 19 ? 78.185 6.171 8.545 1.00 16.95 12 ALA D C 1
ATOM 2923 O O . ALA D 1 19 ? 79.156 6.943 8.575 1.00 14.30 12 ALA D O 1
ATOM 2925 N N . GLY D 1 20 ? 77.214 6.266 7.647 1.00 19.86 13 GLY D N 1
ATOM 2926 C CA . GLY D 1 20 ? 77.202 7.332 6.663 1.00 16.17 13 GLY D CA 1
ATOM 2927 C C . GLY D 1 20 ? 77.079 8.690 7.325 1.00 17.44 13 GLY D C 1
ATOM 2928 O O . GLY D 1 20 ? 77.773 9.634 6.936 1.00 15.28 13 GLY D O 1
ATOM 2929 N N . GLY D 1 21 ? 76.226 8.783 8.337 1.00 19.05 14 GLY D N 1
ATOM 2930 C CA . GLY D 1 21 ? 76.031 10.028 9.063 1.00 15.00 14 GLY D CA 1
ATOM 2931 C C . GLY D 1 21 ? 77.319 10.502 9.698 1.00 20.45 14 GLY D C 1
ATOM 2932 O O . GLY D 1 21 ? 77.621 11.696 9.731 1.00 14.88 14 GLY D O 1
ATOM 2933 N N . VAL D 1 22 ? 78.081 9.553 10.221 1.00 13.73 15 VAL D N 1
ATOM 2934 C CA . VAL D 1 22 ? 79.372 9.863 10.809 1.00 14.26 15 VAL D CA 1
ATOM 2935 C C . VAL D 1 22 ? 80.309 10.417 9.747 1.00 13.89 15 VAL D C 1
ATOM 2936 O O . VAL D 1 22 ? 81.008 11.403 9.988 1.00 12.56 15 VAL D O 1
ATOM 2940 N N . LEU D 1 23 ? 80.325 9.801 8.563 1.00 11.23 16 LEU D N 1
ATOM 2941 C CA . LEU D 1 23 ? 81.172 10.326 7.491 1.00 10.32 16 LEU D CA 1
ATOM 2942 C C . LEU D 1 23 ? 80.793 11.766 7.173 1.00 13.59 16 LEU D C 1
ATOM 2943 O O . LEU D 1 23 ? 81.671 12.604 6.958 1.00 13.52 16 LEU D O 1
ATOM 2948 N N . ALA D 1 24 ? 79.495 12.051 7.133 1.00 13.25 17 ALA D N 1
ATOM 2949 C CA . ALA D 1 24 ? 79.032 13.406 6.802 1.00 11.92 17 ALA D CA 1
ATOM 2950 C C . ALA D 1 24 ? 79.504 14.399 7.856 1.00 15.15 17 ALA D C 1
ATOM 2951 O O . ALA D 1 24 ? 79.903 15.529 7.541 1.00 13.46 17 ALA D O 1
ATOM 2953 N N . ILE D 1 25 ? 79.473 13.959 9.107 1.00 13.55 18 ILE D N 1
ATOM 2954 C CA . ILE D 1 25 ? 79.896 14.798 10.224 1.00 13.92 18 ILE D CA 1
ATOM 2955 C C . ILE D 1 25 ? 81.388 15.090 10.128 1.00 15.52 18 ILE D C 1
ATOM 2956 O O . ILE D 1 25 ? 81.819 16.239 10.286 1.00 13.81 18 ILE D O 1
ATOM 2961 N N . LEU D 1 26 ? 82.185 14.054 9.863 1.00 11.53 19 LEU D N 1
ATOM 2962 C CA . LEU D 1 26 ? 83.633 14.245 9.748 1.00 9.58 19 LEU D CA 1
ATOM 2963 C C . LEU D 1 26 ? 83.988 15.144 8.572 1.00 11.71 19 LEU D C 1
ATOM 2964 O O . LEU D 1 26 ? 84.923 15.946 8.654 1.00 13.41 19 LEU D O 1
ATOM 2969 N N . THR D 1 27 ? 83.229 15.026 7.486 1.00 10.99 20 THR D N 1
ATOM 2970 C CA . THR D 1 27 ? 83.457 15.850 6.306 1.00 12.07 20 THR D CA 1
ATOM 2971 C C . THR D 1 27 ? 83.267 17.326 6.671 1.00 11.52 20 THR D C 1
ATOM 2972 O O . THR D 1 27 ? 84.056 18.193 6.267 1.00 14.41 20 THR D O 1
ATOM 2976 N N . GLN D 1 28 ? 82.220 17.608 7.430 1.00 11.03 21 GLN D N 1
ATOM 2977 C CA . GLN D 1 28 ? 81.985 18.989 7.866 1.00 13.13 21 GLN D CA 1
ATOM 2978 C C . GLN D 1 28 ? 83.087 19.470 8.806 1.00 14.42 21 GLN D C 1
ATOM 2979 O O . GLN D 1 28 ? 83.487 20.631 8.773 1.00 16.93 21 GLN D O 1
ATOM 2985 N N . TYR D 1 29 ? 83.585 18.567 9.641 1.00 9.70 22 TYR D N 1
ATOM 2986 C CA . TYR D 1 29 ? 84.629 18.907 10.599 1.00 13.54 22 TYR D CA 1
ATOM 2987 C C . TYR D 1 29 ? 85.935 19.243 9.886 1.00 13.17 22 TYR D C 1
ATOM 2988 O O . TYR D 1 29 ? 86.562 20.274 10.157 1.00 13.76 22 TYR D O 1
ATOM 2997 N N . PHE D 1 30 ? 86.344 18.391 8.951 1.00 11.66 23 PHE D N 1
ATOM 2998 C CA . PHE D 1 30 ? 87.609 18.600 8.254 1.00 11.30 23 PHE D CA 1
ATOM 2999 C C . PHE D 1 30 ? 87.552 19.817 7.337 1.00 15.00 23 PHE D C 1
ATOM 3000 O O . PHE D 1 30 ? 88.586 20.375 6.985 1.00 18.48 23 PHE D O 1
ATOM 3008 N N . ASN D 1 31 ? 86.344 20.228 6.957 1.00 15.09 24 ASN D N 1
ATOM 3009 C CA . ASN D 1 31 ? 86.184 21.408 6.114 1.00 18.47 24 ASN D CA 1
ATOM 3010 C C . ASN D 1 31 ? 85.871 22.663 6.921 1.00 15.71 24 ASN D C 1
ATOM 3011 O O . ASN D 1 31 ? 85.507 23.700 6.356 1.00 17.29 24 ASN D O 1
ATOM 3016 N N . ASN D 1 32 ? 86.047 22.558 8.236 1.00 17.65 25 ASN D N 1
ATOM 3017 C CA . ASN D 1 32 ? 85.935 23.699 9.149 1.00 16.14 25 ASN D CA 1
ATOM 3018 C C . ASN D 1 32 ? 84.560 24.334 9.160 1.00 21.36 25 ASN D C 1
ATOM 3019 O O . ASN D 1 32 ? 84.428 25.553 9.362 1.00 24.65 25 ASN D O 1
ATOM 3037 N N . VAL D 1 34 ? 81.968 22.760 11.003 1.00 21.22 27 VAL D N 1
ATOM 3038 C CA A VAL D 1 34 ? 81.486 22.471 12.353 0.58 13.71 27 VAL D CA 1
ATOM 3039 C CA B VAL D 1 34 ? 81.494 22.528 12.363 0.42 13.56 27 VAL D CA 1
ATOM 3040 C C . VAL D 1 34 ? 82.680 22.321 13.299 1.00 16.78 27 VAL D C 1
ATOM 3041 O O . VAL D 1 34 ? 83.659 21.665 12.958 1.00 17.91 27 VAL D O 1
ATOM 3048 N N . GLY D 1 35 ? 82.611 22.918 14.484 1.00 15.62 28 GLY D N 1
ATOM 3049 C CA . GLY D 1 35 ? 83.710 22.765 15.412 1.00 16.62 28 GLY D CA 1
ATOM 3050 C C . GLY D 1 35 ? 83.352 21.904 16.607 1.00 11.20 28 GLY D C 1
ATOM 3051 O O . GLY D 1 35 ? 82.236 21.398 16.704 1.00 16.27 28 GLY D O 1
ATOM 3052 N N . TYR D 1 36 ? 84.314 21.736 17.503 1.00 13.20 29 TYR D N 1
ATOM 3053 C CA . TYR D 1 36 ? 84.070 21.180 18.825 1.00 10.12 29 TYR D CA 1
ATOM 3054 C C . TYR D 1 36 ? 83.530 22.316 19.704 1.00 12.70 29 TYR D C 1
ATOM 3055 O O . TYR D 1 36 ? 84.075 23.413 19.665 1.00 18.08 29 TYR D O 1
ATOM 3064 N N . PRO D 1 37 ? 82.499 22.058 20.536 1.00 13.52 30 PRO D N 1
ATOM 3065 C CA . PRO D 1 37 ? 81.905 20.747 20.850 1.00 12.04 30 PRO D CA 1
ATOM 3066 C C . PRO D 1 37 ? 80.779 20.278 19.932 1.00 17.91 30 PRO D C 1
ATOM 3067 O O . PRO D 1 37 ? 80.272 19.161 20.138 1.00 14.94 30 PRO D O 1
ATOM 3071 N N . GLU D 1 38 ? 80.380 21.073 18.947 1.00 15.72 31 GLU D N 1
ATOM 3072 C CA . GLU D 1 38 ? 79.259 20.652 18.110 1.00 18.16 31 GLU D CA 1
ATOM 3073 C C . GLU D 1 38 ? 79.525 19.315 17.428 1.00 14.71 31 GLU D C 1
ATOM 3074 O O . GLU D 1 38 ? 78.652 18.442 17.394 1.00 15.14 31 GLU D O 1
ATOM 3080 N N . VAL D 1 39 ? 80.732 19.133 16.903 1.00 14.14 32 VAL D N 1
ATOM 3081 C CA . VAL D 1 39 ? 81.057 17.896 16.199 1.00 14.54 32 VAL D CA 1
ATOM 3082 C C . VAL D 1 39 ? 80.907 16.690 17.139 1.00 13.41 32 VAL D C 1
ATOM 3083 O O . VAL D 1 39 ? 80.449 15.612 16.728 1.00 17.27 32 VAL D O 1
ATOM 3087 N N . SER D 1 40 ? 81.259 16.866 18.404 1.00 12.82 33 SER D N 1
ATOM 3088 C CA . SER D 1 40 ? 81.192 15.761 19.358 1.00 15.56 33 SER D CA 1
ATOM 3089 C C . SER D 1 40 ? 79.748 15.442 19.710 1.00 14.60 33 SER D C 1
ATOM 3090 O O . SER D 1 40 ? 79.397 14.290 19.945 1.00 14.88 33 SER D O 1
ATOM 3093 N N . LEU D 1 41 ? 78.906 16.469 19.773 1.00 14.83 34 LEU D N 1
ATOM 3094 C CA . LEU D 1 41 ? 77.494 16.245 20.012 1.00 16.32 34 LEU D CA 1
ATOM 3095 C C . LEU D 1 41 ? 76.873 15.504 18.850 1.00 16.80 34 LEU D C 1
ATOM 3096 O O . LEU D 1 41 ? 76.115 14.561 19.057 1.00 18.35 34 LEU D O 1
ATOM 3101 N N . LYS D 1 42 ? 77.215 15.904 17.628 1.00 15.81 35 LYS D N 1
ATOM 3102 C CA . LYS D 1 42 ? 76.647 15.209 16.478 1.00 16.19 35 LYS D CA 1
ATOM 3103 C C . LYS D 1 42 ? 77.092 13.737 16.452 1.00 16.54 35 LYS D C 1
ATOM 3104 O O . LYS D 1 42 ? 76.273 12.854 16.192 1.00 16.50 35 LYS D O 1
ATOM 3110 N N . LEU D 1 43 ? 78.360 13.473 16.752 1.00 14.16 36 LEU D N 1
ATOM 3111 C CA . LEU D 1 43 ? 78.855 12.083 16.779 1.00 13.92 36 LEU D CA 1
ATOM 3112 C C . LEU D 1 43 ? 78.159 11.281 17.879 1.00 16.86 36 LEU D C 1
ATOM 3113 O O . LEU D 1 43 ? 77.821 10.098 17.701 1.00 16.92 36 LEU D O 1
ATOM 3118 N N . ALA D 1 44 ? 77.939 11.936 19.015 1.00 15.35 37 ALA D N 1
ATOM 3119 C CA . ALA D 1 44 ? 77.281 11.305 20.148 1.00 16.20 37 ALA D CA 1
ATOM 3120 C C . ALA D 1 44 ? 75.855 10.917 19.785 1.00 17.67 37 ALA D C 1
ATOM 3121 O O . ALA D 1 44 ? 75.320 9.955 20.319 1.00 23.76 37 ALA D O 1
ATOM 3123 N N . GLY D 1 45 ? 75.232 11.699 18.907 1.00 18.22 38 GLY D N 1
ATOM 3124 C CA . GLY D 1 45 ? 73.909 11.378 18.399 1.00 19.83 38 GLY D CA 1
ATOM 3125 C C . GLY D 1 45 ? 73.911 10.073 17.622 1.00 20.07 38 GLY D C 1
ATOM 3126 O O . GLY D 1 45 ? 73.028 9.243 17.802 1.00 21.67 38 GLY D O 1
ATOM 3127 N N . GLU D 1 46 ? 74.909 9.893 16.761 1.00 19.41 39 GLU D N 1
ATOM 3128 C CA . GLU D 1 46 ? 75.021 8.655 15.986 1.00 19.43 39 GLU D CA 1
ATOM 3129 C C . GLU D 1 46 ? 75.385 7.509 16.897 1.00 19.57 39 GLU D C 1
ATOM 3130 O O . GLU D 1 46 ? 74.919 6.385 16.716 1.00 22.45 39 GLU D O 1
ATOM 3136 N N . GLU D 1 47 ? 76.230 7.799 17.875 1.00 18.74 40 GLU D N 1
ATOM 3137 C CA . GLU D 1 47 ? 76.642 6.797 18.851 1.00 26.75 40 GLU D CA 1
ATOM 3138 C C . GLU D 1 47 ? 75.419 6.199 19.555 1.00 28.13 40 GLU D C 1
ATOM 3139 O O . GLU D 1 47 ? 75.320 4.976 19.713 1.00 24.61 40 GLU D O 1
ATOM 3145 N N . ALA D 1 48 ? 74.465 7.053 19.923 1.00 20.91 41 ALA D N 1
ATOM 3146 C CA . ALA D 1 48 ? 73.227 6.606 20.558 1.00 24.13 41 ALA D CA 1
ATOM 3147 C C . ALA D 1 48 ? 72.358 5.808 19.590 1.00 24.37 41 ALA D C 1
ATOM 3148 O O . ALA D 1 48 ? 71.689 4.847 19.990 1.00 26.03 41 ALA D O 1
ATOM 3150 N N . ASN D 1 49 ? 72.333 6.234 18.331 1.00 24.12 42 ASN D N 1
ATOM 3151 C CA . ASN D 1 49 ? 71.595 5.518 17.295 1.00 25.85 42 ASN D CA 1
ATOM 3152 C C . ASN D 1 49 ? 72.111 4.089 17.165 1.00 26.36 42 ASN D C 1
ATOM 3153 O O . ASN D 1 49 ? 71.333 3.125 17.078 1.00 28.46 42 ASN D O 1
ATOM 3166 N N . SER D 1 51 ? 74.024 2.365 19.395 1.00 25.63 44 SER D N 1
ATOM 3167 C CA . SER D 1 51 ? 73.850 1.602 20.631 1.00 29.91 44 SER D CA 1
ATOM 3168 C C . SER D 1 51 ? 72.441 1.030 20.719 1.00 37.01 44 SER D C 1
ATOM 3169 O O . SER D 1 51 ? 72.244 -0.112 21.144 1.00 30.78 44 SER D O 1
ATOM 3172 N N . ARG D 1 52 ? 71.459 1.825 20.302 1.00 32.52 45 ARG D N 1
ATOM 3173 C CA . ARG D 1 52 ? 70.063 1.407 20.380 1.00 44.01 45 ARG D CA 1
ATOM 3174 C C . ARG D 1 52 ? 69.784 0.219 19.471 1.00 33.63 45 ARG D C 1
ATOM 3175 O O . ARG D 1 52 ? 68.888 -0.574 19.734 1.00 35.99 45 ARG D O 1
ATOM 3183 N N . GLU D 1 53 ? 70.561 0.090 18.405 1.00 33.09 46 GLU D N 1
ATOM 3184 C CA . GLU D 1 53 ? 70.315 -0.965 17.442 1.00 35.22 46 GLU D CA 1
ATOM 3185 C C . GLU D 1 53 ? 71.335 -2.088 17.592 1.00 35.94 46 GLU D C 1
ATOM 3186 O O . GLU D 1 53 ? 71.430 -2.968 16.747 1.00 37.89 46 GLU D O 1
ATOM 3192 N N . GLY D 1 54 ? 72.081 -2.058 18.691 1.00 34.15 47 GLY D N 1
ATOM 3193 C CA . GLY D 1 54 ? 72.990 -3.139 19.025 1.00 37.27 47 GLY D CA 1
ATOM 3194 C C . GLY D 1 54 ? 74.235 -3.204 18.165 1.00 37.63 47 GLY D C 1
ATOM 3195 O O . GLY D 1 54 ? 74.914 -4.224 18.109 1.00 35.68 47 GLY D O 1
ATOM 3204 N N . ILE D 1 56 ? 77.338 -2.513 18.464 1.00 30.74 49 ILE D N 1
ATOM 3205 C CA . ILE D 1 56 ? 78.303 -2.182 19.503 1.00 29.62 49 ILE D CA 1
ATOM 3206 C C . ILE D 1 56 ? 79.688 -1.846 18.958 1.00 28.59 49 ILE D C 1
ATOM 3207 O O . ILE D 1 56 ? 80.342 -0.930 19.453 1.00 26.76 49 ILE D O 1
ATOM 3212 N N . ASN D 1 57 ? 80.152 -2.596 17.959 1.00 21.74 50 ASN D N 1
ATOM 3213 C CA . ASN D 1 57 ? 81.445 -2.290 17.349 1.00 19.69 50 ASN D CA 1
ATOM 3214 C C . ASN D 1 57 ? 81.469 -0.870 16.808 1.00 17.53 50 ASN D C 1
ATOM 3215 O O . ASN D 1 57 ? 82.408 -0.122 17.041 1.00 17.23 50 ASN D O 1
ATOM 3220 N N . GLN D 1 58 ? 80.431 -0.520 16.064 1.00 16.30 51 GLN D N 1
ATOM 3221 C CA . GLN D 1 58 ? 80.350 0.829 15.502 1.00 14.77 51 GLN D CA 1
ATOM 3222 C C . GLN D 1 58 ? 80.251 1.883 16.597 1.00 16.33 51 GLN D C 1
ATOM 3223 O O . GLN D 1 58 ? 80.892 2.924 16.499 1.00 15.43 51 GLN D O 1
ATOM 3229 N N . LYS D 1 59 ? 79.469 1.616 17.643 1.00 17.77 52 LYS D N 1
ATOM 3230 C CA . LYS D 1 59 ? 79.353 2.561 18.758 1.00 17.42 52 LYS D CA 1
ATOM 3231 C C . LYS D 1 59 ? 80.718 2.844 19.373 1.00 21.39 52 LYS D C 1
ATOM 3232 O O . LYS D 1 59 ? 81.087 3.997 19.605 1.00 17.48 52 LYS D O 1
ATOM 3238 N N . GLU D 1 60 ? 81.478 1.781 19.610 1.00 17.59 53 GLU D N 1
ATOM 3239 C CA . GLU D 1 60 ? 82.779 1.904 20.244 1.00 18.39 53 GLU D CA 1
ATOM 3240 C C . GLU D 1 60 ? 83.758 2.693 19.379 1.00 22.11 53 GLU D C 1
ATOM 3241 O O . GLU D 1 60 ? 84.575 3.459 19.904 1.00 16.87 53 GLU D O 1
ATOM 3247 N N . ILE D 1 61 ? 83.665 2.525 18.061 1.00 16.04 54 ILE D N 1
ATOM 3248 C CA . ILE D 1 61 ? 84.529 3.266 17.153 1.00 16.74 54 ILE D CA 1
ATOM 3249 C C . ILE D 1 61 ? 84.233 4.752 17.255 1.00 19.06 54 ILE D C 1
ATOM 3250 O O . ILE D 1 61 ? 85.154 5.581 17.352 1.00 14.05 54 ILE D O 1
ATOM 3255 N N . VAL D 1 62 ? 82.946 5.095 17.243 1.00 13.30 55 VAL D N 1
ATOM 3256 C CA . VAL D 1 62 ? 82.554 6.503 17.313 1.00 12.83 55 VAL D CA 1
ATOM 3257 C C . VAL D 1 62 ? 82.907 7.096 18.669 1.00 15.34 55 VAL D C 1
ATOM 3258 O O . VAL D 1 62 ? 83.308 8.249 18.749 1.00 13.75 55 VAL D O 1
ATOM 3262 N N . HIS D 1 63 ? 82.786 6.311 19.737 1.00 15.97 56 HIS D N 1
ATOM 3263 C CA . HIS D 1 63 ? 83.207 6.784 21.061 1.00 16.41 56 HIS D CA 1
ATOM 3264 C C . HIS D 1 63 ? 84.690 7.199 21.022 1.00 20.14 56 HIS D C 1
ATOM 3265 O O . HIS D 1 63 ? 85.071 8.236 21.577 1.00 16.60 56 HIS D O 1
ATOM 3272 N N . GLN D 1 64 ? 85.518 6.404 20.340 1.00 15.19 57 GLN D N 1
ATOM 3273 C CA . GLN D 1 64 ? 86.933 6.736 20.194 1.00 14.95 57 GLN D CA 1
ATOM 3274 C C . GLN D 1 64 ? 87.138 8.027 19.385 1.00 13.49 57 GLN D C 1
ATOM 3275 O O . GLN D 1 64 ? 88.053 8.795 19.680 1.00 17.48 57 GLN D O 1
ATOM 3289 N N . VAL D 1 66 ? 85.046 10.608 19.326 1.00 14.46 59 VAL D N 1
ATOM 3290 C CA . VAL D 1 66 ? 84.709 11.664 20.259 1.00 13.95 59 VAL D CA 1
ATOM 3291 C C . VAL D 1 66 ? 85.862 11.935 21.222 1.00 14.39 59 VAL D C 1
ATOM 3292 O O . VAL D 1 66 ? 86.204 13.092 21.477 1.00 17.47 59 VAL D O 1
ATOM 3296 N N . GLU D 1 67 ? 86.457 10.872 21.769 1.00 17.41 60 GLU D N 1
ATOM 3297 C CA A GLU D 1 67 ? 87.576 11.017 22.696 0.29 23.04 60 GLU D CA 1
ATOM 3298 C CA B GLU D 1 67 ? 87.556 11.056 22.706 0.71 26.30 60 GLU D CA 1
ATOM 3299 C C . GLU D 1 67 ? 88.747 11.716 22.023 1.00 22.42 60 GLU D C 1
ATOM 3300 O O . GLU D 1 67 ? 89.398 12.568 22.619 1.00 18.65 60 GLU D O 1
ATOM 3311 N N . THR D 1 68 ? 89.011 11.325 20.775 1.00 14.51 61 THR D N 1
ATOM 3312 C CA . THR D 1 68 ? 90.137 11.870 20.020 1.00 14.05 61 THR D CA 1
ATOM 3313 C C . THR D 1 68 ? 89.975 13.380 19.874 1.00 17.49 61 THR D C 1
ATOM 3314 O O . THR D 1 68 ? 90.907 14.141 20.147 1.00 17.54 61 THR D O 1
ATOM 3318 N N . ILE D 1 69 ? 88.779 13.815 19.480 1.00 13.98 62 ILE D N 1
ATOM 3319 C CA . ILE D 1 69 ? 88.533 15.235 19.293 1.00 12.35 62 ILE D CA 1
ATOM 3320 C C . ILE D 1 69 ? 88.522 15.973 20.642 1.00 18.05 62 ILE D C 1
ATOM 3321 O O . ILE D 1 69 ? 89.043 17.072 20.745 1.00 15.53 62 ILE D O 1
ATOM 3326 N N . ARG D 1 70 ? 87.933 15.369 21.675 1.00 15.77 63 ARG D N 1
ATOM 3327 C CA . ARG D 1 70 ? 87.897 16.003 22.992 1.00 16.19 63 ARG D CA 1
ATOM 3328 C C . ARG D 1 70 ? 89.297 16.204 23.566 1.00 18.31 63 ARG D C 1
ATOM 3329 O O . ARG D 1 70 ? 89.613 17.271 24.103 1.00 19.59 63 ARG D O 1
ATOM 3337 N N . ARG D 1 71 ? 90.131 15.170 23.491 1.00 20.88 64 ARG D N 1
ATOM 3338 C CA . ARG D 1 71 ? 91.446 15.253 24.124 1.00 24.75 64 ARG D CA 1
ATOM 3339 C C . ARG D 1 71 ? 92.335 16.297 23.457 1.00 23.80 64 ARG D C 1
ATOM 3340 O O . ARG D 1 71 ? 93.183 16.898 24.111 1.00 25.25 64 ARG D O 1
ATOM 3348 N N . ALA D 1 72 ? 92.099 16.547 22.171 1.00 19.76 65 ALA D N 1
ATOM 3349 C CA . ALA D 1 72 ? 92.862 17.545 21.432 1.00 19.87 65 ALA D CA 1
ATOM 3350 C C . ALA D 1 72 ? 92.291 18.941 21.624 1.00 22.59 65 ALA D C 1
ATOM 3351 O O . ALA D 1 72 ? 93.022 19.931 21.547 1.00 23.30 65 ALA D O 1
ATOM 3353 N N . SER D 1 73 ? 90.991 19.033 21.895 1.00 17.90 66 SER D N 1
ATOM 3354 C CA . SER D 1 73 ? 90.337 20.341 21.883 1.00 16.37 66 SER D CA 1
ATOM 3355 C C . SER D 1 73 ? 90.182 20.963 23.262 1.00 17.91 66 SER D C 1
ATOM 3356 O O . SER D 1 73 ? 90.413 22.161 23.440 1.00 18.96 66 SER D O 1
ATOM 3359 N N . GLU D 1 74 ? 89.769 20.167 24.240 1.00 20.49 67 GLU D N 1
ATOM 3360 C CA . GLU D 1 74 ? 89.438 20.711 25.563 1.00 21.00 67 GLU D CA 1
ATOM 3361 C C . GLU D 1 74 ? 90.606 21.426 26.275 1.00 21.96 67 GLU D C 1
ATOM 3362 O O . GLU D 1 74 ? 90.404 22.503 26.855 1.00 24.21 67 GLU D O 1
ATOM 3368 N N . PRO D 1 75 ? 91.829 20.854 26.236 1.00 29.02 68 PRO D N 1
ATOM 3369 C CA . PRO D 1 75 ? 92.905 21.530 26.977 1.00 34.93 68 PRO D CA 1
ATOM 3370 C C . PRO D 1 75 ? 93.369 22.865 26.380 1.00 27.78 68 PRO D C 1
ATOM 3371 O O . PRO D 1 75 ? 93.985 23.648 27.102 1.00 30.93 68 PRO D O 1
ATOM 3375 N N . ILE D 1 76 ? 93.085 23.135 25.110 1.00 21.38 69 ILE D N 1
ATOM 3376 C CA . ILE D 1 76 ? 93.538 24.392 24.503 1.00 21.95 69 ILE D CA 1
ATOM 3377 C C . ILE D 1 76 ? 92.388 25.372 24.308 1.00 21.20 69 ILE D C 1
ATOM 3378 O O . ILE D 1 76 ? 92.587 26.520 23.900 1.00 24.20 69 ILE D O 1
ATOM 3383 N N . ARG D 1 77 ? 91.183 24.920 24.625 1.00 19.50 70 ARG D N 1
ATOM 3384 C CA . ARG D 1 77 ? 89.976 25.715 24.433 1.00 16.93 70 ARG D CA 1
ATOM 3385 C C . ARG D 1 77 ? 89.996 27.006 25.246 1.00 18.65 70 ARG D C 1
ATOM 3386 O O . ARG D 1 77 ? 90.315 26.983 26.429 1.00 22.92 70 ARG D O 1
ATOM 3394 N N . GLN D 1 78 ? 89.643 28.122 24.613 1.00 18.28 71 GLN D N 1
ATOM 3395 C CA . GLN D 1 78 ? 89.659 29.429 25.275 1.00 17.73 71 GLN D CA 1
ATOM 3396 C C . GLN D 1 78 ? 88.310 29.765 25.878 1.00 21.30 71 GLN D C 1
ATOM 3397 O O . GLN D 1 78 ? 87.797 30.866 25.698 1.00 25.69 71 GLN D O 1
ATOM 3403 N N . GLY D 1 79 ? 87.712 28.801 26.561 1.00 19.38 72 GLY D N 1
ATOM 3404 C CA . GLY D 1 79 ? 86.402 28.998 27.148 1.00 19.40 72 GLY D CA 1
ATOM 3405 C C . GLY D 1 79 ? 85.781 27.671 27.514 1.00 25.77 72 GLY D C 1
ATOM 3406 O O . GLY D 1 79 ? 86.467 26.659 27.601 1.00 23.03 72 GLY D O 1
ATOM 3407 N N . ARG D 1 80 ? 84.472 27.680 27.714 1.00 22.63 73 ARG D N 1
ATOM 3408 C CA . ARG D 1 80 ? 83.761 26.481 28.139 1.00 23.78 73 ARG D CA 1
ATOM 3409 C C . ARG D 1 80 ? 82.318 26.564 27.673 1.00 23.72 73 ARG D C 1
ATOM 3410 O O . ARG D 1 80 ? 81.882 27.593 27.164 1.00 26.81 73 ARG D O 1
ATOM 3418 N N . GLY D 1 81 ? 81.578 25.474 27.820 1.00 20.60 74 GLY D N 1
ATOM 3419 C CA . GLY D 1 81 ? 80.164 25.521 27.521 1.00 25.97 74 GLY D CA 1
ATOM 3420 C C . GLY D 1 81 ? 79.857 25.225 26.073 1.00 16.98 74 GLY D C 1
ATOM 3421 O O . GLY D 1 81 ? 80.645 24.566 25.388 1.00 18.32 74 GLY D O 1
ATOM 3422 N N . PHE D 1 82 ? 78.731 25.748 25.591 1.00 19.42 75 PHE D N 1
ATOM 3423 C CA . PHE D 1 82 ? 78.198 25.265 24.321 1.00 17.93 75 PHE D CA 1
ATOM 3424 C C . PHE D 1 82 ? 77.769 26.342 23.340 1.00 22.32 75 PHE D C 1
ATOM 3425 O O . PHE D 1 82 ? 77.200 26.022 22.297 1.00 18.03 75 PHE D O 1
ATOM 3433 N N . HIS D 1 83 ? 78.047 27.610 23.645 1.00 19.34 76 HIS D N 1
ATOM 3434 C CA . HIS D 1 83 ? 77.658 28.684 22.725 1.00 15.78 76 HIS D CA 1
ATOM 3435 C C . HIS D 1 83 ? 78.819 29.527 22.233 1.00 21.91 76 HIS D C 1
ATOM 3436 O O . HIS D 1 83 ? 78.636 30.358 21.343 1.00 19.90 76 HIS D O 1
ATOM 3443 N N . ASP D 1 84 ? 80.008 29.330 22.792 1.00 14.43 77 ASP D N 1
ATOM 3444 C CA . ASP D 1 84 ? 81.173 30.008 22.240 1.00 14.23 77 ASP D CA 1
ATOM 3445 C C . ASP D 1 84 ? 82.469 29.250 22.496 1.00 16.31 77 ASP D C 1
ATOM 3446 O O . ASP D 1 84 ? 82.460 28.084 22.951 1.00 16.89 77 ASP D O 1
ATOM 3451 N N . ALA D 1 85 ? 83.577 29.897 22.141 1.00 18.08 78 ALA D N 1
ATOM 3452 C CA . ALA D 1 85 ? 84.907 29.318 22.324 1.00 13.64 78 ALA D CA 1
ATOM 3453 C C . ALA D 1 85 ? 85.030 27.941 21.663 1.00 18.01 78 ALA D C 1
ATOM 3454 O O . ALA D 1 85 ? 85.553 26.987 22.253 1.00 16.32 78 ALA D O 1
ATOM 3456 N N . TYR D 1 86 ? 84.545 27.832 20.427 1.00 13.31 79 TYR D N 1
ATOM 3457 C CA . TYR D 1 86 ? 84.633 26.563 19.704 1.00 16.53 79 TYR D CA 1
ATOM 3458 C C . TYR D 1 86 ? 86.063 26.254 19.289 1.00 16.14 79 TYR D C 1
ATOM 3459 O O . TYR D 1 86 ? 86.888 27.156 19.155 1.00 17.80 79 TYR D O 1
ATOM 3468 N N . VAL D 1 87 ? 86.342 24.972 19.060 1.00 11.76 80 VAL D N 1
ATOM 3469 C CA . VAL D 1 87 ? 87.640 24.576 18.532 1.00 13.71 80 VAL D CA 1
ATOM 3470 C C . VAL D 1 87 ? 87.443 23.884 17.193 1.00 13.02 80 VAL D C 1
ATOM 3471 O O . VAL D 1 87 ? 86.941 22.764 17.131 1.00 14.22 80 VAL D O 1
ATOM 3475 N N . TYR D 1 88 ? 87.827 24.571 16.124 1.00 13.34 81 TYR D N 1
ATOM 3476 C CA . TYR D 1 88 ? 87.714 24.033 14.766 1.00 13.43 81 TYR D CA 1
ATOM 3477 C C . TYR D 1 88 ? 88.946 23.227 14.377 1.00 13.99 81 TYR D C 1
ATOM 3478 O O . TYR D 1 88 ? 89.998 23.340 15.002 1.00 16.13 81 TYR D O 1
ATOM 3487 N N . PHE D 1 89 ? 88.820 22.427 13.323 1.00 12.43 82 PHE D N 1
ATOM 3488 C CA . PHE D 1 89 ? 89.910 21.551 12.913 1.00 14.72 82 PHE D CA 1
ATOM 3489 C C . PHE D 1 89 ? 91.146 22.333 12.450 1.00 17.89 82 PHE D C 1
ATOM 3490 O O . PHE D 1 89 ? 92.229 22.144 12.998 1.00 15.63 82 PHE D O 1
ATOM 3498 N N . ALA D 1 90 ? 90.999 23.216 11.463 1.00 16.19 83 ALA D N 1
ATOM 3499 C CA . ALA D 1 90 ? 92.191 23.849 10.897 1.00 17.05 83 ALA D CA 1
ATOM 3500 C C . ALA D 1 90 ? 92.073 25.344 10.643 1.00 22.03 83 ALA D C 1
ATOM 3501 O O . ALA D 1 90 ? 93.080 26.028 10.474 1.00 23.41 83 ALA D O 1
ATOM 3503 N N . SER D 1 91 ? 90.843 25.835 10.571 1.00 17.49 84 SER D N 1
ATOM 3504 C CA . SER D 1 91 ? 90.582 27.234 10.295 1.00 18.19 84 SER D CA 1
ATOM 3505 C C . SER D 1 91 ? 89.296 27.657 10.956 1.00 21.94 84 SER D C 1
ATOM 3506 O O . SER D 1 91 ? 88.363 26.860 11.057 1.00 18.56 84 SER D O 1
ATOM 3509 N N . VAL D 1 92 ? 89.247 28.906 11.408 1.00 18.34 85 VAL D N 1
ATOM 3510 C CA . VAL D 1 92 ? 88.044 29.427 12.051 1.00 14.71 85 VAL D CA 1
ATOM 3511 C C . VAL D 1 92 ? 87.204 30.177 11.025 1.00 20.74 85 VAL D C 1
ATOM 3512 O O . VAL D 1 92 ? 87.667 31.173 10.446 1.00 17.22 85 VAL D O 1
ATOM 3516 N N . PRO D 1 93 ? 85.976 29.700 10.776 1.00 16.88 86 PRO D N 1
ATOM 3517 C CA . PRO D 1 93 ? 85.070 30.311 9.795 1.00 19.14 86 PRO D CA 1
ATOM 3518 C C . PRO D 1 93 ? 84.513 31.655 10.283 1.00 22.23 86 PRO D C 1
ATOM 3519 O O . PRO D 1 93 ? 84.575 31.965 11.473 1.00 17.63 86 PRO D O 1
ATOM 3523 N N . GLU D 1 94 ? 83.969 32.447 9.369 1.00 21.59 87 GLU D N 1
ATOM 3524 C CA . GLU D 1 94 ? 83.500 33.773 9.743 1.00 17.94 87 GLU D CA 1
ATOM 3525 C C . GLU D 1 94 ? 82.196 33.755 10.542 1.00 24.54 87 GLU D C 1
ATOM 3526 O O . GLU D 1 94 ? 81.750 34.798 11.020 1.00 30.37 87 GLU D O 1
ATOM 3532 N N . ASN D 1 95 ? 81.571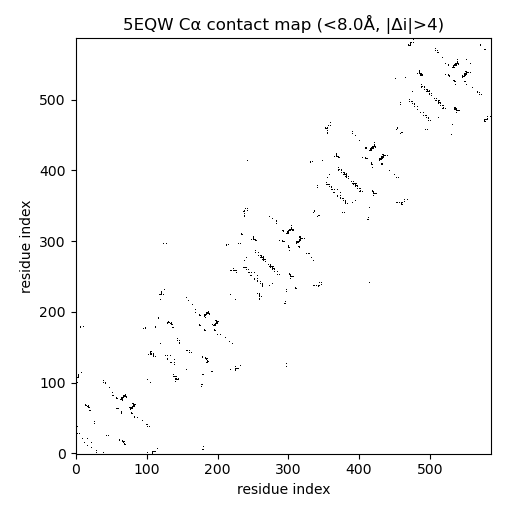 32.589 10.681 1.00 20.37 88 ASN D N 1
ATOM 3533 C CA . ASN D 1 95 ? 80.355 32.496 11.491 1.00 23.37 88 ASN D CA 1
ATOM 3534 C C . ASN D 1 95 ? 80.623 31.919 12.886 1.00 22.85 88 ASN D C 1
ATOM 3535 O O . ASN D 1 95 ? 79.700 31.636 13.644 1.00 26.65 88 ASN D O 1
ATOM 3540 N N . ALA D 1 96 ? 81.895 31.729 13.219 1.00 17.70 89 ALA D N 1
ATOM 3541 C CA . ALA D 1 96 ? 82.254 31.212 14.540 1.00 14.38 89 ALA D CA 1
ATOM 3542 C C . ALA D 1 96 ? 81.953 32.220 15.644 1.00 13.64 89 ALA D C 1
ATOM 3543 O O . ALA D 1 96 ? 82.123 33.425 15.459 1.00 18.89 89 ALA D O 1
ATOM 3545 N N . PRO D 1 97 ? 81.519 31.721 16.809 1.00 13.20 90 PRO D N 1
ATOM 3546 C CA . PRO D 1 97 ? 81.265 32.569 17.973 1.00 16.41 90 PRO D CA 1
ATOM 3547 C C . PRO D 1 97 ? 82.580 33.077 18.556 1.00 15.27 90 PRO D C 1
ATOM 3548 O O . PRO D 1 97 ? 83.655 32.580 18.191 1.00 17.43 90 PRO D O 1
ATOM 3552 N N . PRO D 1 98 ? 82.502 34.055 19.471 1.00 14.45 91 PRO D N 1
ATOM 3553 C CA . PRO D 1 98 ? 83.697 34.652 20.077 1.00 18.47 91 PRO D CA 1
ATOM 3554 C C . PRO D 1 98 ? 84.652 33.640 20.707 1.00 19.03 91 PRO D C 1
ATOM 3555 O O . PRO D 1 98 ? 84.206 32.603 21.169 1.00 17.49 91 PRO D O 1
ATOM 3559 N N . ASN D 1 99 ? 85.941 33.968 20.724 1.00 20.82 92 ASN D N 1
ATOM 3560 C CA . ASN D 1 99 ? 86.976 33.165 21.378 1.00 16.74 92 ASN D CA 1
ATOM 3561 C C . ASN D 1 99 ? 87.202 31.800 20.759 1.00 18.33 92 ASN D C 1
ATOM 3562 O O . ASN D 1 99 ? 87.798 30.939 21.386 1.00 19.00 92 ASN D O 1
ATOM 3567 N N . SER D 1 100 ? 86.738 31.609 19.527 1.00 16.01 93 SER D N 1
ATOM 3568 C CA . SER D 1 100 ? 86.965 30.359 18.810 1.00 15.50 93 SER D CA 1
ATOM 3569 C C . SER D 1 100 ? 88.380 30.295 18.254 1.00 16.05 93 SER D C 1
ATOM 3570 O O . SER D 1 100 ? 88.949 31.323 17.870 1.00 18.66 93 SER D O 1
ATOM 3573 N N . ILE D 1 101 ? 88.936 29.083 18.206 1.00 15.69 94 ILE D N 1
ATOM 3574 C CA . ILE D 1 101 ? 90.280 28.831 17.694 1.00 18.30 94 ILE D CA 1
ATOM 3575 C C . ILE D 1 101 ? 90.252 27.597 16.821 1.00 12.41 94 ILE D C 1
ATOM 3576 O O . ILE D 1 101 ? 89.210 26.964 16.683 1.00 16.96 94 ILE D O 1
ATOM 3581 N N . ALA D 1 102 ? 91.394 27.296 16.205 1.00 14.32 95 ALA D N 1
ATOM 3582 C CA . ALA D 1 102 ? 91.585 26.047 15.463 1.00 14.41 95 ALA D CA 1
ATOM 3583 C C . ALA D 1 102 ? 92.726 25.250 16.087 1.00 16.31 95 ALA D C 1
ATOM 3584 O O . ALA D 1 102 ? 93.573 25.799 16.799 1.00 17.83 95 ALA D O 1
ATOM 3586 N N . LEU D 1 103 ? 92.757 23.945 15.826 1.00 18.85 96 LEU D N 1
ATOM 3587 C CA . LEU D 1 103 ? 93.869 23.128 16.282 1.00 16.90 96 LEU D CA 1
ATOM 3588 C C . LEU D 1 103 ? 95.196 23.608 15.697 1.00 16.28 96 LEU D C 1
ATOM 3589 O O . LEU D 1 103 ? 95.269 23.987 14.528 1.00 21.01 96 LEU D O 1
ATOM 3594 N N . PRO D 1 104 ? 96.265 23.559 16.499 1.00 19.78 97 PRO D N 1
ATOM 3595 C CA . PRO D 1 104 ? 97.593 23.814 15.940 1.00 21.68 97 PRO D CA 1
ATOM 3596 C C . PRO D 1 104 ? 97.969 22.701 14.946 1.00 28.43 97 PRO D C 1
ATOM 3597 O O . PRO D 1 104 ? 97.406 21.608 15.032 1.00 22.37 97 PRO D O 1
ATOM 3601 N N . PRO D 1 105 ? 98.892 22.979 14.007 1.00 20.74 98 PRO D N 1
ATOM 3602 C CA . PRO D 1 105 ? 99.248 22.065 12.910 1.00 21.24 98 PRO D CA 1
ATOM 3603 C C . PRO D 1 105 ? 99.550 20.632 13.338 1.00 18.94 98 PRO D C 1
ATOM 3604 O O . PRO D 1 105 ? 99.053 19.710 12.685 1.00 18.60 98 PRO D O 1
ATOM 3608 N N . GLN D 1 106 ? 100.326 20.441 14.403 1.00 23.07 99 GLN D N 1
ATOM 3609 C CA . GLN D 1 106 ? 100.687 19.086 14.829 1.00 26.89 99 GLN D CA 1
ATOM 3610 C C . GLN D 1 106 ? 99.458 18.316 15.295 1.00 24.72 99 GLN D C 1
ATOM 3611 O O . GLN D 1 106 ? 99.287 17.136 14.982 1.00 23.69 99 GLN D O 1
ATOM 3617 N N . ALA D 1 107 ? 98.593 18.998 16.033 1.00 24.43 100 ALA D N 1
ATOM 3618 C CA . ALA D 1 107 ? 97.361 18.384 16.501 1.00 23.85 100 ALA D CA 1
ATOM 3619 C C . ALA D 1 107 ? 96.461 18.036 15.323 1.00 19.05 100 ALA D C 1
ATOM 3620 O O . ALA D 1 107 ? 95.801 17.007 15.339 1.00 17.64 100 ALA D O 1
ATOM 3622 N N . GLN D 1 108 ? 96.439 18.890 14.302 1.00 17.22 101 GLN D N 1
ATOM 3623 C CA . GLN D 1 108 ? 95.659 18.597 13.101 1.00 16.53 101 GLN D CA 1
ATOM 3624 C C . GLN D 1 108 ? 96.074 17.263 12.501 1.00 16.04 101 GLN D C 1
ATOM 3625 O O . GLN D 1 108 ? 95.231 16.419 12.198 1.00 17.58 101 GLN D O 1
ATOM 3631 N N . SER D 1 109 ? 97.380 17.088 12.324 1.00 13.18 102 SER D N 1
ATOM 3632 C CA . SER D 1 109 ? 97.901 15.866 11.725 1.00 14.67 102 SER D CA 1
ATOM 3633 C C . SER D 1 109 ? 97.559 14.649 12.591 1.00 21.40 102 SER D C 1
ATOM 3634 O O . SER D 1 109 ? 97.176 13.597 12.080 1.00 17.71 102 SER D O 1
ATOM 3637 N N . GLU D 1 110 ? 97.698 14.787 13.904 1.00 14.24 103 GLU D N 1
ATOM 3638 C CA . GLU D 1 110 ? 97.430 13.670 14.800 1.00 15.25 103 GLU D CA 1
ATOM 3639 C C . GLU D 1 110 ? 95.943 13.312 14.823 1.00 18.08 103 GLU D C 1
ATOM 3640 O O . GLU D 1 110 ? 95.564 12.137 14.728 1.00 14.91 103 GLU D O 1
ATOM 3646 N N . VAL D 1 111 ? 95.099 14.331 14.923 1.00 17.07 104 VAL D N 1
ATOM 3647 C CA . VAL D 1 111 ? 93.665 14.109 14.953 1.00 15.85 104 VAL D CA 1
ATOM 3648 C C . VAL D 1 111 ? 93.164 13.495 13.640 1.00 18.07 104 VAL D C 1
ATOM 3649 O O . VAL D 1 111 ? 92.423 12.508 13.654 1.00 15.75 104 VAL D O 1
ATOM 3653 N N . GLN D 1 112 ? 93.609 14.031 12.508 1.00 12.82 105 GLN D N 1
ATOM 3654 C CA . GLN D 1 112 ? 93.130 13.532 11.225 1.00 10.46 105 GLN D CA 1
ATOM 3655 C C . GLN D 1 112 ? 93.607 12.104 10.977 1.00 16.34 105 GLN D C 1
ATOM 3656 O O . GLN D 1 112 ? 92.868 11.300 10.417 1.00 15.28 105 GLN D O 1
ATOM 3662 N N . ALA D 1 113 ? 94.834 11.786 11.374 1.00 15.93 106 ALA D N 1
ATOM 3663 C CA . ALA D 1 113 ? 95.336 10.419 11.182 1.00 12.65 106 ALA D CA 1
ATOM 3664 C C . ALA D 1 113 ? 94.506 9.422 11.995 1.00 15.52 106 ALA D C 1
ATOM 3665 O O . ALA D 1 113 ? 94.125 8.360 11.496 1.00 14.26 106 ALA D O 1
ATOM 3667 N N . LYS D 1 114 ? 94.229 9.764 13.249 1.00 13.21 107 LYS D N 1
ATOM 3668 C CA . LYS D 1 114 ? 93.461 8.867 14.102 1.00 15.02 107 LYS D CA 1
ATOM 3669 C C . LYS D 1 114 ? 92.034 8.736 13.608 1.00 11.55 107 LYS D C 1
ATOM 3670 O O . LYS D 1 114 ? 91.481 7.639 13.556 1.00 13.54 107 LYS D O 1
ATOM 3676 N N . LEU D 1 115 ? 91.420 9.865 13.253 1.00 13.53 108 LEU D N 1
ATOM 3677 C CA . LEU D 1 115 ? 90.035 9.844 12.786 1.00 11.73 108 LEU D CA 1
ATOM 3678 C C . LEU D 1 115 ? 89.925 9.074 11.479 1.00 15.13 108 LEU D C 1
ATOM 3679 O O . LEU D 1 115 ? 88.937 8.387 11.248 1.00 14.85 108 LEU D O 1
ATOM 3684 N N . THR D 1 116 ? 90.955 9.162 10.634 1.00 12.90 109 THR D N 1
ATOM 3685 C CA . THR D 1 116 ? 90.938 8.438 9.370 1.00 11.77 109 THR D CA 1
ATOM 3686 C C . THR D 1 116 ? 91.009 6.942 9.632 1.00 17.63 109 THR D C 1
ATOM 3687 O O . THR D 1 116 ? 90.273 6.173 9.013 1.00 15.28 109 THR D O 1
ATOM 3691 N N . GLU D 1 117 ? 91.863 6.522 10.564 1.00 11.27 110 GLU D N 1
ATOM 3692 C CA . GLU D 1 117 ? 91.923 5.094 10.915 1.00 12.49 110 GLU D CA 1
ATOM 3693 C C . GLU D 1 117 ? 90.588 4.579 11.435 1.00 14.00 110 GLU D C 1
ATOM 3694 O O . GLU D 1 117 ? 90.164 3.457 11.125 1.00 14.63 110 GLU D O 1
ATOM 3700 N N . LEU D 1 118 ? 89.946 5.394 12.264 1.00 13.36 111 LEU D N 1
ATOM 3701 C CA . LEU D 1 118 ? 88.672 5.022 12.858 1.00 15.08 111 LEU D CA 1
ATOM 3702 C C . LEU D 1 118 ? 87.580 4.964 11.799 1.00 11.51 111 LEU D C 1
ATOM 3703 O O . LEU D 1 118 ? 86.736 4.068 11.816 1.00 14.24 111 LEU D O 1
ATOM 3716 N N . GLN D 1 120 ? 88.060 4.248 8.713 1.00 12.16 113 GLN D N 1
ATOM 3717 C CA A GLN D 1 120 ? 88.307 3.024 7.951 0.69 12.88 113 GLN D CA 1
ATOM 3718 C CA B GLN D 1 120 ? 88.319 3.023 7.965 0.31 12.66 113 GLN D CA 1
ATOM 3719 C C . GLN D 1 120 ? 87.681 1.835 8.667 1.00 12.63 113 GLN D C 1
ATOM 3720 O O . GLN D 1 120 ? 87.130 0.933 8.030 1.00 15.16 113 GLN D O 1
ATOM 3731 N N . LYS D 1 121 ? 87.781 1.812 9.993 1.00 15.39 114 LYS D N 1
ATOM 3732 C CA . LYS D 1 121 ? 87.203 0.695 10.734 1.00 16.01 114 LYS D CA 1
ATOM 3733 C C . LYS D 1 121 ? 85.694 0.695 10.557 1.00 16.16 114 LYS D C 1
ATOM 3734 O O . LYS D 1 121 ? 85.076 -0.362 10.389 1.00 17.05 114 LYS D O 1
ATOM 3740 N N . LEU D 1 122 ? 85.105 1.893 10.601 1.00 13.48 115 LEU D N 1
ATOM 3741 C CA . LEU D 1 122 ? 83.662 2.026 10.435 1.00 14.97 115 LEU D CA 1
ATOM 3742 C C . LEU D 1 122 ? 83.224 1.596 9.034 1.00 13.85 115 LEU D C 1
ATOM 3743 O O . LEU D 1 122 ? 82.267 0.846 8.885 1.00 14.41 115 LEU D O 1
ATOM 3748 N N . ALA D 1 123 ? 83.965 2.018 8.024 1.00 14.28 116 ALA D N 1
ATOM 3749 C CA . ALA D 1 123 ? 83.637 1.673 6.638 1.00 14.52 116 ALA D CA 1
ATOM 3750 C C . ALA D 1 123 ? 83.747 0.168 6.393 1.00 19.21 116 ALA D C 1
ATOM 3751 O O . ALA D 1 123 ? 82.997 -0.400 5.605 1.00 19.71 116 ALA D O 1
ATOM 3753 N N . ASN D 1 124 ? 84.696 -0.481 7.050 1.00 16.94 117 ASN D N 1
ATOM 3754 C CA . ASN D 1 124 ? 84.850 -1.921 6.860 1.00 15.64 117 ASN D CA 1
ATOM 3755 C C . ASN D 1 124 ? 83.710 -2.708 7.499 1.00 18.48 117 ASN D C 1
ATOM 3756 O O . ASN D 1 124 ? 83.380 -3.801 7.024 1.00 20.23 117 ASN D O 1
ATOM 3761 N N . ARG D 1 125 ? 83.130 -2.157 8.571 1.00 22.25 118 ARG D N 1
ATOM 3762 C CA . ARG D 1 125 ? 81.981 -2.763 9.248 1.00 25.78 118 ARG D CA 1
ATOM 3763 C C . ARG D 1 125 ? 80.698 -2.536 8.458 1.00 22.81 118 ARG D C 1
ATOM 3764 O O . ARG D 1 125 ? 79.807 -3.384 8.459 1.00 22.19 118 ARG D O 1
ATOM 3772 N N . ASN D 1 126 ? 80.576 -1.366 7.831 1.00 17.88 119 ASN D N 1
ATOM 3773 C CA . ASN D 1 126 ? 79.381 -1.057 7.046 1.00 16.33 119 ASN D CA 1
ATOM 3774 C C . ASN D 1 126 ? 79.746 -0.436 5.709 1.00 16.58 119 ASN D C 1
ATOM 3775 O O . ASN D 1 126 ? 79.515 0.757 5.491 1.00 15.32 119 ASN D O 1
ATOM 3780 N N . PRO D 1 127 ? 80.323 -1.240 4.805 1.00 12.72 120 PRO D N 1
ATOM 3781 C CA . PRO D 1 127 ? 80.774 -0.676 3.534 1.00 14.59 120 PRO D CA 1
ATOM 3782 C C . PRO D 1 127 ? 79.641 -0.163 2.656 1.00 22.28 120 PRO D C 1
ATOM 3783 O O . PRO D 1 127 ? 79.841 0.887 2.049 1.00 16.22 120 PRO D O 1
ATOM 3787 N N . GLN D 1 128 ? 78.499 -0.846 2.605 1.00 18.64 121 GLN D N 1
ATOM 3788 C CA . GLN D 1 128 ? 77.386 -0.379 1.783 1.00 19.11 121 GLN D CA 1
ATOM 3789 C C . GLN D 1 128 ? 76.906 0.995 2.271 1.00 20.24 121 GLN D C 1
ATOM 3790 O O . GLN D 1 128 ? 76.579 1.882 1.477 1.00 19.09 121 GLN D O 1
ATOM 3796 N N . GLY D 1 129 ? 76.865 1.156 3.587 1.00 16.67 122 GLY D N 1
ATOM 3797 C CA . GLY D 1 129 ? 76.360 2.379 4.186 1.00 15.96 122 GLY D CA 1
ATOM 3798 C C . GLY D 1 129 ? 77.277 3.544 3.906 1.00 15.13 122 GLY D C 1
ATOM 3799 O O . GLY D 1 129 ? 76.836 4.655 3.618 1.00 14.97 122 GLY D O 1
ATOM 3800 N N . VAL D 1 130 ? 78.571 3.294 3.990 1.00 15.14 123 VAL D N 1
ATOM 3801 C CA . VAL D 1 130 ? 79.537 4.364 3.739 1.00 14.39 123 VAL D CA 1
ATOM 3802 C C . VAL D 1 130 ? 79.570 4.698 2.247 1.00 12.29 123 VAL D C 1
ATOM 3803 O O . VAL D 1 130 ? 79.608 5.878 1.871 1.00 15.94 123 VAL D O 1
ATOM 3807 N N . ALA D 1 131 ? 79.481 3.685 1.392 1.00 14.70 124 ALA D N 1
ATOM 3808 C CA . ALA D 1 131 ? 79.408 3.922 -0.054 1.00 14.14 124 ALA D CA 1
ATOM 3809 C C . ALA D 1 131 ? 78.176 4.756 -0.407 1.00 16.19 124 ALA D C 1
ATOM 3810 O O . ALA D 1 131 ? 78.239 5.634 -1.267 1.00 18.36 124 ALA D O 1
ATOM 3812 N N . GLU D 1 132 ? 77.054 4.490 0.262 1.00 16.52 125 GLU D N 1
ATOM 3813 C CA . GLU D 1 132 ? 75.838 5.252 -0.005 1.00 20.21 125 GLU D CA 1
ATOM 3814 C C . GLU D 1 132 ? 76.033 6.710 0.370 1.00 19.65 125 GLU D C 1
ATOM 3815 O O . GLU D 1 132 ? 75.562 7.605 -0.321 1.00 22.66 125 GLU D O 1
ATOM 3821 N N . GLU D 1 133 ? 76.739 6.945 1.469 1.00 19.57 126 GLU D N 1
ATOM 3822 C CA . GLU D 1 133 ? 76.981 8.306 1.898 1.00 17.22 126 GLU D CA 1
ATOM 3823 C C . GLU D 1 133 ? 77.892 9.011 0.913 1.00 18.81 126 GLU D C 1
ATOM 3824 O O . GLU D 1 133 ? 77.694 10.187 0.615 1.00 21.36 126 GLU D O 1
ATOM 3830 N N . GLU D 1 134 ? 78.891 8.298 0.405 1.00 16.33 127 GLU D N 1
ATOM 3831 C CA . GLU D 1 134 ? 79.769 8.895 -0.598 1.00 18.98 127 GLU D CA 1
ATOM 3832 C C . GLU D 1 134 ? 78.970 9.273 -1.848 1.00 26.18 127 GLU D C 1
ATOM 3833 O O . GLU D 1 134 ? 79.210 10.325 -2.448 1.00 25.99 127 GLU D O 1
ATOM 3839 N N . GLN D 1 135 ? 77.999 8.438 -2.221 1.00 20.36 128 GLN D N 1
ATOM 3840 C CA . GLN D 1 135 ? 77.093 8.782 -3.324 1.00 23.14 128 GLN D CA 1
ATOM 3841 C C . GLN D 1 135 ? 76.264 10.019 -3.040 1.00 24.69 128 GLN D C 1
ATOM 3842 O O . GLN D 1 135 ? 76.142 10.912 -3.886 1.00 31.61 128 GLN D O 1
ATOM 3848 N N . GLU D 1 136 ? 75.674 10.057 -1.851 1.00 23.61 129 GLU D N 1
ATOM 3849 C CA . GLU D 1 136 ? 74.817 11.173 -1.461 1.00 25.30 129 GLU D CA 1
ATOM 3850 C C . GLU D 1 136 ? 75.589 12.484 -1.436 1.00 31.24 129 GLU D C 1
ATOM 3851 O O . GLU D 1 136 ? 75.066 13.520 -1.846 1.00 33.09 129 GLU D O 1
ATOM 3857 N N . LEU D 1 137 ? 76.837 12.438 -0.976 1.00 27.85 130 LEU D N 1
ATOM 3858 C CA . LEU D 1 137 ? 77.669 13.644 -0.912 1.00 28.69 130 LEU D CA 1
ATOM 3859 C C . LEU D 1 137 ? 77.935 14.214 -2.301 1.00 33.42 130 LEU D C 1
ATOM 3860 O O . LEU D 1 137 ? 78.209 15.404 -2.447 1.00 35.50 130 LEU D O 1
ATOM 3865 N N . ALA D 1 138 ? 77.859 13.365 -3.321 1.00 32.70 131 ALA D N 1
ATOM 3866 C CA . ALA D 1 138 ? 78.076 13.817 -4.695 1.00 36.10 131 ALA D CA 1
ATOM 3867 C C . ALA D 1 138 ? 76.777 14.274 -5.351 1.00 35.04 131 ALA D C 1
ATOM 3868 O O . ALA D 1 138 ? 76.780 15.150 -6.225 1.00 38.72 131 ALA D O 1
ATOM 3870 N N . ASP E 1 17 ? 71.467 -12.306 -6.503 1.00 32.49 10 ASP E N 1
ATOM 3871 C CA . ASP E 1 17 ? 72.322 -12.228 -7.685 1.00 23.39 10 ASP E CA 1
ATOM 3872 C C . ASP E 1 17 ? 73.555 -11.360 -7.427 1.00 23.29 10 ASP E C 1
ATOM 3873 O O . ASP E 1 17 ? 73.677 -10.252 -7.972 1.00 20.93 10 ASP E O 1
ATOM 3878 N N . TYR E 1 18 ? 74.466 -11.860 -6.596 1.00 20.13 11 TYR E N 1
ATOM 3879 C CA . TYR E 1 18 ? 75.628 -11.082 -6.179 1.00 17.28 11 TYR E CA 1
ATOM 3880 C C . TYR E 1 18 ? 76.626 -10.875 -7.311 1.00 20.55 11 TYR E C 1
ATOM 3881 O O . TYR E 1 18 ? 77.212 -9.811 -7.436 1.00 14.83 11 TYR E O 1
ATOM 3890 N N . ALA E 1 19 ? 76.805 -11.885 -8.150 1.00 19.57 12 ALA E N 1
ATOM 3891 C CA . ALA E 1 19 ? 77.675 -11.750 -9.315 1.00 14.86 12 ALA E CA 1
ATOM 3892 C C . ALA E 1 19 ? 77.175 -10.650 -10.238 1.00 18.17 12 ALA E C 1
ATOM 3893 O O . ALA E 1 19 ? 77.963 -9.869 -10.778 1.00 15.60 12 ALA E O 1
ATOM 3895 N N . GLY E 1 20 ? 75.860 -10.593 -10.404 1.00 16.56 13 GLY E N 1
ATOM 3896 C CA . GLY E 1 20 ? 75.245 -9.549 -11.204 1.00 15.19 13 GLY E CA 1
ATOM 3897 C C . GLY E 1 20 ? 75.485 -8.194 -10.563 1.00 18.67 13 GLY E C 1
ATOM 3898 O O . GLY E 1 20 ? 75.761 -7.214 -11.257 1.00 15.32 13 GLY E O 1
ATOM 3899 N N . GLY E 1 21 ? 75.377 -8.127 -9.240 1.00 18.07 14 GLY E N 1
ATOM 3900 C CA . GLY E 1 21 ? 75.643 -6.868 -8.546 1.00 17.18 14 GLY E CA 1
ATOM 3901 C C . GLY E 1 21 ? 77.059 -6.386 -8.795 1.00 16.33 14 GLY E C 1
ATOM 3902 O O . GLY E 1 21 ? 77.309 -5.177 -8.974 1.00 16.03 14 GLY E O 1
ATOM 3903 N N . VAL E 1 22 ? 77.999 -7.322 -8.803 1.00 12.59 15 VAL E N 1
ATOM 3904 C CA . VAL E 1 22 ? 79.391 -6.981 -9.068 1.00 13.24 15 VAL E CA 1
ATOM 3905 C C . VAL E 1 22 ? 79.538 -6.401 -10.469 1.00 11.82 15 VAL E C 1
ATOM 3906 O O . VAL E 1 22 ? 80.251 -5.407 -10.669 1.00 13.51 15 VAL E O 1
ATOM 3910 N N . LEU E 1 23 ? 78.873 -7.012 -11.443 1.00 12.45 16 LEU E N 1
ATOM 3911 C CA . LEU E 1 23 ? 78.918 -6.469 -12.800 1.00 12.76 16 LEU E CA 1
ATOM 3912 C C . LEU E 1 23 ? 78.393 -5.033 -12.829 1.00 13.27 16 LEU E C 1
ATOM 3913 O O . LEU E 1 23 ? 78.960 -4.168 -13.511 1.00 15.16 16 LEU E O 1
ATOM 3918 N N . ALA E 1 24 ? 77.308 -4.779 -12.098 1.00 13.41 17 ALA E N 1
ATOM 3919 C CA . ALA E 1 24 ? 76.718 -3.440 -12.078 1.00 13.89 17 ALA E CA 1
ATOM 3920 C C . ALA E 1 24 ? 77.717 -2.444 -11.509 1.00 13.20 17 ALA E C 1
ATOM 3921 O O . ALA E 1 24 ? 77.825 -1.301 -11.990 1.00 16.42 17 ALA E O 1
ATOM 3923 N N . ILE E 1 25 ? 78.438 -2.881 -10.484 1.00 12.45 18 ILE E N 1
ATOM 3924 C CA . ILE E 1 25 ? 79.449 -2.033 -9.844 1.00 12.17 18 ILE E CA 1
ATOM 3925 C C . ILE E 1 25 ? 80.600 -1.732 -10.808 1.00 13.65 18 ILE E C 1
ATOM 3926 O O . ILE E 1 25 ? 81.017 -0.576 -10.955 1.00 12.12 18 ILE E O 1
ATOM 3931 N N . LEU E 1 26 ? 81.104 -2.764 -11.487 1.00 11.35 19 LEU E N 1
ATOM 3932 C CA . LEU E 1 26 ? 82.196 -2.553 -12.438 1.00 13.65 19 LEU E CA 1
ATOM 3933 C C . LEU E 1 26 ? 81.760 -1.669 -13.605 1.00 12.33 19 LEU E C 1
ATOM 3934 O O . LEU E 1 26 ? 82.557 -0.892 -14.133 1.00 13.14 19 LEU E O 1
ATOM 3939 N N . THR E 1 27 ? 80.497 -1.785 -14.018 1.00 12.75 20 THR E N 1
ATOM 3940 C CA . THR E 1 27 ? 79.969 -0.956 -15.101 1.00 13.71 20 THR E CA 1
ATOM 3941 C C . THR E 1 27 ? 80.026 0.502 -14.699 1.00 13.90 20 THR E C 1
ATOM 3942 O O . THR E 1 27 ? 80.468 1.341 -15.477 1.00 14.44 20 THR E O 1
ATOM 3946 N N . GLN E 1 28 ? 79.605 0.792 -13.474 1.00 14.27 21 GLN E N 1
ATOM 3947 C CA . GLN E 1 28 ? 79.652 2.175 -12.993 1.00 13.92 21 GLN E CA 1
ATOM 3948 C C . GLN E 1 28 ? 81.099 2.651 -12.897 1.00 13.38 21 GLN E C 1
ATOM 3949 O O . GLN E 1 28 ? 81.395 3.811 -13.176 1.00 15.72 21 GLN E O 1
ATOM 3955 N N . TYR E 1 29 ? 81.995 1.750 -12.511 1.00 12.46 22 TYR E N 1
ATOM 3956 C CA . TYR E 1 29 ? 83.415 2.096 -12.374 1.00 13.14 22 TYR E CA 1
ATOM 3957 C C . TYR E 1 29 ? 84.032 2.419 -13.739 1.00 15.55 22 TYR E C 1
ATOM 3958 O O . TYR E 1 29 ? 84.666 3.463 -13.935 1.00 13.11 22 TYR E O 1
ATOM 3967 N N . PHE E 1 30 ? 83.812 1.545 -14.709 1.00 12.95 23 PHE E N 1
ATOM 3968 C CA . PHE E 1 30 ? 84.393 1.755 -16.030 1.00 13.75 23 PHE E CA 1
ATOM 3969 C C . PHE E 1 30 ? 83.795 2.945 -16.751 1.00 17.28 23 PHE E C 1
ATOM 3970 O O . PHE E 1 30 ? 84.388 3.454 -17.699 1.00 20.10 23 PHE E O 1
ATOM 3978 N N . ASN E 1 31 ? 82.615 3.380 -16.322 1.00 16.72 24 ASN E N 1
ATOM 3979 C CA . ASN E 1 31 ? 81.981 4.540 -16.929 1.00 16.35 24 ASN E CA 1
ATOM 3980 C C . ASN E 1 31 ? 82.246 5.817 -16.133 1.00 19.92 24 ASN E C 1
ATOM 3981 O O . ASN E 1 31 ? 81.597 6.837 -16.352 1.00 17.58 24 ASN E O 1
ATOM 3986 N N . ASN E 1 32 ? 83.197 5.731 -15.207 1.00 20.33 25 ASN E N 1
ATOM 3987 C CA . ASN E 1 32 ? 83.656 6.875 -14.414 1.00 16.74 25 ASN E CA 1
ATOM 3988 C C . ASN E 1 32 ? 82.559 7.493 -13.558 1.00 22.48 25 ASN E C 1
ATOM 3989 O O . ASN E 1 32 ? 82.587 8.699 -13.271 1.00 26.24 25 ASN E O 1
ATOM 4007 N N . VAL E 1 34 ? 81.594 5.944 -10.524 1.00 14.29 27 VAL E N 1
ATOM 4008 C CA A VAL E 1 34 ? 82.003 5.618 -9.156 0.70 14.75 27 VAL E CA 1
ATOM 4009 C CA B VAL E 1 34 ? 82.009 5.664 -9.155 0.30 14.36 27 VAL E CA 1
ATOM 4010 C C . VAL E 1 34 ? 83.519 5.457 -9.124 1.00 20.02 27 VAL E C 1
ATOM 4011 O O . VAL E 1 34 ? 84.089 4.818 -9.991 1.00 14.78 27 VAL E O 1
ATOM 4018 N N . GLY E 1 35 ? 84.175 6.044 -8.134 1.00 12.27 28 GLY E N 1
ATOM 4019 C CA . GLY E 1 35 ? 85.614 5.934 -8.036 1.00 11.74 28 GLY E CA 1
ATOM 4020 C C . GLY E 1 35 ? 86.033 5.125 -6.821 1.00 12.17 28 GLY E C 1
ATOM 4021 O O . GLY E 1 35 ? 85.195 4.666 -6.048 1.00 14.55 28 GLY E O 1
ATOM 4022 N N . TYR E 1 36 ? 87.335 4.976 -6.654 1.00 10.78 29 TYR E N 1
ATOM 4023 C CA . TYR E 1 36 ? 87.922 4.432 -5.432 1.00 10.47 29 TYR E CA 1
ATOM 4024 C C . TYR E 1 36 ? 87.965 5.549 -4.377 1.00 13.32 29 TYR E C 1
ATOM 4025 O O . TYR E 1 36 ? 88.339 6.674 -4.692 1.00 12.93 29 TYR E O 1
ATOM 4034 N N . PRO E 1 37 ? 87.638 5.252 -3.110 1.00 11.21 30 PRO E N 1
ATOM 4035 C CA . PRO E 1 37 ? 87.372 3.936 -2.525 1.00 9.99 30 PRO E CA 1
ATOM 4036 C C . PRO E 1 37 ? 85.919 3.494 -2.590 1.00 16.98 30 PRO E C 1
ATOM 4037 O O . PRO E 1 37 ? 85.643 2.368 -2.166 1.00 14.85 30 PRO E O 1
ATOM 4041 N N . GLU E 1 38 ? 85.011 4.308 -3.125 1.00 13.28 31 GLU E N 1
ATOM 4042 C CA . GLU E 1 38 ? 83.604 3.891 -3.119 1.00 12.06 31 GLU E CA 1
ATOM 4043 C C . GLU E 1 38 ? 83.405 2.551 -3.819 1.00 10.94 31 GLU E C 1
ATOM 4044 O O . GLU E 1 38 ? 82.698 1.654 -3.313 1.00 15.55 31 GLU E O 1
ATOM 4050 N N . VAL E 1 39 ? 84.058 2.378 -4.964 1.00 11.05 32 VAL E N 1
ATOM 4051 C CA . VAL E 1 39 ? 83.893 1.148 -5.726 1.00 14.59 32 VAL E CA 1
ATOM 4052 C C . VAL E 1 39 ? 84.296 -0.075 -4.901 1.00 11.83 32 VAL E C 1
ATOM 4053 O O . VAL E 1 39 ? 83.618 -1.119 -4.947 1.00 14.91 32 VAL E O 1
ATOM 4057 N N . SER E 1 40 ? 85.344 0.069 -4.096 1.00 10.91 33 SER E N 1
ATOM 4058 C CA . SER E 1 40 ? 85.854 -1.052 -3.319 1.00 14.40 33 SER E CA 1
ATOM 4059 C C . SER E 1 40 ? 84.922 -1.372 -2.157 1.00 16.20 33 SER E C 1
ATOM 4060 O O . SER E 1 40 ? 84.769 -2.528 -1.773 1.00 13.30 33 SER E O 1
ATOM 4063 N N . LEU E 1 41 ? 84.310 -0.346 -1.586 1.00 12.89 34 LEU E N 1
ATOM 4064 C CA . LEU E 1 41 ? 83.342 -0.564 -0.529 1.00 12.42 34 LEU E CA 1
ATOM 4065 C C . LEU E 1 41 ? 82.132 -1.303 -1.086 1.00 13.43 34 LEU E C 1
ATOM 4066 O O . LEU E 1 41 ? 81.612 -2.215 -0.444 1.00 14.66 34 LEU E O 1
ATOM 4071 N N . LYS E 1 42 ? 81.681 -0.916 -2.272 1.00 12.93 35 LYS E N 1
ATOM 4072 C CA . LYS E 1 42 ? 80.542 -1.609 -2.884 1.00 12.14 35 LYS E CA 1
ATOM 4073 C C . LYS E 1 42 ? 80.890 -3.060 -3.175 1.00 15.88 35 LYS E C 1
ATOM 4074 O O . LYS E 1 42 ? 80.065 -3.939 -2.946 1.00 15.82 35 LYS E O 1
ATOM 4080 N N . LEU E 1 43 ? 82.102 -3.310 -3.662 1.00 11.02 36 LEU E N 1
ATOM 4081 C CA . LEU E 1 43 ? 82.544 -4.691 -3.916 1.00 11.80 36 LEU E CA 1
ATOM 4082 C C . LEU E 1 43 ? 82.638 -5.475 -2.613 1.00 13.66 36 LEU E C 1
ATOM 4083 O O . LEU E 1 43 ? 82.258 -6.649 -2.567 1.00 14.36 36 LEU E O 1
ATOM 4088 N N . ALA E 1 44 ? 83.120 -4.830 -1.552 1.00 14.29 37 ALA E N 1
ATOM 4089 C CA . ALA E 1 44 ? 83.219 -5.486 -0.252 1.00 13.91 37 ALA E CA 1
ATOM 4090 C C . ALA E 1 44 ? 81.845 -5.880 0.270 1.00 17.35 37 ALA E C 1
ATOM 4091 O O . ALA E 1 44 ? 81.708 -6.892 0.959 1.00 21.78 37 ALA E O 1
ATOM 4093 N N . GLY E 1 45 ? 80.835 -5.077 -0.053 1.00 14.73 38 GLY E N 1
ATOM 4094 C CA . GLY E 1 45 ? 79.452 -5.377 0.298 1.00 13.87 38 GLY E CA 1
ATOM 4095 C C . GLY E 1 45 ? 78.992 -6.684 -0.330 1.00 22.68 38 GLY E C 1
ATOM 4096 O O . GLY E 1 45 ? 78.353 -7.512 0.333 1.00 16.89 38 GLY E O 1
ATOM 4097 N N . GLU E 1 46 ? 79.326 -6.869 -1.604 1.00 18.86 39 GLU E N 1
ATOM 4098 C CA . GLU E 1 46 ? 78.982 -8.100 -2.312 1.00 16.82 39 GLU E CA 1
ATOM 4099 C C . GLU E 1 46 ? 79.790 -9.280 -1.790 1.00 21.51 39 GLU E C 1
ATOM 4100 O O . GLU E 1 46 ? 79.270 -10.383 -1.634 1.00 17.29 39 GLU E O 1
ATOM 4106 N N . GLU E 1 47 ? 81.059 -9.035 -1.492 1.00 16.60 40 GLU E N 1
ATOM 4107 C CA . GLU E 1 47 ? 81.944 -10.067 -0.959 1.00 20.95 40 GLU E CA 1
ATOM 4108 C C . GLU E 1 47 ? 81.379 -10.678 0.324 1.00 28.77 40 GLU E C 1
ATOM 4109 O O . GLU E 1 47 ? 81.392 -11.907 0.508 1.00 23.25 40 GLU E O 1
ATOM 4115 N N . ALA E 1 48 ? 80.850 -9.815 1.187 1.00 19.53 41 ALA E N 1
ATOM 4116 C CA . ALA E 1 48 ? 80.239 -10.244 2.440 1.00 24.61 41 ALA E CA 1
ATOM 4117 C C . ALA E 1 48 ? 78.945 -11.019 2.183 1.00 23.64 41 ALA E C 1
ATOM 4118 O O . ALA E 1 48 ? 78.665 -12.013 2.873 1.00 29.11 41 ALA E O 1
ATOM 4120 N N . ASN E 1 49 ? 78.157 -10.561 1.209 1.00 18.73 42 ASN E N 1
ATOM 4121 C CA . ASN E 1 49 ? 76.947 -11.270 0.813 1.00 20.33 42 ASN E CA 1
ATOM 4122 C C . ASN E 1 49 ? 77.313 -12.668 0.366 1.00 23.11 42 ASN E C 1
ATOM 4123 O O . ASN E 1 49 ? 76.654 -13.648 0.714 1.00 25.71 42 ASN E O 1
ATOM 4136 N N . SER E 1 51 ? 80.162 -14.382 0.988 1.00 21.14 44 SER E N 1
ATOM 4137 C CA . SER E 1 51 ? 80.716 -15.206 2.067 1.00 35.42 44 SER E CA 1
ATOM 4138 C C . SER E 1 51 ? 79.604 -15.729 2.984 1.00 36.43 44 SER E C 1
ATOM 4139 O O . SER E 1 51 ? 79.616 -16.892 3.403 1.00 28.56 44 SER E O 1
ATOM 4142 N N . ARG E 1 52 ? 78.640 -14.859 3.276 1.00 25.17 45 ARG E N 1
ATOM 4143 C CA . ARG E 1 52 ? 77.483 -15.188 4.113 1.00 30.27 45 ARG E CA 1
ATOM 4144 C C . ARG E 1 52 ? 76.751 -16.430 3.622 1.00 35.92 45 ARG E C 1
ATOM 4145 O O . ARG E 1 52 ? 76.257 -17.234 4.417 1.00 36.58 45 ARG E O 1
ATOM 4153 N N . GLU E 1 53 ? 76.695 -16.590 2.305 1.00 28.91 46 GLU E N 1
ATOM 4154 C CA . GLU E 1 53 ? 75.937 -17.674 1.705 1.00 33.33 46 GLU E CA 1
ATOM 4155 C C . GLU E 1 53 ? 76.852 -18.784 1.197 1.00 33.18 46 GLU E C 1
ATOM 4156 O O . GLU E 1 53 ? 76.427 -19.662 0.452 1.00 35.48 46 GLU E O 1
ATOM 4162 N N . GLY E 1 54 ? 78.114 -18.736 1.608 1.00 31.69 47 GLY E N 1
ATOM 4163 C CA . GLY E 1 54 ? 79.049 -19.807 1.319 1.00 34.86 47 GLY E CA 1
ATOM 4164 C C . GLY E 1 54 ? 79.529 -19.900 -0.118 1.00 31.02 47 GLY E C 1
ATOM 4165 O O . GLY E 1 54 ? 79.983 -20.960 -0.556 1.00 32.88 47 GLY E O 1
ATOM 4174 N N . ILE E 1 56 ? 82.288 -19.245 -1.699 1.00 26.41 49 ILE E N 1
ATOM 4175 C CA . ILE E 1 56 ? 83.693 -18.937 -1.452 1.00 25.31 49 ILE E CA 1
ATOM 4176 C C . ILE E 1 56 ? 84.476 -18.598 -2.727 1.00 23.92 49 ILE E C 1
ATOM 4177 O O . ILE E 1 56 ? 85.285 -17.675 -2.724 1.00 22.02 49 ILE E O 1
ATOM 4182 N N . ASN E 1 57 ? 84.244 -19.333 -3.812 1.00 21.71 50 ASN E N 1
ATOM 4183 C CA . ASN E 1 57 ? 84.918 -19.044 -5.081 1.00 21.59 50 ASN E CA 1
ATOM 4184 C C . ASN E 1 57 ? 84.651 -17.628 -5.537 1.00 19.41 50 ASN E C 1
ATOM 4185 O O . ASN E 1 57 ? 85.569 -16.908 -5.917 1.00 18.99 50 ASN E O 1
ATOM 4190 N N . GLN E 1 58 ? 83.379 -17.254 -5.509 1.00 18.32 51 GLN E N 1
ATOM 4191 C CA . GLN E 1 58 ? 82.975 -15.909 -5.911 1.00 16.76 51 GLN E CA 1
ATOM 4192 C C . GLN E 1 58 ? 83.564 -14.857 -4.977 1.00 15.96 51 GLN E C 1
ATOM 4193 O O . GLN E 1 58 ? 84.040 -13.832 -5.443 1.00 15.18 51 GLN E O 1
ATOM 4199 N N . LYS E 1 59 ? 83.551 -15.130 -3.673 1.00 16.59 52 LYS E N 1
ATOM 4200 C CA . LYS E 1 59 ? 84.130 -14.223 -2.690 1.00 16.49 52 LYS E CA 1
ATOM 4201 C C . LYS E 1 59 ? 85.606 -13.951 -2.975 1.00 17.26 52 LYS E C 1
ATOM 4202 O O . LYS E 1 59 ? 86.059 -12.807 -2.925 1.00 17.70 52 LYS E O 1
ATOM 4208 N N . GLU E 1 60 ? 86.356 -15.012 -3.253 1.00 17.68 53 GLU E N 1
ATOM 4209 C CA . GLU E 1 60 ? 87.786 -14.891 -3.516 1.00 18.23 53 GLU E CA 1
ATOM 4210 C C . GLU E 1 60 ? 88.053 -14.097 -4.782 1.00 17.03 53 GLU E C 1
ATOM 4211 O O . GLU E 1 60 ? 88.997 -13.314 -4.831 1.00 16.65 53 GLU E O 1
ATOM 4217 N N . ILE E 1 61 ? 87.204 -14.273 -5.787 1.00 16.64 54 ILE E N 1
ATOM 4218 C CA . ILE E 1 61 ? 87.346 -13.511 -7.023 1.00 15.93 54 ILE E CA 1
ATOM 4219 C C . ILE E 1 61 ? 87.139 -12.018 -6.766 1.00 14.43 54 ILE E C 1
ATOM 4220 O O . ILE E 1 61 ? 87.928 -11.192 -7.218 1.00 13.99 54 ILE E O 1
ATOM 4225 N N . VAL E 1 62 ? 86.086 -11.668 -6.034 1.00 13.93 55 VAL E N 1
ATOM 4226 C CA . VAL E 1 62 ? 85.822 -10.257 -5.750 1.00 14.29 55 VAL E CA 1
ATOM 4227 C C . VAL E 1 62 ? 86.918 -9.663 -4.856 1.00 14.77 55 VAL E C 1
ATOM 4228 O O . VAL E 1 62 ? 87.277 -8.499 -4.998 1.00 12.68 55 VAL E O 1
ATOM 4232 N N . HIS E 1 63 ? 87.459 -10.459 -3.943 1.00 13.93 56 HIS E N 1
ATOM 4233 C CA . HIS E 1 63 ? 88.587 -10.018 -3.127 1.00 14.38 56 HIS E CA 1
ATOM 4234 C C . HIS E 1 63 ? 89.752 -9.593 -4.021 1.00 14.50 56 HIS E C 1
ATOM 4235 O O . HIS E 1 63 ? 90.364 -8.545 -3.803 1.00 16.99 56 HIS E O 1
ATOM 4242 N N . GLN E 1 64 ? 90.030 -10.388 -5.055 1.00 14.22 57 GLN E N 1
ATOM 4243 C CA . GLN E 1 64 ? 91.111 -10.062 -5.979 1.00 14.13 57 GLN E CA 1
ATOM 4244 C C . GLN E 1 64 ? 90.797 -8.788 -6.757 1.00 12.88 57 GLN E C 1
ATOM 4245 O O . GLN E 1 64 ? 91.704 -8.029 -7.077 1.00 15.52 57 GLN E O 1
ATOM 4259 N N . VAL E 1 66 ? 89.003 -6.214 -5.615 1.00 12.34 59 VAL E N 1
ATOM 4260 C CA . VAL E 1 66 ? 89.305 -5.134 -4.676 1.00 11.84 59 VAL E CA 1
ATOM 4261 C C . VAL E 1 66 ? 90.809 -4.855 -4.582 1.00 13.24 59 VAL E C 1
ATOM 4262 O O . VAL E 1 66 ? 91.218 -3.692 -4.605 1.00 14.58 59 VAL E O 1
ATOM 4266 N N . GLU E 1 67 ? 91.628 -5.899 -4.465 1.00 13.27 60 GLU E N 1
ATOM 4267 C CA A GLU E 1 67 ? 93.075 -5.704 -4.372 0.49 12.83 60 GLU E CA 1
ATOM 4268 C CA B GLU E 1 67 ? 93.088 -5.753 -4.401 0.51 13.52 60 GLU E CA 1
ATOM 4269 C C . GLU E 1 67 ? 93.638 -5.067 -5.636 1.00 11.81 60 GLU E C 1
ATOM 4270 O O . GLU E 1 67 ? 94.513 -4.197 -5.552 1.00 18.93 60 GLU E O 1
ATOM 4281 N N . THR E 1 68 ? 93.126 -5.484 -6.792 1.00 12.95 61 THR E N 1
ATOM 4282 C CA . THR E 1 68 ? 93.566 -4.944 -8.074 1.00 11.67 61 THR E CA 1
ATOM 4283 C C . THR E 1 68 ? 93.336 -3.437 -8.115 1.00 12.95 61 THR E C 1
ATOM 4284 O O . THR E 1 68 ? 94.242 -2.675 -8.458 1.00 15.06 61 THR E O 1
ATOM 4288 N N . ILE E 1 69 ? 92.143 -3.009 -7.724 1.00 14.13 62 ILE E N 1
ATOM 4289 C CA . ILE E 1 69 ? 91.831 -1.578 -7.737 1.00 10.52 62 ILE E CA 1
ATOM 4290 C C . ILE E 1 69 ? 92.624 -0.828 -6.667 1.00 16.10 62 ILE E C 1
ATOM 4291 O O . ILE E 1 69 ? 93.129 0.272 -6.923 1.00 11.06 62 ILE E O 1
ATOM 4296 N N . ARG E 1 70 ? 92.761 -1.415 -5.481 1.00 11.38 63 ARG E N 1
ATOM 4297 C CA . ARG E 1 70 ? 93.518 -0.748 -4.420 1.00 12.37 63 ARG E CA 1
ATOM 4298 C C . ARG E 1 70 ? 94.959 -0.495 -4.841 1.00 15.10 63 ARG E C 1
ATOM 4299 O O . ARG E 1 70 ? 95.488 0.599 -4.642 1.00 15.28 63 ARG E O 1
ATOM 4307 N N . ARG E 1 71 ? 95.597 -1.517 -5.407 1.00 14.46 64 ARG E N 1
ATOM 4308 C CA . ARG E 1 71 ? 97.016 -1.430 -5.753 1.00 16.87 64 ARG E CA 1
ATOM 4309 C C . ARG E 1 71 ? 97.284 -0.422 -6.864 1.00 15.05 64 ARG E C 1
ATOM 4310 O O . ARG E 1 71 ? 98.365 0.164 -6.936 1.00 19.14 64 ARG E O 1
ATOM 4318 N N . ALA E 1 72 ? 96.293 -0.212 -7.721 1.00 14.48 65 ALA E N 1
ATOM 4319 C CA . ALA E 1 72 ? 96.440 0.758 -8.792 1.00 14.26 65 ALA E CA 1
ATOM 4320 C C . ALA E 1 72 ? 96.099 2.173 -8.325 1.00 16.81 65 ALA E C 1
ATOM 4321 O O . ALA E 1 72 ? 96.594 3.145 -8.889 1.00 19.09 65 ALA E O 1
ATOM 4323 N N . SER E 1 73 ? 95.250 2.282 -7.307 1.00 10.99 66 SER E N 1
ATOM 4324 C CA . SER E 1 73 ? 94.667 3.587 -6.910 1.00 11.32 66 SER E CA 1
ATOM 4325 C C . SER E 1 73 ? 95.315 4.237 -5.699 1.00 13.72 66 SER E C 1
ATOM 4326 O O . SER E 1 73 ? 95.627 5.426 -5.711 1.00 14.41 66 SER E O 1
ATOM 4329 N N . GLU E 1 74 ? 95.479 3.461 -4.634 1.00 13.32 67 GLU E N 1
ATOM 4330 C CA . GLU E 1 74 ? 96.003 4.010 -3.385 1.00 13.90 67 GLU E CA 1
ATOM 4331 C C . GLU E 1 74 ? 97.386 4.679 -3.501 1.00 15.73 67 GLU E C 1
ATOM 4332 O O . GLU E 1 74 ? 97.608 5.737 -2.881 1.00 17.55 67 GLU E O 1
ATOM 4338 N N . PRO E 1 75 ? 98.323 4.085 -4.276 1.00 16.14 68 PRO E N 1
ATOM 4339 C CA . PRO E 1 75 ? 99.667 4.684 -4.333 1.00 21.77 68 PRO E CA 1
ATOM 4340 C C . PRO E 1 75 ? 99.720 6.030 -5.042 1.00 20.66 68 PRO E C 1
ATOM 4341 O O . PRO E 1 75 ? 100.692 6.759 -4.838 1.00 19.17 68 PRO E O 1
ATOM 4345 N N . ILE E 1 76 ? 98.720 6.353 -5.860 1.00 14.77 69 ILE E N 1
ATOM 4346 C CA . ILE E 1 76 ? 98.724 7.640 -6.574 1.00 16.05 69 ILE E CA 1
ATOM 4347 C C . ILE E 1 76 ? 97.674 8.637 -6.073 1.00 13.99 69 ILE E C 1
ATOM 4348 O O . ILE E 1 76 ? 97.598 9.777 -6.550 1.00 16.53 69 ILE E O 1
ATOM 4353 N N . ARG E 1 77 ? 96.870 8.217 -5.103 1.00 13.51 70 ARG E N 1
ATOM 4354 C CA . ARG E 1 77 ? 95.763 9.028 -4.605 1.00 13.75 70 ARG E CA 1
ATOM 4355 C C . ARG E 1 77 ? 96.226 10.353 -4.003 1.00 15.33 70 ARG E C 1
ATOM 4356 O O . ARG E 1 77 ? 97.193 10.378 -3.255 1.00 14.68 70 ARG E O 1
ATOM 4364 N N . GLN E 1 78 ? 95.544 11.453 -4.324 1.00 15.29 71 GLN E N 1
ATOM 4365 C CA . GLN E 1 78 ? 95.933 12.765 -3.796 1.00 14.91 71 GLN E CA 1
ATOM 4366 C C . GLN E 1 78 ? 95.205 13.094 -2.505 1.00 18.21 71 GLN E C 1
ATOM 4367 O O . GLN E 1 78 ? 94.728 14.207 -2.321 1.00 20.70 71 GLN E O 1
ATOM 4373 N N . GLY E 1 79 ? 95.116 12.125 -1.604 1.00 12.87 72 GLY E N 1
ATOM 4374 C CA . GLY E 1 79 ? 94.434 12.334 -0.349 1.00 18.68 72 GLY E CA 1
ATOM 4375 C C . GLY E 1 79 ? 94.234 11.004 0.319 1.00 18.99 72 GLY E C 1
ATOM 4376 O O . GLY E 1 79 ? 94.856 10.021 -0.080 1.00 16.37 72 GLY E O 1
ATOM 4377 N N . ARG E 1 80 ? 93.374 10.976 1.326 1.00 12.92 73 ARG E N 1
ATOM 4378 C CA . ARG E 1 80 ? 93.154 9.767 2.107 1.00 13.29 73 ARG E CA 1
ATOM 4379 C C . ARG E 1 80 ? 91.747 9.804 2.669 1.00 18.16 73 ARG E C 1
ATOM 4380 O O . ARG E 1 80 ? 91.101 10.848 2.653 1.00 18.18 73 ARG E O 1
ATOM 4388 N N . GLY E 1 81 ? 91.275 8.685 3.204 1.00 14.41 74 GLY E N 1
ATOM 4389 C CA . GLY E 1 81 ? 89.970 8.704 3.830 1.00 14.12 74 GLY E CA 1
ATOM 4390 C C . GLY E 1 81 ? 88.845 8.417 2.851 1.00 11.61 74 GLY E C 1
ATOM 4391 O O . GLY E 1 81 ? 89.042 7.746 1.828 1.00 16.04 74 GLY E O 1
ATOM 4392 N N . PHE E 1 82 ? 87.668 8.947 3.169 1.00 14.65 75 PHE E N 1
ATOM 4393 C CA . PHE E 1 82 ? 86.454 8.514 2.505 1.00 10.62 75 PHE E CA 1
ATOM 4394 C C . PHE E 1 82 ? 85.556 9.622 2.001 1.00 16.60 75 PHE E C 1
ATOM 4395 O O . PHE E 1 82 ? 84.478 9.340 1.521 1.00 16.21 75 PHE E O 1
ATOM 4403 N N . HIS E 1 83 ? 85.988 10.879 2.057 1.00 13.44 76 HIS E N 1
ATOM 4404 C CA . HIS E 1 83 ? 85.088 11.928 1.572 1.00 11.84 76 HIS E CA 1
ATOM 4405 C C . HIS E 1 83 ? 85.638 12.776 0.432 1.00 17.69 76 HIS E C 1
ATOM 4406 O O . HIS E 1 83 ? 84.908 13.592 -0.121 1.00 17.78 76 HIS E O 1
ATOM 4413 N N . ASP E 1 84 ? 86.908 12.596 0.076 1.00 13.17 77 ASP E N 1
ATOM 4414 C CA . ASP E 1 84 ? 87.423 13.294 -1.091 1.00 13.72 77 ASP E CA 1
ATOM 4415 C C . ASP E 1 84 ? 88.599 12.559 -1.707 1.00 12.26 77 ASP E C 1
ATOM 4416 O O . ASP E 1 84 ? 88.872 11.410 -1.346 1.00 11.30 77 ASP E O 1
ATOM 4421 N N . ALA E 1 85 ? 89.250 13.194 -2.679 1.00 10.72 78 ALA E N 1
ATOM 4422 C CA . ALA E 1 85 ? 90.410 12.596 -3.367 1.00 12.93 78 ALA E CA 1
ATOM 4423 C C . ALA E 1 85 ? 90.126 11.202 -3.954 1.00 13.41 78 ALA E C 1
ATOM 4424 O O . ALA E 1 85 ? 90.911 10.282 -3.779 1.00 13.20 78 ALA E O 1
ATOM 4426 N N . TYR E 1 86 ? 88.998 11.048 -4.639 1.00 10.40 79 TYR E N 1
ATOM 4427 C CA . TYR E 1 86 ? 88.652 9.762 -5.235 1.00 11.70 79 TYR E CA 1
ATOM 4428 C C . TYR E 1 86 ? 89.564 9.467 -6.415 1.00 11.44 79 TYR E C 1
ATOM 4429 O O . TYR E 1 86 ? 90.131 10.373 -7.028 1.00 16.69 79 TYR E O 1
ATOM 4438 N N . VAL E 1 87 ? 89.688 8.191 -6.741 1.00 10.12 80 VAL E N 1
ATOM 4439 C CA . VAL E 1 87 ? 90.459 7.799 -7.916 1.00 15.06 80 VAL E CA 1
ATOM 4440 C C . VAL E 1 87 ? 89.537 7.090 -8.890 1.00 15.04 80 VAL E C 1
ATOM 4441 O O . VAL E 1 87 ? 89.058 5.988 -8.627 1.00 13.35 80 VAL E O 1
ATOM 4445 N N . TYR E 1 88 ? 89.247 7.765 -9.996 1.00 10.60 81 TYR E N 1
ATOM 4446 C CA . TYR E 1 88 ? 88.361 7.234 -11.019 1.00 14.20 81 TYR E CA 1
ATOM 4447 C C . TYR E 1 88 ? 89.125 6.428 -12.060 1.00 13.52 81 TYR E C 1
ATOM 4448 O O . TYR E 1 88 ? 90.350 6.536 -12.168 1.00 13.55 81 TYR E O 1
ATOM 4457 N N . PHE E 1 89 ? 88.404 5.629 -12.837 1.00 11.06 82 PHE E N 1
ATOM 4458 C CA . PHE E 1 89 ? 89.058 4.772 -13.818 1.00 13.89 82 PHE E CA 1
ATOM 4459 C C . PHE E 1 89 ? 89.775 5.555 -14.927 1.00 19.33 82 PHE E C 1
ATOM 4460 O O . PHE E 1 89 ? 90.970 5.359 -15.152 1.00 18.98 82 PHE E O 1
ATOM 4468 N N . ALA E 1 90 ? 89.058 6.425 -15.630 1.00 14.78 83 ALA E N 1
ATOM 4469 C CA . ALA E 1 90 ? 89.653 7.069 -16.802 1.00 14.70 83 ALA E CA 1
ATOM 4470 C C . ALA E 1 90 ? 89.362 8.558 -16.920 1.00 23.49 83 ALA E C 1
ATOM 4471 O O . ALA E 1 90 ? 90.039 9.277 -17.667 1.00 20.50 83 ALA E O 1
ATOM 4473 N N . SER E 1 91 ? 88.337 9.015 -16.213 1.00 15.71 84 SER E N 1
ATOM 4474 C CA . SER E 1 91 ? 87.954 10.420 -16.276 1.00 16.42 84 SER E CA 1
ATOM 4475 C C . SER E 1 91 ? 87.331 10.878 -14.966 1.00 20.17 84 SER E C 1
ATOM 4476 O O . SER E 1 91 ? 86.650 10.104 -14.300 1.00 20.03 84 SER E O 1
ATOM 4479 N N . VAL E 1 92 ? 87.568 12.129 -14.591 1.00 14.07 85 VAL E N 1
ATOM 4480 C CA . VAL E 1 92 ? 86.998 12.648 -13.347 1.00 17.30 85 VAL E CA 1
ATOM 4481 C C . VAL E 1 92 ? 85.685 13.378 -13.624 1.00 22.04 85 VAL E C 1
ATOM 4482 O O . VAL E 1 92 ? 85.666 14.378 -14.345 1.00 17.91 85 VAL E O 1
ATOM 4486 N N . PRO E 1 93 ? 84.573 12.885 -13.062 1.00 15.51 86 PRO E N 1
ATOM 4487 C CA . PRO E 1 93 ? 83.278 13.517 -13.334 1.00 18.33 86 PRO E CA 1
ATOM 4488 C C . PRO E 1 93 ? 83.131 14.863 -12.631 1.00 22.34 86 PRO E C 1
ATOM 4489 O O . PRO E 1 93 ? 83.878 15.164 -11.695 1.00 19.44 86 PRO E O 1
ATOM 4493 N N . GLU E 1 94 ? 82.161 15.657 -13.072 1.00 25.10 87 GLU E N 1
ATOM 4494 C CA . GLU E 1 94 ? 81.990 17.006 -12.546 1.00 22.53 87 GLU E CA 1
ATOM 4495 C C . GLU E 1 94 ? 81.392 17.019 -11.145 1.00 25.70 87 GLU E C 1
ATOM 4496 O O . GLU E 1 94 ? 81.359 18.065 -10.509 1.00 37.22 87 GLU E O 1
ATOM 4502 N N . ASN E 1 95 ? 80.955 15.859 -10.649 1.00 21.16 88 ASN E N 1
ATOM 4503 C CA . ASN E 1 95 ? 80.447 15.783 -9.278 1.00 29.96 88 ASN E CA 1
ATOM 4504 C C . ASN E 1 95 ? 81.490 15.227 -8.310 1.00 23.26 88 ASN E C 1
ATOM 4505 O O . ASN E 1 95 ? 81.214 15.038 -7.125 1.00 29.01 88 ASN E O 1
ATOM 4510 N N . ALA E 1 96 ? 82.703 15.002 -8.807 1.00 15.04 89 ALA E N 1
ATOM 4511 C CA . ALA E 1 96 ? 83.781 14.471 -7.979 1.00 12.93 89 ALA E CA 1
ATOM 4512 C C . ALA E 1 96 ? 84.199 15.455 -6.895 1.00 12.92 89 ALA E C 1
ATOM 4513 O O . ALA E 1 96 ? 84.212 16.652 -7.133 1.00 14.56 89 ALA E O 1
ATOM 4515 N N . PRO E 1 97 ? 84.563 14.942 -5.706 1.00 12.18 90 PRO E N 1
ATOM 4516 C CA . PRO E 1 97 ? 85.035 15.795 -4.609 1.00 12.75 90 PRO E CA 1
ATOM 4517 C C . PRO E 1 97 ? 86.438 16.339 -4.905 1.00 17.54 90 PRO E C 1
ATOM 4518 O O . PRO E 1 97 ? 87.092 15.868 -5.838 1.00 13.35 90 PRO E O 1
ATOM 4522 N N . PRO E 1 98 ? 86.899 17.310 -4.112 1.00 12.75 91 PRO E N 1
ATOM 4523 C CA . PRO E 1 98 ? 88.206 17.925 -4.356 1.00 13.39 91 PRO E CA 1
ATOM 4524 C C . PRO E 1 98 ? 89.340 16.912 -4.445 1.00 14.33 91 PRO E C 1
ATOM 4525 O O . PRO E 1 98 ? 89.279 15.845 -3.822 1.00 14.26 91 PRO E O 1
ATOM 4529 N N . ASN E 1 99 ? 90.350 17.248 -5.244 1.00 13.92 92 ASN E N 1
ATOM 4530 C CA . ASN E 1 99 ? 91.569 16.443 -5.372 1.00 16.99 92 ASN E CA 1
ATOM 4531 C C . ASN E 1 99 ? 91.378 15.044 -5.967 1.00 15.62 92 ASN E C 1
ATOM 4532 O O . ASN E 1 99 ? 92.258 14.193 -5.833 1.00 15.28 92 ASN E O 1
ATOM 4537 N N . SER E 1 100 ? 90.259 14.817 -6.650 1.00 12.55 93 SER E N 1
ATOM 4538 C CA . SER E 1 100 ? 90.041 13.547 -7.338 1.00 13.03 93 SER E CA 1
ATOM 4539 C C . SER E 1 100 ? 90.864 13.506 -8.631 1.00 14.67 93 SER E C 1
ATOM 4540 O O . SER E 1 100 ? 91.097 14.538 -9.267 1.00 17.56 93 SER E O 1
ATOM 4543 N N . ILE E 1 101 ? 91.303 12.301 -8.994 1.00 11.54 94 ILE E N 1
ATOM 4544 C CA . ILE E 1 101 ? 92.110 12.064 -10.183 1.00 15.58 94 ILE E CA 1
ATOM 4545 C C . ILE E 1 101 ? 91.602 10.827 -10.920 1.00 16.41 94 ILE E C 1
ATOM 4546 O O . ILE E 1 101 ? 90.690 10.132 -10.441 1.00 15.29 94 ILE E O 1
ATOM 4551 N N . ALA E 1 102 ? 92.193 10.560 -12.081 1.00 14.12 95 ALA E N 1
ATOM 4552 C CA . ALA E 1 102 ? 91.928 9.321 -12.821 1.00 12.25 95 ALA E CA 1
ATOM 4553 C C . ALA E 1 102 ? 93.206 8.518 -12.991 1.00 11.31 95 ALA E C 1
ATOM 4554 O O . ALA E 1 102 ? 94.309 9.058 -12.884 1.00 16.04 95 ALA E O 1
ATOM 4556 N N . LEU E 1 103 ? 93.060 7.220 -13.236 1.00 13.92 96 LEU E N 1
ATOM 4557 C CA . LEU E 1 103 ? 94.222 6.384 -13.534 1.00 14.46 96 LEU E CA 1
ATOM 4558 C C . LEU E 1 103 ? 94.922 6.856 -14.797 1.00 13.15 96 LEU E C 1
ATOM 4559 O O . LEU E 1 103 ? 94.269 7.264 -15.765 1.00 16.44 96 LEU E O 1
ATOM 4564 N N . PRO E 1 104 ? 96.259 6.779 -14.817 1.00 15.77 97 PRO E N 1
ATOM 4565 C CA . PRO E 1 104 ? 96.953 7.046 -16.081 1.00 20.61 97 PRO E CA 1
ATOM 4566 C C . PRO E 1 104 ? 96.607 5.958 -17.097 1.00 31.33 97 PRO E C 1
ATOM 4567 O O . PRO E 1 104 ? 96.270 4.851 -16.682 1.00 19.95 97 PRO E O 1
ATOM 4571 N N . PRO E 1 105 ? 96.689 6.268 -18.399 1.00 27.10 98 PRO E N 1
ATOM 4572 C CA . PRO E 1 105 ? 96.269 5.356 -19.476 1.00 24.36 98 PRO E CA 1
ATOM 4573 C C . PRO E 1 105 ? 96.829 3.935 -19.362 1.00 22.54 98 PRO E C 1
ATOM 4574 O O . PRO E 1 105 ? 96.086 2.965 -19.578 1.00 23.07 98 PRO E O 1
ATOM 4578 N N . GLN E 1 106 ? 98.110 3.788 -19.040 1.00 27.71 99 GLN E N 1
ATOM 4579 C CA . GLN E 1 106 ? 98.676 2.440 -18.957 1.00 31.41 99 GLN E CA 1
ATOM 4580 C C . GLN E 1 106 ? 98.066 1.654 -17.791 1.00 26.78 99 GLN E C 1
ATOM 4581 O O . GLN E 1 106 ? 97.784 0.456 -17.925 1.00 23.62 99 GLN E O 1
ATOM 4587 N N . ALA E 1 107 ? 97.858 2.333 -16.668 1.00 27.32 100 ALA E N 1
ATOM 4588 C CA . ALA E 1 107 ? 97.220 1.729 -15.503 1.00 25.51 100 ALA E CA 1
ATOM 4589 C C . ALA E 1 107 ? 95.790 1.349 -15.850 1.00 21.11 100 ALA E C 1
ATOM 4590 O O . ALA E 1 107 ? 95.300 0.298 -15.428 1.00 24.61 100 ALA E O 1
ATOM 4592 N N . GLN E 1 108 ? 95.128 2.189 -16.641 1.00 20.74 101 GLN E N 1
ATOM 4593 C CA . GLN E 1 108 ? 93.780 1.867 -17.118 1.00 18.49 101 GLN E CA 1
ATOM 4594 C C . GLN E 1 108 ? 93.766 0.516 -17.832 1.00 23.60 101 GLN E C 1
ATOM 4595 O O . GLN E 1 108 ? 92.933 -0.365 -17.561 1.00 20.14 101 GLN E O 1
ATOM 4601 N N . SER E 1 109 ? 94.708 0.353 -18.750 1.00 18.15 102 SER E N 1
ATOM 4602 C CA . SER E 1 109 ? 94.763 -0.863 -19.544 1.00 17.87 102 SER E CA 1
ATOM 4603 C C . SER E 1 109 ? 94.982 -2.093 -18.673 1.00 22.44 102 SER E C 1
ATOM 4604 O O . SER E 1 109 ? 94.340 -3.128 -18.884 1.00 20.09 102 SER E O 1
ATOM 4607 N N . GLU E 1 110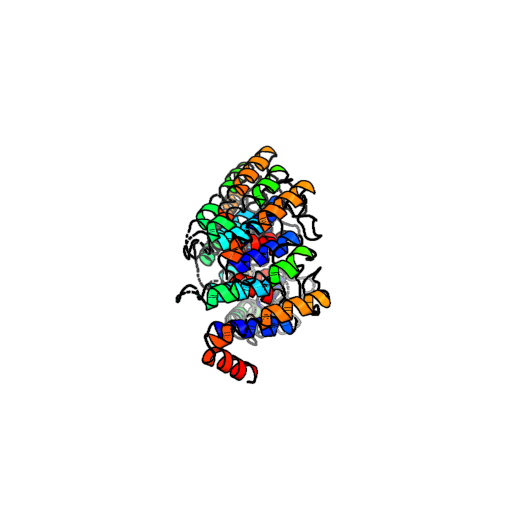 ? 95.878 -1.973 -17.697 1.00 19.91 103 GLU E N 1
ATOM 4608 C CA . GLU E 1 110 ? 96.236 -3.081 -16.806 1.00 21.51 103 GLU E CA 1
ATOM 4609 C C . GLU E 1 110 ? 95.090 -3.451 -15.873 1.00 21.97 103 GLU E C 1
ATOM 4610 O O . GLU E 1 110 ? 94.771 -4.628 -15.669 1.00 18.35 103 GLU E O 1
ATOM 4616 N N . VAL E 1 111 ? 94.471 -2.433 -15.294 1.00 18.36 104 VAL E N 1
ATOM 4617 C CA . VAL E 1 111 ? 93.355 -2.656 -14.397 1.00 16.67 104 VAL E CA 1
ATOM 4618 C C . VAL E 1 111 ? 92.172 -3.275 -15.150 1.00 20.38 104 VAL E C 1
ATOM 4619 O O . VAL E 1 111 ? 91.553 -4.241 -14.689 1.00 18.42 104 VAL E O 1
ATOM 4623 N N . GLN E 1 112 ? 91.882 -2.746 -16.331 1.00 16.53 105 GLN E N 1
ATOM 4624 C CA . GLN E 1 112 ? 90.743 -3.239 -17.085 1.00 16.67 105 GLN E CA 1
ATOM 4625 C C . GLN E 1 112 ? 90.983 -4.680 -17.515 1.00 15.18 105 GLN E C 1
ATOM 4626 O O . GLN E 1 112 ? 90.074 -5.503 -17.458 1.00 18.34 105 GLN E O 1
ATOM 4632 N N . ALA E 1 113 ? 92.216 -4.999 -17.892 1.00 15.60 106 ALA E N 1
ATOM 4633 C CA . ALA E 1 113 ? 92.530 -6.366 -18.313 1.00 15.97 106 ALA E CA 1
ATOM 4634 C C . ALA E 1 113 ? 92.329 -7.345 -17.163 1.00 15.82 106 ALA E C 1
ATOM 4635 O O . ALA E 1 113 ? 91.699 -8.399 -17.326 1.00 19.16 106 ALA E O 1
ATOM 4637 N N . LYS E 1 114 ? 92.844 -6.987 -15.990 1.00 15.85 107 LYS E N 1
ATOM 4638 C CA . LYS E 1 114 ? 92.732 -7.865 -14.826 1.00 15.86 107 LYS E CA 1
ATOM 4639 C C . LYS E 1 114 ? 91.286 -7.994 -14.332 1.00 15.00 107 LYS E C 1
ATOM 4640 O O . LYS E 1 114 ? 90.823 -9.097 -14.008 1.00 14.94 107 LYS E O 1
ATOM 4646 N N . LEU E 1 115 ? 90.558 -6.879 -14.260 1.00 14.57 108 LEU E N 1
ATOM 4647 C CA . LEU E 1 115 ? 89.183 -6.923 -13.785 1.00 14.05 108 LEU E CA 1
ATOM 4648 C C . LEU E 1 115 ? 88.283 -7.703 -14.723 1.00 18.06 108 LEU E C 1
ATOM 4649 O O . LEU E 1 115 ? 87.356 -8.380 -14.268 1.00 14.47 108 LEU E O 1
ATOM 4654 N N . THR E 1 116 ? 88.537 -7.609 -16.028 1.00 15.36 109 THR E N 1
ATOM 4655 C CA . THR E 1 116 ? 87.720 -8.352 -16.980 1.00 18.46 109 THR E CA 1
ATOM 4656 C C . THR E 1 116 ? 88.007 -9.845 -16.875 1.00 15.59 109 THR E C 1
ATOM 4657 O O . THR E 1 116 ? 87.096 -10.651 -16.993 1.00 15.74 109 THR E O 1
ATOM 4661 N N . GLU E 1 117 ? 89.272 -10.213 -16.691 1.00 15.42 110 GLU E N 1
ATOM 4662 C CA . GLU E 1 117 ? 89.615 -11.614 -16.478 1.00 16.14 110 GLU E CA 1
ATOM 4663 C C . GLU E 1 117 ? 88.882 -12.130 -15.241 1.00 17.57 110 GLU E C 1
ATOM 4664 O O . GLU E 1 117 ? 88.385 -13.260 -15.223 1.00 17.38 110 GLU E O 1
ATOM 4670 N N . LEU E 1 118 ? 88.846 -11.314 -14.195 1.00 14.82 111 LEU E N 1
ATOM 4671 C CA . LEU E 1 118 ? 88.178 -11.726 -12.959 1.00 14.38 111 LEU E CA 1
ATOM 4672 C C . LEU E 1 118 ? 86.663 -11.806 -13.150 1.00 14.92 111 LEU E C 1
ATOM 4673 O O . LEU E 1 118 ? 86.022 -12.712 -12.612 1.00 14.88 111 LEU E O 1
ATOM 4686 N N . GLN E 1 120 ? 85.163 -12.560 -15.863 1.00 15.58 113 GLN E N 1
ATOM 4687 C CA A GLN E 1 120 ? 84.957 -13.788 -16.628 0.56 16.86 113 GLN E CA 1
ATOM 4688 C CA B GLN E 1 120 ? 84.936 -13.786 -16.630 0.44 16.86 113 GLN E CA 1
ATOM 4689 C C . GLN E 1 120 ? 84.879 -14.987 -15.702 1.00 17.02 113 GLN E C 1
ATOM 4690 O O . GLN E 1 120 ? 84.031 -15.875 -15.865 1.00 17.87 113 GLN E O 1
ATOM 4701 N N . LYS E 1 121 ? 85.779 -15.016 -14.728 1.00 17.62 114 LYS E N 1
ATOM 4702 C CA . LYS E 1 121 ? 85.806 -16.122 -13.775 1.00 16.68 114 LYS E CA 1
ATOM 4703 C C . LYS E 1 121 ? 84.510 -16.131 -12.974 1.00 17.88 114 LYS E C 1
ATOM 4704 O O . LYS E 1 121 ? 83.921 -17.186 -12.712 1.00 16.59 114 LYS E O 1
ATOM 4710 N N . LEU E 1 122 ? 84.055 -14.945 -12.599 1.00 14.97 115 LEU E N 1
ATOM 4711 C CA . LEU E 1 122 ? 82.795 -14.812 -11.891 1.00 14.52 115 LEU E CA 1
ATOM 4712 C C . LEU E 1 122 ? 81.601 -15.230 -12.754 1.00 15.42 115 LEU E C 1
ATOM 4713 O O . LEU E 1 122 ? 80.683 -15.903 -12.286 1.00 17.81 115 LEU E O 1
ATOM 4718 N N . ALA E 1 123 ? 81.611 -14.801 -14.011 1.00 16.06 116 ALA E N 1
ATOM 4719 C CA . ALA E 1 123 ? 80.529 -15.113 -14.925 1.00 17.34 116 ALA E CA 1
ATOM 4720 C C . ALA E 1 123 ? 80.486 -16.618 -15.159 1.00 20.96 116 ALA E C 1
ATOM 4721 O O . ALA E 1 123 ? 79.412 -17.204 -15.331 1.00 20.48 116 ALA E O 1
ATOM 4723 N N . ASN E 1 124 ? 81.648 -17.264 -15.157 1.00 18.78 117 ASN E N 1
ATOM 4724 C CA . ASN E 1 124 ? 81.636 -18.712 -15.369 1.00 20.38 117 ASN E CA 1
ATOM 4725 C C . ASN E 1 124 ? 81.009 -19.463 -14.199 1.00 20.10 117 ASN E C 1
ATOM 4726 O O . ASN E 1 124 ? 80.411 -20.538 -14.387 1.00 22.49 117 ASN E O 1
ATOM 4731 N N . ARG E 1 125 ? 81.124 -18.904 -13.000 1.00 20.74 118 ARG E N 1
ATOM 4732 C CA . ARG E 1 125 ? 80.544 -19.531 -11.816 1.00 19.90 118 ARG E CA 1
ATOM 4733 C C . ARG E 1 125 ? 79.028 -19.325 -11.748 1.00 21.28 118 ARG E C 1
ATOM 4734 O O . ARG E 1 125 ? 78.301 -20.194 -11.278 1.00 23.57 118 ARG E O 1
ATOM 4742 N N . ASN E 1 126 ? 78.568 -18.147 -12.169 1.00 21.97 119 ASN E N 1
ATOM 4743 C CA . ASN E 1 126 ? 77.141 -17.822 -12.143 1.00 17.61 119 ASN E CA 1
ATOM 4744 C C . ASN E 1 126 ? 76.704 -17.172 -13.446 1.00 16.96 119 ASN E C 1
ATOM 4745 O O . ASN E 1 126 ? 76.409 -15.968 -13.478 1.00 18.90 119 ASN E O 1
ATOM 4750 N N . PRO E 1 127 ? 76.686 -17.948 -14.534 1.00 15.92 120 PRO E N 1
ATOM 4751 C CA . PRO E 1 127 ? 76.338 -17.352 -15.828 1.00 18.09 120 PRO E CA 1
ATOM 4752 C C . PRO E 1 127 ? 74.894 -16.847 -15.917 1.00 20.58 120 PRO E C 1
ATOM 4753 O O . PRO E 1 127 ? 74.693 -15.814 -16.558 1.00 18.58 120 PRO E O 1
ATOM 4757 N N . GLN E 1 128 ? 73.925 -17.537 -15.323 1.00 20.30 121 GLN E N 1
ATOM 4758 C CA . GLN E 1 128 ? 72.546 -17.055 -15.385 1.00 22.53 121 GLN E CA 1
ATOM 4759 C C . GLN E 1 128 ? 72.452 -15.702 -14.674 1.00 21.85 121 GLN E C 1
ATOM 4760 O O . GLN E 1 128 ? 71.803 -14.775 -15.162 1.00 22.56 121 GLN E O 1
ATOM 4766 N N . GLY E 1 129 ? 73.145 -15.582 -13.548 1.00 20.76 122 GLY E N 1
ATOM 4767 C CA . GLY E 1 129 ? 73.100 -14.358 -12.761 1.00 20.89 122 GLY E CA 1
ATOM 4768 C C . GLY E 1 129 ? 73.705 -13.168 -13.478 1.00 19.67 122 GLY E C 1
ATOM 4769 O O . GLY E 1 129 ? 73.197 -12.044 -13.392 1.00 20.40 122 GLY E O 1
ATOM 4770 N N . VAL E 1 130 ? 74.817 -13.406 -14.160 1.00 17.88 123 VAL E N 1
ATOM 4771 C CA . VAL E 1 130 ? 75.470 -12.341 -14.896 1.00 16.52 123 VAL E CA 1
ATOM 4772 C C . VAL E 1 130 ? 74.653 -12.014 -16.146 1.00 17.37 123 VAL E C 1
ATOM 4773 O O . VAL E 1 130 ? 74.512 -10.858 -16.510 1.00 17.71 123 VAL E O 1
ATOM 4777 N N . ALA E 1 131 ? 74.092 -13.022 -16.799 1.00 18.16 124 ALA E N 1
ATOM 4778 C CA . ALA E 1 131 ? 73.235 -12.742 -17.950 1.00 19.53 124 ALA E CA 1
ATOM 4779 C C . ALA E 1 131 ? 72.018 -11.887 -17.565 1.00 21.12 124 ALA E C 1
ATOM 4780 O O . ALA E 1 131 ? 71.632 -10.967 -18.295 1.00 21.65 124 ALA E O 1
ATOM 4782 N N . GLU E 1 132 ? 71.433 -12.176 -16.407 1.00 22.20 125 GLU E N 1
ATOM 4783 C CA . GLU E 1 132 ? 70.261 -11.441 -15.937 1.00 24.37 125 GLU E CA 1
ATOM 4784 C C . GLU E 1 132 ? 70.597 -9.977 -15.684 1.00 23.92 125 GLU E C 1
ATOM 4785 O O . GLU E 1 132 ? 69.783 -9.081 -15.961 1.00 25.41 125 GLU E O 1
ATOM 4791 N N . GLU E 1 133 ? 71.800 -9.727 -15.180 1.00 22.23 126 GLU E N 1
ATOM 4792 C CA . GLU E 1 133 ? 72.233 -8.355 -14.957 1.00 22.35 126 GLU E CA 1
ATOM 4793 C C . GLU E 1 133 ? 72.413 -7.630 -16.284 1.00 21.80 126 GLU E C 1
ATOM 4794 O O . GLU E 1 133 ? 72.071 -6.452 -16.408 1.00 23.01 126 GLU E O 1
ATOM 4800 N N . GLU E 1 134 ? 72.951 -8.328 -17.277 1.00 20.40 127 GLU E N 1
ATOM 4801 C CA . GLU E 1 134 ? 73.108 -7.739 -18.596 1.00 20.38 127 GLU E CA 1
ATOM 4802 C C . GLU E 1 134 ? 71.750 -7.374 -19.179 1.00 22.45 127 GLU E C 1
ATOM 4803 O O . GLU E 1 134 ? 71.602 -6.315 -19.785 1.00 23.58 127 GLU E O 1
ATOM 4809 N N . GLN E 1 135 ? 70.755 -8.231 -18.954 1.00 23.14 128 GLN E N 1
ATOM 4810 C CA . GLN E 1 135 ? 69.380 -7.936 -19.355 1.00 25.26 128 GLN E CA 1
ATOM 4811 C C . GLN E 1 135 ? 68.872 -6.691 -18.624 1.00 26.54 128 GLN E C 1
ATOM 4812 O O . GLN E 1 135 ? 68.236 -5.811 -19.226 1.00 27.73 128 GLN E O 1
ATOM 4818 N N . GLU E 1 136 ? 69.134 -6.625 -17.320 1.00 26.69 129 GLU E N 1
ATOM 4819 C CA . GLU E 1 136 ? 68.686 -5.475 -16.532 1.00 28.65 129 GLU E CA 1
ATOM 4820 C C . GLU E 1 136 ? 69.347 -4.177 -16.987 1.00 28.29 129 GLU E C 1
ATOM 4821 O O . GLU E 1 136 ? 68.691 -3.138 -17.058 1.00 30.24 129 GLU E O 1
ATOM 4827 N N . LEU E 1 137 ? 70.633 -4.241 -17.314 1.00 26.24 130 LEU E N 1
ATOM 4828 C CA . LEU E 1 137 ? 71.359 -3.055 -17.766 1.00 26.39 130 LEU E CA 1
ATOM 4829 C C . LEU E 1 137 ? 70.804 -2.523 -19.087 1.00 30.90 130 LEU E C 1
ATOM 4830 O O . LEU E 1 137 ? 70.861 -1.324 -19.354 1.00 35.42 130 LEU E O 1
ATOM 4835 N N . ALA E 1 138 ? 70.263 -3.419 -19.906 1.00 29.25 131 ALA E N 1
ATOM 4836 C CA . ALA E 1 138 ? 69.696 -3.043 -21.198 1.00 29.38 131 ALA E CA 1
ATOM 4837 C C . ALA E 1 138 ? 68.323 -2.403 -21.032 1.00 37.97 131 ALA E C 1
ATOM 4838 O O . ALA E 1 138 ? 67.861 -1.661 -21.901 1.00 43.58 131 ALA E O 1
ATOM 4840 N N . THR E 1 139 ? 67.675 -2.696 -19.911 1.00 42.56 132 THR E N 1
ATOM 4841 C CA . THR E 1 139 ? 66.339 -2.180 -19.637 1.00 48.12 132 THR E CA 1
ATOM 4842 C C . THR E 1 139 ? 66.347 -1.241 -18.436 1.00 51.48 132 THR E C 1
ATOM 4843 O O . THR E 1 139 ? 67.147 -0.306 -18.371 1.00 60.60 132 THR E O 1
#

B-factor: mean 25.98, std 14.05, range [8.63, 100.87]

Foldseek 3Di:
DLLLQLVVLVVCQVVWPFPPVSLVSLVVSLVCCVVPDPLNVLSVVSVLRCVQDVVVFPDDDDQASTEGLADHDPVHHPNHYYGDPVSSVVSVVSNVVSVSSCVVPVVSNVVSVVVVD/DLLLQLVVLVVCQVVWPFPPVSLVSLVVSLVCCVVPPQLNVLSVVSVLRCVQDVVVFPDDDDQARTEGAADHDPVHHPNHYYGDPVSSVVSVVSNVVSVSSCVVPVVSNVVSVVVVVD/DLLLQLVVLVVCQVVWPFPPVSLVSLVVSLVCCVVPPQLNVLSVVSVLRCVQDVVVFPDDDDQASTEGAADHDPPHHPNHYYGDPVSNVVSVVSNVVSVSSCVVPVVSNVVSVVVVD/DLLLQLVVLVVCQVVWPFPPVSLVSLVVSLVCCVVPPQLNVLSVVSVLRCVQDVVVFPDDDDQASTEGLADHDPPHHPNHYYGDPVSSVVSVVSNVVSVSSCVVPVVSNVVSVVVVD/DLLLQLVVLVVCQVVWPFPPVSLVSLVVSLCCCVVPPQLNVLSVVSVLRCVQDVVPFPDDDDDARTEGAADHDPVHHPNHYYGDPVSSVVSVVSNVVSVSSCVVPVVSNVVSVVVVVD